Protein AF-A0A355VV16-F1 (afdb_monomer_lite)

Radius of gyration: 36.96 Å; chains: 1; bounding box: 85×63×109 Å

Sequence (419 aa):
MSDSSSQPYSTDYFVKYNPALKEEFGSQTAVLLFDRLEYWFKIKKNEFYKFIEPCDHPLCREGDTWTEELRFSKKVFRTAFDKIGIRYKSKTEFEKESNPFKGKLFAYYQDRQTKKTIFVRNNSLVTLLYARLNSIRAKTTNTIRNTAKSSFKKGSPTVSPLGSPYAGATKDKQINTSFIKKEDCFPKEVGAGQISDQQSKIALEMKAIWEEEIGSRGLVTLTPDFSQRMLRAYEGLFQGSLDRWRAYCLKIASSKFLMGEKAGTNYQLRLPVVLTETFKIQLEEGRYELSTRETSVDRQRKLESERLRLIAVKTERGKERIEDLKREKVDHEKRLIMKRERALSLDEMKTYKQTFEGLMTESDCSKGAWFREKGWDDFSVKLDFQVFLWDKLKATLAMKDLERPDLDERILELERITA

Structure (mmCIF, N/CA/C/O backbone):
data_AF-A0A355VV16-F1
#
_entry.id   AF-A0A355VV16-F1
#
loop_
_atom_site.group_PDB
_atom_site.id
_atom_site.type_symbol
_atom_site.label_atom_id
_atom_site.label_alt_id
_atom_site.label_comp_id
_atom_site.label_asym_id
_atom_site.label_entity_id
_atom_site.label_seq_id
_atom_site.pdbx_PDB_ins_code
_atom_site.Cartn_x
_atom_site.Cartn_y
_atom_site.Cartn_z
_atom_site.occupancy
_atom_site.B_iso_or_equiv
_atom_site.auth_seq_id
_atom_site.auth_comp_id
_atom_site.auth_asym_id
_atom_site.auth_atom_id
_atom_site.pdbx_PDB_model_num
ATOM 1 N N . MET A 1 1 ? 22.209 -6.824 -16.856 1.00 37.75 1 MET A N 1
ATOM 2 C CA . MET A 1 1 ? 21.361 -7.244 -17.987 1.00 37.75 1 MET A CA 1
ATOM 3 C C . MET A 1 1 ? 20.063 -6.514 -17.763 1.00 37.75 1 MET A C 1
ATOM 5 O O . MET A 1 1 ? 19.557 -6.600 -16.653 1.00 37.75 1 MET A O 1
ATOM 9 N N . SER A 1 2 ? 19.796 -5.520 -18.601 1.00 35.62 2 SER A N 1
ATOM 10 C CA . SER A 1 2 ? 18.878 -5.684 -19.734 1.00 35.62 2 SER A CA 1
ATOM 11 C C . SER A 1 2 ? 17.480 -6.045 -19.239 1.00 35.62 2 SER A C 1
ATOM 13 O O . SER A 1 2 ? 17.332 -7.089 -18.623 1.00 35.62 2 SER A O 1
ATOM 15 N N . ASP A 1 3 ? 16.397 -5.347 -19.489 1.00 39.56 3 ASP A N 1
ATOM 16 C CA . ASP A 1 3 ? 16.110 -4.051 -20.061 1.00 39.56 3 ASP A CA 1
ATOM 17 C C . ASP A 1 3 ? 14.567 -3.928 -20.022 1.00 39.56 3 ASP A C 1
ATOM 19 O O . ASP A 1 3 ? 13.918 -4.953 -20.231 1.00 39.56 3 ASP A O 1
ATOM 23 N N . SER A 1 4 ? 13.975 -2.751 -19.789 1.00 33.66 4 SER A N 1
ATOM 24 C CA . SER A 1 4 ? 12.802 -2.278 -20.554 1.00 33.66 4 SER A CA 1
ATOM 25 C C . SER A 1 4 ? 12.326 -0.912 -20.060 1.00 33.66 4 SER A C 1
ATOM 27 O O . SER A 1 4 ? 11.632 -0.794 -19.048 1.00 33.66 4 SER A O 1
ATOM 29 N N . SER A 1 5 ? 12.612 0.125 -20.841 1.00 46.16 5 SER A N 1
ATOM 30 C CA . SER A 1 5 ? 11.800 1.336 -20.883 1.00 46.16 5 SER A CA 1
ATOM 31 C C . SER A 1 5 ? 10.522 1.069 -21.685 1.00 46.16 5 SER A C 1
ATOM 33 O O . SER A 1 5 ? 10.568 1.076 -22.911 1.00 46.16 5 SER A O 1
ATOM 35 N N . SER A 1 6 ? 9.395 0.865 -21.004 1.00 39.34 6 SER A N 1
ATOM 36 C CA . SER A 1 6 ? 8.048 1.199 -21.499 1.00 39.34 6 SER A CA 1
ATOM 37 C C . SER A 1 6 ? 7.008 0.746 -20.477 1.00 39.34 6 SER A C 1
ATOM 39 O O . SER A 1 6 ? 6.538 -0.374 -20.610 1.00 39.34 6 SER A O 1
ATOM 41 N N . GLN A 1 7 ? 6.615 1.562 -19.490 1.00 32.41 7 GLN A N 1
ATOM 42 C CA . GLN A 1 7 ? 5.276 1.425 -18.890 1.00 32.41 7 GLN A CA 1
ATOM 43 C C . GLN A 1 7 ? 4.733 2.787 -18.412 1.00 32.41 7 GLN A C 1
ATOM 45 O O . GLN A 1 7 ? 5.324 3.389 -17.521 1.00 32.41 7 GLN A O 1
ATOM 50 N N . PRO A 1 8 ? 3.595 3.264 -18.953 1.00 34.66 8 PRO A N 1
ATOM 51 C CA . PRO A 1 8 ? 2.876 4.456 -18.486 1.00 34.66 8 PRO A CA 1
ATOM 52 C C . PRO A 1 8 ? 2.068 4.194 -17.197 1.00 34.66 8 PRO A C 1
ATOM 54 O O . PRO A 1 8 ? 1.064 4.852 -16.942 1.00 34.66 8 PRO A O 1
ATOM 57 N N . TYR A 1 9 ? 2.463 3.205 -16.394 1.00 34.12 9 TYR A N 1
ATOM 58 C CA . TYR A 1 9 ? 1.682 2.722 -15.260 1.00 34.12 9 TYR A CA 1
ATOM 59 C C . TYR A 1 9 ? 2.337 3.142 -13.944 1.00 34.12 9 TYR A C 1
ATOM 61 O O . TYR A 1 9 ? 3.527 2.914 -13.730 1.00 34.12 9 TYR A O 1
ATOM 69 N N . SER A 1 10 ? 1.534 3.753 -13.067 1.00 38.25 10 SER A N 1
ATOM 70 C CA . SER A 1 10 ? 1.866 4.015 -11.663 1.00 38.25 10 SER A CA 1
ATOM 71 C C . SER A 1 10 ? 2.537 2.792 -11.021 1.00 38.25 10 SER A C 1
ATOM 73 O O . SER A 1 10 ? 2.143 1.648 -11.274 1.00 38.25 10 SER A O 1
ATOM 75 N N . THR A 1 11 ? 3.523 3.030 -10.150 1.00 47.78 11 THR A N 1
ATOM 76 C CA . THR A 1 11 ? 4.264 2.011 -9.383 1.00 47.78 11 THR A CA 1
ATOM 77 C C . THR A 1 11 ? 3.373 1.042 -8.599 1.00 47.78 11 THR A C 1
ATOM 79 O O . THR A 1 11 ? 3.841 -0.025 -8.204 1.00 47.78 11 THR A O 1
ATOM 82 N N . ASP A 1 12 ? 2.094 1.368 -8.407 1.00 52.41 12 ASP A N 1
ATOM 83 C CA . ASP A 1 12 ? 1.108 0.509 -7.748 1.00 52.41 12 ASP A CA 1
ATOM 84 C C . ASP A 1 12 ? 0.709 -0.743 -8.542 1.00 52.41 12 ASP A C 1
ATOM 86 O O . ASP A 1 12 ? 0.154 -1.667 -7.948 1.00 52.41 12 ASP A O 1
ATOM 90 N N . TYR A 1 13 ? 1.036 -0.835 -9.838 1.00 55.72 13 TYR A N 1
ATOM 91 C CA . TYR A 1 13 ? 0.691 -1.981 -10.699 1.00 55.72 13 TYR A CA 1
ATOM 92 C C . TYR A 1 13 ? 1.894 -2.816 -11.163 1.00 55.72 13 TYR A C 1
ATOM 94 O O . TYR A 1 13 ? 1.731 -3.761 -11.936 1.00 55.72 13 TYR A O 1
ATOM 102 N N . PHE A 1 14 ? 3.107 -2.511 -10.691 1.00 64.62 14 PHE A N 1
ATOM 103 C CA . PHE A 1 14 ? 4.294 -3.269 -11.081 1.00 64.62 14 PHE A CA 1
ATOM 104 C C . PHE A 1 14 ? 4.300 -4.655 -10.422 1.00 64.62 14 PHE A C 1
ATOM 106 O O . PHE A 1 14 ? 4.494 -4.779 -9.212 1.00 64.62 14 PHE A O 1
ATOM 113 N N . VAL A 1 15 ? 4.105 -5.700 -11.229 1.00 65.19 15 VAL A N 1
ATOM 114 C CA . VAL A 1 15 ? 4.194 -7.098 -10.791 1.00 65.19 15 VAL A CA 1
ATOM 115 C C . VAL A 1 15 ? 5.607 -7.614 -11.034 1.00 65.19 15 VAL A C 1
ATOM 117 O O . VAL A 1 15 ? 6.064 -7.712 -12.177 1.00 65.19 15 VAL A O 1
ATOM 120 N N . LYS A 1 16 ? 6.318 -7.976 -9.964 1.00 68.81 16 LYS A N 1
ATOM 121 C CA . LYS A 1 16 ? 7.683 -8.497 -10.061 1.00 68.81 16 LYS A CA 1
ATOM 122 C C . LYS A 1 16 ? 7.639 -9.984 -10.403 1.00 68.81 16 LYS A C 1
ATOM 124 O O . LYS A 1 16 ? 7.724 -10.852 -9.538 1.00 68.81 16 LYS A O 1
ATOM 129 N N . TYR A 1 17 ? 7.546 -10.291 -11.693 1.00 74.00 17 TYR A N 1
ATOM 130 C CA . TYR A 1 17 ? 7.538 -11.677 -12.152 1.00 74.00 17 TYR A CA 1
ATOM 131 C C . TYR A 1 17 ? 8.844 -12.406 -11.784 1.00 74.00 17 TYR A C 1
ATOM 133 O O . TYR A 1 17 ? 9.936 -12.020 -12.205 1.00 74.00 17 TYR A O 1
ATOM 141 N N . ASN A 1 18 ? 8.731 -13.486 -11.005 1.00 75.94 18 ASN A N 1
ATOM 142 C CA . ASN A 1 18 ? 9.843 -14.365 -10.650 1.00 75.94 18 ASN A CA 1
ATOM 143 C C . ASN A 1 18 ? 9.663 -15.735 -11.334 1.00 75.94 18 ASN A C 1
ATOM 145 O O . ASN A 1 18 ? 8.775 -16.490 -10.930 1.00 75.94 18 ASN A O 1
ATOM 149 N N . PRO A 1 19 ? 10.502 -16.096 -12.325 1.00 79.44 19 PRO A N 1
ATOM 150 C CA . PRO A 1 19 ? 10.389 -17.365 -13.046 1.00 79.44 19 PRO A CA 1
ATOM 151 C C . PRO A 1 19 ? 10.431 -18.603 -12.144 1.00 79.44 19 PRO A C 1
ATOM 153 O O . PRO A 1 19 ? 9.723 -19.568 -12.411 1.00 79.44 19 PRO A O 1
ATOM 156 N N . ALA A 1 20 ? 11.179 -18.560 -11.037 1.00 83.19 20 ALA A N 1
ATOM 157 C CA . ALA A 1 20 ? 11.262 -19.684 -10.104 1.00 83.19 20 ALA A CA 1
ATOM 158 C C . ALA A 1 20 ? 9.922 -19.962 -9.395 1.00 83.19 20 ALA A C 1
ATOM 160 O O . ALA A 1 20 ? 9.618 -21.100 -9.053 1.00 83.19 20 ALA A O 1
ATOM 161 N N . LEU A 1 21 ? 9.072 -18.940 -9.229 1.00 86.38 21 LEU A N 1
ATOM 162 C CA . LEU A 1 21 ? 7.715 -19.133 -8.711 1.00 86.38 21 LEU A CA 1
ATOM 163 C C . LEU A 1 21 ? 6.800 -19.815 -9.734 1.00 86.38 21 LEU A C 1
ATOM 165 O O . LEU A 1 21 ? 5.847 -20.484 -9.343 1.00 86.38 21 LEU A O 1
ATOM 169 N N . LYS A 1 22 ? 7.065 -19.669 -11.041 1.00 88.06 22 LYS A N 1
ATOM 170 C CA . LYS A 1 22 ? 6.286 -20.372 -12.071 1.00 88.06 22 LYS A CA 1
ATOM 171 C C . LYS A 1 22 ? 6.539 -21.873 -12.003 1.00 88.06 22 LYS A C 1
ATOM 173 O O . LYS A 1 22 ? 5.589 -22.629 -12.175 1.00 88.06 22 LYS A O 1
ATOM 178 N N . GLU A 1 23 ? 7.775 -22.285 -11.735 1.00 87.06 23 GLU A N 1
ATOM 179 C CA . GLU A 1 23 ? 8.115 -23.693 -11.506 1.00 87.06 23 GLU A CA 1
ATOM 180 C C . GLU A 1 23 ? 7.466 -24.220 -10.220 1.00 87.06 23 GLU A C 1
ATOM 182 O O . GLU A 1 23 ? 6.848 -25.280 -10.250 1.00 87.06 23 GLU A O 1
ATOM 187 N N . GLU A 1 24 ? 7.500 -23.448 -9.128 1.00 87.94 24 GLU A N 1
ATOM 188 C CA . GLU A 1 24 ? 6.881 -23.848 -7.854 1.00 87.94 24 GLU A CA 1
ATOM 189 C C . GLU A 1 24 ? 5.346 -23.970 -7.954 1.00 87.94 24 GLU A C 1
ATOM 191 O O . GLU A 1 24 ? 4.751 -24.914 -7.438 1.00 87.94 24 GLU A O 1
ATOM 196 N N . PHE A 1 25 ? 4.674 -23.016 -8.609 1.00 91.44 25 PHE A N 1
ATOM 197 C CA . PHE A 1 25 ? 3.205 -22.968 -8.656 1.00 91.44 25 PHE A CA 1
ATOM 198 C C . PHE A 1 25 ? 2.603 -23.645 -9.892 1.00 91.44 25 PHE A C 1
ATOM 200 O O . PHE A 1 25 ? 1.390 -23.874 -9.948 1.00 91.44 25 PHE A O 1
ATOM 207 N N . GLY A 1 26 ? 3.421 -23.929 -10.908 1.00 89.31 26 GLY A N 1
ATOM 208 C CA . GLY A 1 26 ? 2.999 -24.505 -12.185 1.00 89.31 26 GLY A CA 1
ATOM 209 C C . GLY A 1 26 ? 2.051 -23.613 -12.998 1.00 89.31 26 GLY A C 1
ATOM 210 O O . GLY A 1 26 ? 1.355 -24.105 -13.882 1.00 89.31 26 GLY A O 1
ATOM 211 N N . SER A 1 27 ? 1.948 -22.316 -12.682 1.00 92.00 27 SER A N 1
ATOM 212 C CA . SER A 1 27 ? 1.025 -21.394 -13.352 1.00 92.00 27 SER A CA 1
ATOM 213 C C . SER A 1 27 ? 1.505 -19.952 -13.278 1.00 92.00 27 SER A C 1
ATOM 215 O O . SER A 1 27 ? 1.710 -19.405 -12.199 1.00 92.00 27 SER A O 1
ATOM 217 N N . GLN A 1 28 ? 1.607 -19.301 -14.437 1.00 90.69 28 GLN A N 1
ATOM 218 C CA . GLN A 1 28 ? 1.945 -17.880 -14.525 1.00 90.69 28 GLN A CA 1
ATOM 219 C C . GLN A 1 28 ? 0.880 -17.001 -13.855 1.00 90.69 28 GLN A C 1
ATOM 221 O O . GLN A 1 28 ? 1.216 -16.061 -13.144 1.00 90.69 28 GLN A O 1
ATOM 226 N N . THR A 1 29 ? -0.399 -17.344 -14.004 1.00 92.56 29 THR A N 1
ATOM 227 C CA . THR A 1 29 ? -1.513 -16.642 -13.354 1.00 92.56 29 THR A CA 1
ATOM 228 C C . THR A 1 29 ? -1.422 -16.723 -11.829 1.00 92.56 29 THR A C 1
ATOM 230 O O . THR A 1 29 ? -1.686 -15.739 -11.143 1.00 92.56 29 THR A O 1
ATOM 233 N N . ALA A 1 30 ? -1.004 -17.875 -11.292 1.00 94.12 30 ALA A N 1
ATOM 234 C CA . ALA A 1 30 ? -0.790 -18.041 -9.856 1.00 94.12 30 ALA A CA 1
ATOM 235 C C . ALA A 1 30 ? 0.387 -17.197 -9.348 1.00 94.12 30 ALA A C 1
ATOM 237 O O . ALA A 1 30 ? 0.296 -16.639 -8.262 1.00 94.12 30 ALA A O 1
ATOM 238 N N . VAL A 1 31 ? 1.452 -17.040 -10.145 1.00 93.31 31 VAL A N 1
ATOM 239 C CA . VAL A 1 31 ? 2.577 -16.143 -9.819 1.00 93.31 31 VAL A CA 1
ATOM 240 C C . VAL A 1 31 ? 2.126 -14.686 -9.753 1.00 93.31 31 VAL A C 1
ATOM 242 O O . VAL A 1 31 ? 2.468 -13.993 -8.800 1.00 93.31 31 VAL A O 1
ATOM 245 N N . LEU A 1 32 ? 1.337 -14.226 -10.730 1.00 92.44 32 LEU A N 1
ATOM 246 C CA . LEU A 1 32 ? 0.810 -12.856 -10.737 1.00 92.44 32 LEU A CA 1
ATOM 247 C C . LEU A 1 32 ? -0.070 -12.594 -9.506 1.00 92.44 32 LEU A C 1
ATOM 249 O O . LEU A 1 32 ? 0.087 -11.579 -8.831 1.00 92.44 32 LEU A O 1
ATOM 253 N N . LEU A 1 33 ? -0.964 -13.534 -9.185 1.00 94.06 33 LEU A N 1
ATOM 254 C CA . LEU A 1 33 ? -1.824 -13.432 -8.008 1.00 94.06 33 LEU A CA 1
ATOM 255 C C . LEU A 1 33 ? -1.021 -13.478 -6.700 1.00 94.06 33 LEU A C 1
ATOM 257 O O . LEU A 1 33 ? -1.306 -12.708 -5.788 1.00 94.06 33 LEU A O 1
ATOM 261 N N . PHE A 1 34 ? -0.015 -14.351 -6.611 1.00 94.25 34 PHE A N 1
ATOM 262 C CA . PHE A 1 34 ? 0.890 -14.433 -5.465 1.00 94.25 34 PHE A CA 1
ATOM 263 C C . PHE A 1 34 ? 1.578 -13.090 -5.200 1.00 94.25 34 PHE A C 1
ATOM 265 O O . PHE A 1 34 ? 1.556 -12.608 -4.071 1.00 94.25 34 PHE A O 1
ATOM 272 N N . ASP A 1 35 ? 2.149 -12.467 -6.233 1.00 91.25 35 ASP A N 1
ATOM 273 C CA . ASP A 1 35 ? 2.879 -11.203 -6.086 1.00 91.25 35 ASP A CA 1
ATOM 274 C C . ASP A 1 35 ? 1.957 -10.073 -5.607 1.00 91.25 35 ASP A C 1
ATOM 276 O O . ASP A 1 35 ? 2.299 -9.321 -4.691 1.00 91.25 35 ASP A O 1
ATOM 280 N N . ARG A 1 36 ? 0.730 -10.008 -6.141 1.00 91.75 36 ARG A N 1
ATOM 281 C CA . ARG A 1 36 ? -0.264 -9.041 -5.660 1.00 91.75 36 ARG A CA 1
ATOM 282 C C . ARG A 1 36 ? -0.739 -9.324 -4.240 1.00 91.75 36 ARG A C 1
ATOM 284 O O . ARG A 1 36 ? -0.916 -8.381 -3.474 1.00 91.75 36 ARG A O 1
ATOM 291 N N . LEU A 1 37 ? -0.922 -10.586 -3.854 1.00 93.31 37 LEU A N 1
ATOM 292 C CA . LEU A 1 37 ? -1.240 -10.934 -2.466 1.00 93.31 37 LEU A CA 1
ATOM 293 C C . LEU A 1 37 ? -0.129 -10.468 -1.518 1.00 93.31 37 LEU A C 1
ATOM 295 O O . LEU A 1 37 ? -0.424 -9.819 -0.518 1.00 93.31 37 LEU A O 1
ATOM 299 N N . GLU A 1 38 ? 1.137 -10.727 -1.847 1.00 91.75 38 GLU A N 1
ATOM 300 C CA . GLU A 1 38 ? 2.284 -10.267 -1.053 1.00 91.75 38 GLU A CA 1
ATOM 301 C C . GLU A 1 38 ? 2.351 -8.736 -0.952 1.00 91.75 38 GLU A C 1
ATOM 303 O O . GLU A 1 38 ? 2.646 -8.214 0.124 1.00 91.75 38 GLU A O 1
ATOM 308 N N . TYR A 1 39 ? 2.033 -8.005 -2.027 1.00 91.12 39 TYR A N 1
ATOM 309 C CA . TYR A 1 39 ? 1.897 -6.543 -1.987 1.00 91.12 39 TYR A CA 1
ATOM 310 C C . TYR A 1 39 ? 0.830 -6.103 -0.975 1.00 91.12 39 TYR A C 1
ATOM 312 O O . TYR A 1 39 ? 1.107 -5.282 -0.098 1.00 91.12 39 TYR A O 1
ATOM 320 N N . TRP A 1 40 ? -0.368 -6.687 -1.036 1.00 91.12 40 TRP A N 1
ATOM 321 C CA . TRP A 1 40 ? -1.452 -6.334 -0.121 1.00 91.12 40 TRP A CA 1
ATOM 322 C C . TRP A 1 40 ? -1.139 -6.709 1.334 1.00 91.12 40 TRP A C 1
ATOM 324 O O . TRP A 1 40 ? -1.375 -5.896 2.229 1.00 91.12 40 TRP A O 1
ATOM 334 N N . PHE A 1 41 ? -0.524 -7.867 1.592 1.00 91.75 41 PHE A N 1
ATOM 335 C CA . PHE A 1 41 ? -0.069 -8.245 2.938 1.00 91.75 41 PHE A CA 1
ATOM 336 C C . PHE A 1 41 ? 1.085 -7.364 3.439 1.00 91.75 41 PHE A C 1
ATOM 338 O O . PHE A 1 41 ? 1.178 -7.072 4.629 1.00 91.75 41 PHE A O 1
ATOM 345 N N . LYS A 1 42 ? 1.940 -6.844 2.555 1.00 88.88 42 LYS A N 1
ATOM 346 C CA . LYS A 1 42 ? 2.960 -5.862 2.947 1.00 88.88 42 LYS A CA 1
ATOM 347 C C . LYS A 1 42 ? 2.334 -4.559 3.460 1.00 88.88 42 LYS A C 1
ATOM 349 O O . LYS A 1 42 ? 2.864 -3.973 4.399 1.00 88.88 42 LYS A O 1
ATOM 354 N N . ILE A 1 43 ? 1.225 -4.118 2.865 1.00 86.94 43 ILE A N 1
ATOM 355 C CA . ILE A 1 43 ? 0.528 -2.880 3.252 1.00 86.94 43 ILE A CA 1
ATOM 356 C C . ILE A 1 43 ? -0.373 -3.101 4.472 1.00 86.94 43 ILE A C 1
ATOM 358 O O . ILE A 1 43 ? -0.409 -2.275 5.380 1.00 86.94 43 ILE A O 1
ATOM 362 N N . LYS A 1 44 ? -1.132 -4.201 4.493 1.00 85.12 44 LYS A N 1
ATOM 363 C CA . LYS A 1 44 ? -2.206 -4.449 5.469 1.00 85.12 44 LYS A CA 1
ATOM 364 C C . LYS A 1 44 ? -1.833 -5.439 6.582 1.00 85.12 44 LYS A C 1
ATOM 366 O O . LYS A 1 44 ? -2.634 -5.645 7.486 1.00 85.12 44 LYS A O 1
ATOM 371 N N . LYS A 1 45 ? -0.605 -5.970 6.582 1.00 82.25 45 LYS A N 1
ATOM 372 C CA . LYS A 1 45 ? -0.054 -6.954 7.539 1.00 82.25 45 LYS A CA 1
ATOM 373 C C . LYS A 1 45 ? -0.569 -8.380 7.300 1.00 82.25 45 LYS A C 1
ATOM 375 O O . LYS A 1 45 ? -0.444 -8.866 6.190 1.00 82.25 45 LYS A O 1
ATOM 380 N N . ASN A 1 46 ? -1.054 -9.099 8.317 1.00 76.62 46 ASN A N 1
ATOM 381 C CA . ASN A 1 46 ? -1.300 -10.553 8.227 1.00 76.62 46 ASN A CA 1
ATOM 382 C C . ASN A 1 46 ? -2.691 -10.940 7.700 1.00 76.62 46 ASN A C 1
ATOM 384 O O . ASN A 1 46 ? -2.895 -12.091 7.311 1.00 76.62 46 ASN A O 1
ATOM 388 N N . GLU A 1 47 ? -3.634 -10.000 7.691 1.00 89.12 47 GLU A N 1
ATOM 389 C CA . GLU A 1 47 ? -5.015 -10.215 7.269 1.00 89.12 47 GLU A CA 1
ATOM 390 C C . GLU A 1 47 ? -5.542 -8.957 6.576 1.00 89.12 47 GLU A C 1
ATOM 392 O O . GLU A 1 47 ? -5.265 -7.839 7.012 1.00 89.12 47 GLU A O 1
ATOM 397 N N . PHE A 1 48 ? -6.307 -9.125 5.498 1.00 93.94 48 PHE A N 1
ATOM 398 C CA . PHE A 1 48 ? -7.045 -8.026 4.878 1.00 93.94 48 PHE A CA 1
ATOM 399 C C . PHE A 1 48 ? -8.292 -8.526 4.154 1.00 93.94 48 PHE A C 1
ATOM 401 O O . PHE A 1 48 ? -8.390 -9.699 3.802 1.00 93.94 48 PHE A O 1
ATOM 408 N N . TYR A 1 49 ? -9.238 -7.625 3.887 1.00 93.75 49 TYR A N 1
ATOM 409 C CA . TYR A 1 49 ? -10.390 -7.932 3.044 1.00 93.75 49 TYR A CA 1
ATOM 410 C C . TYR A 1 49 ? -10.211 -7.365 1.635 1.00 93.75 49 TYR A C 1
ATOM 412 O O . TYR A 1 49 ? -9.654 -6.281 1.465 1.00 93.75 49 TYR A O 1
ATOM 420 N N . LYS A 1 50 ? -10.711 -8.087 0.631 1.00 93.69 50 LYS A N 1
ATOM 421 C CA . LYS A 1 50 ? -10.815 -7.611 -0.755 1.00 93.69 50 LYS A CA 1
ATOM 422 C C . LYS A 1 50 ? -11.871 -8.409 -1.506 1.00 93.69 50 LYS A C 1
ATOM 424 O O . LYS A 1 50 ? -12.013 -9.606 -1.276 1.00 93.69 50 LYS A O 1
ATOM 429 N N . PHE A 1 51 ? -12.621 -7.777 -2.400 1.00 93.56 51 PHE A N 1
ATOM 430 C CA . PHE A 1 51 ? -13.658 -8.472 -3.163 1.00 93.56 51 PHE A CA 1
ATOM 431 C C . PHE A 1 51 ? -13.061 -9.221 -4.355 1.00 93.56 51 PHE A C 1
ATOM 433 O O . PHE A 1 51 ? -12.079 -8.788 -4.956 1.00 93.56 51 PHE A O 1
ATOM 440 N N . ILE A 1 52 ? -13.637 -10.379 -4.685 1.00 92.88 52 ILE A N 1
ATOM 441 C CA . ILE A 1 52 ? -13.187 -11.165 -5.840 1.00 92.88 52 ILE A CA 1
ATOM 442 C C . ILE A 1 52 ? -13.679 -10.519 -7.134 1.00 92.88 52 ILE A C 1
ATOM 444 O O . ILE A 1 52 ? -12.892 -10.385 -8.060 1.00 92.88 52 ILE A O 1
ATOM 448 N N . GLU A 1 53 ? -14.948 -10.117 -7.175 1.00 92.88 53 GLU A N 1
ATOM 449 C CA . GLU A 1 53 ? -15.621 -9.515 -8.328 1.00 92.88 53 GLU A CA 1
ATOM 450 C C . GLU A 1 53 ? -16.478 -8.323 -7.882 1.00 92.88 53 GLU A C 1
ATOM 452 O O . GLU A 1 53 ? -16.819 -8.275 -6.690 1.00 92.88 53 GLU A O 1
ATOM 457 N N . PRO A 1 54 ? -16.824 -7.389 -8.793 1.00 92.19 54 PRO A N 1
ATOM 458 C CA . PRO A 1 54 ? -17.729 -6.285 -8.498 1.00 92.19 54 PRO A CA 1
ATOM 459 C C . PRO A 1 54 ? -19.022 -6.789 -7.864 1.00 92.19 54 PRO A C 1
ATOM 461 O O . PRO A 1 54 ? -19.594 -7.790 -8.300 1.00 92.19 54 PRO A O 1
ATOM 464 N N . CYS A 1 55 ? -19.464 -6.120 -6.805 1.00 86.50 55 CYS A N 1
ATOM 465 C CA . CYS A 1 55 ? -20.659 -6.510 -6.069 1.00 86.50 55 CYS A CA 1
ATOM 466 C C . CYS A 1 55 ? -21.337 -5.298 -5.433 1.00 86.50 55 CYS A C 1
ATOM 468 O O . CYS A 1 55 ? -20.681 -4.295 -5.156 1.00 86.50 55 CYS A O 1
ATOM 470 N N . ASP A 1 56 ? -22.629 -5.432 -5.125 1.00 85.44 56 ASP A N 1
ATOM 471 C CA . ASP A 1 56 ? -23.462 -4.381 -4.521 1.00 85.44 56 ASP A CA 1
ATOM 472 C C . ASP A 1 56 ? -23.193 -4.208 -3.014 1.00 85.44 56 ASP A C 1
ATOM 474 O O . ASP A 1 56 ? -24.100 -4.161 -2.181 1.00 85.44 56 ASP A O 1
ATOM 478 N N . HIS A 1 57 ? -21.921 -4.191 -2.623 1.00 87.50 57 HIS A N 1
ATOM 479 C CA . HIS A 1 57 ? -21.514 -3.968 -1.245 1.00 87.50 57 HIS A CA 1
ATOM 480 C C . HIS A 1 57 ? -21.135 -2.489 -1.048 1.00 87.50 57 HIS A C 1
ATOM 482 O O . HIS A 1 57 ? -20.334 -1.983 -1.829 1.00 87.50 57 HIS A O 1
ATOM 488 N N . PRO A 1 58 ? -21.570 -1.799 0.030 1.00 85.94 58 PRO A N 1
ATOM 489 C CA . PRO A 1 58 ? -21.286 -0.367 0.245 1.00 85.94 58 PRO A CA 1
ATOM 490 C C . PRO A 1 58 ? -19.797 0.025 0.266 1.00 85.94 58 PRO A C 1
ATOM 492 O O . PRO A 1 58 ? -19.439 1.186 0.102 1.00 85.94 58 PRO A O 1
ATOM 495 N N . LEU A 1 59 ? -18.924 -0.952 0.518 1.00 86.00 59 LEU A N 1
ATOM 496 C CA . LEU A 1 59 ? -17.464 -0.793 0.553 1.00 86.00 59 LEU A CA 1
ATOM 497 C C . LEU A 1 59 ? -16.759 -1.269 -0.727 1.00 86.00 59 LEU A C 1
ATOM 499 O O . LEU A 1 59 ? -15.534 -1.262 -0.763 1.00 86.00 59 LEU A O 1
ATOM 503 N N . CYS A 1 60 ? -17.494 -1.749 -1.730 1.00 87.75 60 CYS A N 1
ATOM 504 C CA . CYS A 1 60 ? -16.937 -2.172 -3.010 1.00 87.75 60 CYS A CA 1
ATOM 505 C C . CYS A 1 60 ? -17.019 -0.994 -3.984 1.00 87.75 60 CYS A C 1
ATOM 507 O O . CYS A 1 60 ? -18.114 -0.625 -4.401 1.00 87.75 60 CYS A O 1
ATOM 509 N N . ARG A 1 61 ? -15.878 -0.385 -4.321 1.00 85.94 61 ARG A N 1
ATOM 510 C CA . ARG A 1 61 ? -15.798 0.661 -5.350 1.00 85.94 61 ARG A CA 1
ATOM 511 C C . ARG A 1 61 ? -15.255 0.075 -6.648 1.00 85.94 61 ARG A C 1
ATOM 513 O O . ARG A 1 61 ? -14.670 -1.008 -6.658 1.00 85.94 61 ARG A O 1
ATOM 520 N N . GLU A 1 62 ? -15.457 0.796 -7.740 1.00 82.12 62 GLU A N 1
ATOM 521 C CA . GLU A 1 62 ? -14.909 0.419 -9.040 1.00 82.12 62 GLU A CA 1
ATOM 522 C C . GLU A 1 62 ? -13.374 0.345 -8.970 1.00 82.12 62 GLU A C 1
ATOM 524 O O . GLU A 1 62 ? -12.716 1.260 -8.473 1.00 82.12 62 GLU A O 1
ATOM 529 N N . GLY A 1 63 ? -12.810 -0.775 -9.423 1.00 82.81 63 GLY A N 1
ATOM 530 C CA . GLY A 1 63 ? -11.371 -1.051 -9.366 1.00 82.81 63 GLY A CA 1
ATOM 531 C C . GLY A 1 63 ? -10.874 -1.699 -8.066 1.00 82.81 63 GLY A C 1
ATOM 532 O O . GLY A 1 63 ? -9.724 -2.139 -8.015 1.00 82.81 63 GLY A O 1
ATOM 533 N N . ASP A 1 64 ? -11.713 -1.837 -7.033 1.00 83.38 64 ASP A N 1
ATOM 534 C CA . ASP A 1 64 ? -11.304 -2.430 -5.751 1.00 83.38 64 ASP A CA 1
ATOM 535 C C . ASP A 1 64 ? -11.266 -3.967 -5.776 1.00 83.38 64 ASP A C 1
ATOM 537 O O . ASP A 1 64 ? -10.776 -4.596 -4.827 1.00 83.38 64 ASP A O 1
ATOM 541 N N . THR A 1 65 ? -11.754 -4.609 -6.840 1.00 91.44 65 THR A N 1
ATOM 542 C CA . THR A 1 65 ? -11.893 -6.071 -6.895 1.00 91.44 65 THR A CA 1
ATOM 543 C C . THR A 1 65 ? -10.718 -6.762 -7.583 1.00 91.44 65 THR A C 1
ATOM 545 O O . THR A 1 65 ? -10.013 -6.188 -8.413 1.00 91.44 65 THR A O 1
ATOM 548 N N . TRP A 1 66 ? -10.491 -8.037 -7.257 1.00 93.75 66 TRP A N 1
ATOM 549 C CA . TRP A 1 66 ? -9.432 -8.828 -7.890 1.00 93.75 66 TRP A CA 1
ATOM 550 C C . TRP A 1 66 ? -9.615 -8.971 -9.401 1.00 93.75 66 TRP A C 1
ATOM 552 O O . TRP A 1 66 ? -8.632 -8.937 -10.140 1.00 93.75 66 TRP A O 1
ATOM 562 N N . THR A 1 67 ? -10.851 -9.145 -9.870 1.00 91.56 67 THR A N 1
ATOM 563 C CA . THR A 1 67 ? -11.141 -9.291 -11.302 1.00 91.56 67 THR A CA 1
ATOM 564 C C . THR A 1 67 ? -10.875 -8.009 -12.082 1.00 91.56 67 THR A C 1
ATOM 566 O O . THR A 1 67 ? -10.477 -8.088 -13.239 1.00 91.56 67 THR A O 1
ATOM 569 N N . GLU A 1 68 ? -11.052 -6.837 -11.469 1.00 90.88 68 GLU A N 1
ATOM 570 C CA . GLU A 1 68 ? -10.743 -5.552 -12.105 1.00 90.88 68 GLU A CA 1
ATOM 571 C C . GLU A 1 68 ? -9.240 -5.263 -12.073 1.00 90.88 68 GLU A C 1
ATOM 573 O O . GLU A 1 68 ? -8.659 -4.965 -13.115 1.00 90.88 68 GLU A O 1
ATOM 578 N N . GLU A 1 69 ? -8.601 -5.440 -10.911 1.00 90.38 69 GLU A N 1
ATOM 579 C CA . GLU A 1 69 ? -7.173 -5.165 -10.705 1.00 90.38 69 GLU A CA 1
ATOM 580 C C . GLU A 1 69 ? -6.280 -6.056 -11.577 1.00 90.38 69 GLU A C 1
ATOM 582 O O . GLU A 1 69 ? -5.343 -5.580 -12.214 1.00 90.38 69 GLU A O 1
ATOM 587 N N . LEU A 1 70 ? -6.570 -7.359 -11.622 1.00 89.94 70 LEU A N 1
ATOM 588 C CA . LEU A 1 70 ? -5.770 -8.335 -12.368 1.00 89.94 70 LEU A CA 1
ATOM 589 C C . LEU A 1 70 ? -6.325 -8.634 -13.763 1.00 89.94 70 LEU A C 1
ATOM 591 O O . LEU A 1 70 ? -5.716 -9.409 -14.501 1.00 89.94 70 LEU A O 1
ATOM 595 N N . ARG A 1 71 ? -7.490 -8.074 -14.118 1.00 89.88 71 ARG A N 1
ATOM 596 C CA . ARG A 1 71 ? -8.231 -8.409 -15.350 1.00 89.88 71 ARG A CA 1
ATOM 597 C C . ARG A 1 71 ? -8.468 -9.919 -15.510 1.00 89.88 71 ARG A C 1
ATOM 599 O O . ARG A 1 71 ? -8.508 -10.451 -16.618 1.00 89.88 71 ARG A O 1
ATOM 606 N N . PHE A 1 72 ? -8.626 -10.631 -14.393 1.00 88.56 72 PHE A N 1
ATOM 607 C CA . PHE A 1 72 ? -8.970 -12.053 -14.379 1.00 88.56 72 PHE A CA 1
ATOM 608 C C . PHE A 1 72 ? -10.479 -12.233 -14.342 1.00 88.56 72 PHE A C 1
ATOM 610 O O . PHE A 1 72 ? -11.185 -11.472 -13.694 1.00 88.56 72 PHE A O 1
ATOM 617 N N . SER A 1 73 ? -10.983 -13.309 -14.945 1.00 93.19 73 SER A N 1
ATOM 618 C CA . SER A 1 73 ? -12.326 -13.772 -14.601 1.00 93.19 73 SER A CA 1
ATOM 619 C C . SER A 1 73 ? -12.321 -14.404 -13.206 1.00 93.19 73 SER A C 1
ATOM 621 O O . SER A 1 73 ? -11.312 -14.955 -12.755 1.00 93.19 73 SER A O 1
ATOM 623 N N . LYS A 1 74 ? -13.476 -14.419 -12.533 1.00 93.69 74 LYS A N 1
ATOM 624 C CA . LYS A 1 74 ? -13.658 -15.095 -11.236 1.00 93.69 74 LYS A CA 1
ATOM 625 C C . LYS A 1 74 ? -13.171 -16.548 -11.257 1.00 93.69 74 LYS A C 1
ATOM 627 O O . LYS A 1 74 ? -12.593 -17.037 -10.285 1.00 93.69 74 LYS A O 1
ATOM 632 N N . LYS A 1 75 ? -13.407 -17.255 -12.370 1.00 95.25 75 LYS A N 1
ATOM 633 C CA . LYS A 1 75 ? -12.966 -18.643 -12.567 1.00 95.25 75 LYS A CA 1
ATOM 634 C C . LYS A 1 75 ? -11.441 -18.729 -12.602 1.00 95.25 75 LYS A C 1
ATOM 636 O O . LYS A 1 75 ? -10.872 -19.536 -11.874 1.00 95.25 75 LYS A O 1
ATOM 641 N N . VAL A 1 76 ? -10.796 -17.861 -13.382 1.00 95.75 76 VAL A N 1
ATOM 642 C CA . VAL A 1 76 ? -9.332 -17.787 -13.489 1.00 95.75 76 VAL A CA 1
ATOM 643 C C . VAL A 1 76 ? -8.702 -17.449 -12.137 1.00 95.75 76 VAL A C 1
ATOM 645 O O . VAL A 1 76 ? -7.772 -18.136 -11.722 1.00 95.75 76 VAL A O 1
ATOM 648 N N . PHE A 1 77 ? -9.259 -16.478 -11.404 1.00 96.06 77 PHE A N 1
ATOM 649 C CA . PHE A 1 77 ? -8.821 -16.151 -10.046 1.00 96.06 77 PHE A CA 1
ATOM 650 C C . PHE A 1 77 ? -8.878 -17.371 -9.121 1.00 96.06 77 PHE A C 1
ATOM 652 O O . PHE A 1 77 ? -7.898 -17.688 -8.457 1.00 96.06 77 PHE A O 1
ATOM 659 N N . ARG A 1 78 ? -10.008 -18.090 -9.095 1.00 95.88 78 ARG A N 1
ATOM 660 C CA . ARG A 1 78 ? -10.186 -19.270 -8.234 1.00 95.88 78 ARG A CA 1
ATOM 661 C C . ARG A 1 78 ? -9.179 -20.368 -8.561 1.00 95.88 78 ARG A C 1
ATOM 663 O O . ARG A 1 78 ? -8.520 -20.861 -7.654 1.00 95.88 78 ARG A O 1
ATOM 670 N N . THR A 1 79 ? -9.018 -20.698 -9.841 1.00 96.69 79 THR A N 1
ATOM 671 C CA . THR A 1 79 ? -8.057 -21.716 -10.286 1.00 96.69 79 THR A CA 1
ATOM 672 C C . THR A 1 79 ? -6.615 -21.324 -9.963 1.00 96.69 79 THR A C 1
ATOM 674 O O . THR A 1 79 ? -5.829 -22.179 -9.560 1.00 96.69 79 THR A O 1
ATOM 677 N N . ALA A 1 80 ? -6.259 -20.045 -10.111 1.00 96.12 80 ALA A N 1
ATOM 678 C CA . ALA A 1 80 ? -4.944 -19.539 -9.731 1.00 96.12 80 ALA A CA 1
ATOM 679 C C . ALA A 1 80 ? -4.736 -19.587 -8.209 1.00 96.12 80 ALA A C 1
ATOM 681 O O . ALA A 1 80 ? -3.693 -20.047 -7.750 1.00 96.12 80 ALA A O 1
ATOM 682 N N . PHE A 1 81 ? -5.740 -19.176 -7.429 1.00 97.25 81 PHE A N 1
ATOM 683 C CA . PHE A 1 81 ? -5.676 -19.184 -5.971 1.00 97.25 81 PHE A CA 1
ATOM 684 C C . PHE A 1 81 ? -5.530 -20.605 -5.416 1.00 97.25 81 PHE A C 1
ATOM 686 O O . PHE A 1 81 ? -4.703 -20.816 -4.541 1.00 97.25 81 PHE A O 1
ATOM 693 N N . ASP A 1 82 ? -6.232 -21.598 -5.971 1.00 96.38 82 ASP A N 1
ATOM 694 C CA . ASP A 1 82 ? -6.145 -23.004 -5.533 1.00 96.38 82 ASP A CA 1
ATOM 695 C C . ASP A 1 82 ? -4.725 -23.600 -5.658 1.00 96.38 82 ASP A C 1
ATOM 697 O O . ASP A 1 82 ? -4.378 -24.582 -4.993 1.00 96.38 82 ASP A O 1
ATOM 701 N N . LYS A 1 83 ? -3.857 -23.005 -6.489 1.00 96.00 83 LYS A N 1
ATOM 702 C CA . LYS A 1 83 ? -2.443 -23.401 -6.564 1.00 96.00 83 LYS A CA 1
ATOM 703 C C . LYS A 1 83 ? -1.661 -22.963 -5.326 1.00 96.00 83 LYS A C 1
ATOM 705 O O . LYS A 1 83 ? -0.811 -23.723 -4.862 1.00 96.00 83 LYS A O 1
ATOM 710 N N . ILE A 1 84 ? -1.988 -21.801 -4.764 1.00 96.19 84 ILE A N 1
ATOM 711 C CA . ILE A 1 84 ? -1.206 -21.115 -3.724 1.00 96.19 84 ILE A CA 1
ATOM 712 C C . ILE A 1 84 ? -1.913 -21.021 -2.364 1.00 96.19 84 ILE A C 1
ATOM 714 O O . ILE A 1 84 ? -1.264 -20.696 -1.370 1.00 96.19 84 ILE A O 1
ATOM 718 N N . GLY A 1 85 ? -3.208 -21.329 -2.285 1.00 96.38 85 GLY A N 1
ATOM 719 C CA . GLY A 1 85 ? -4.019 -21.153 -1.084 1.00 96.38 85 GLY A CA 1
ATOM 720 C C . GLY A 1 85 ? -5.246 -22.061 -0.986 1.00 96.38 85 GLY A C 1
ATOM 721 O O . GLY A 1 85 ? -5.561 -22.803 -1.914 1.00 96.38 85 GLY A O 1
ATOM 722 N N . ILE A 1 86 ? -5.932 -21.996 0.162 1.00 96.69 86 ILE A N 1
ATOM 723 C CA . ILE A 1 86 ? -7.169 -22.741 0.468 1.00 96.69 86 ILE A CA 1
ATOM 724 C C . ILE A 1 86 ? -8.363 -21.792 0.613 1.00 96.69 86 ILE A C 1
ATOM 726 O O . ILE A 1 86 ? -8.255 -20.708 1.185 1.00 96.69 86 ILE A O 1
ATOM 730 N N . ARG A 1 87 ? -9.524 -22.204 0.102 1.00 96.19 87 ARG A N 1
ATOM 731 C CA . ARG A 1 87 ? -10.764 -21.422 0.145 1.00 96.19 87 ARG A CA 1
ATOM 732 C C . ARG A 1 87 ? -11.749 -22.039 1.123 1.00 96.19 87 ARG A C 1
ATOM 734 O O . ARG A 1 87 ? -12.054 -23.222 1.005 1.00 96.19 87 ARG A O 1
ATOM 741 N N . TYR A 1 88 ? -12.305 -21.216 1.997 1.00 93.88 88 TYR A N 1
ATOM 742 C CA . TYR A 1 88 ? -13.356 -21.598 2.934 1.00 93.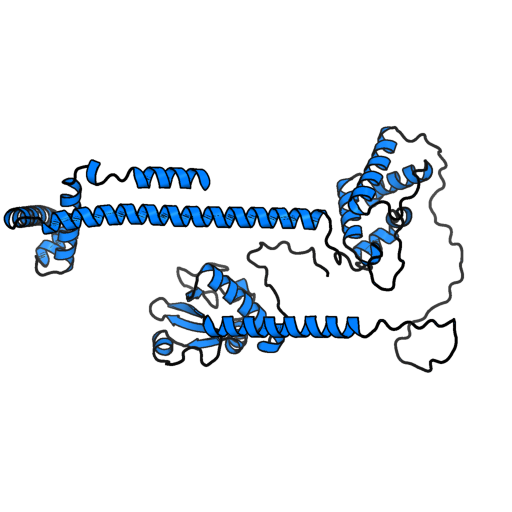88 88 TYR A CA 1
ATOM 743 C C . TYR A 1 88 ? -14.646 -20.846 2.616 1.00 93.88 88 TYR A C 1
ATOM 745 O O . TYR A 1 88 ? -14.627 -19.690 2.183 1.00 93.88 88 TYR A O 1
ATOM 753 N N . LYS A 1 89 ? -15.793 -21.497 2.825 1.00 91.25 89 LYS A N 1
ATOM 754 C CA . LYS A 1 89 ? -17.111 -20.898 2.571 1.00 91.25 89 LYS A CA 1
ATOM 755 C C . LYS A 1 89 ? -17.531 -19.946 3.687 1.00 91.25 89 LYS A C 1
ATOM 757 O O . LYS A 1 89 ? -18.408 -19.114 3.462 1.00 91.25 89 LYS A O 1
ATOM 762 N N . SER A 1 90 ? -16.969 -20.087 4.887 1.00 91.50 90 SER A N 1
ATOM 763 C CA . SER A 1 90 ? -17.258 -19.201 6.014 1.00 91.50 90 SER A CA 1
ATOM 764 C C . SER A 1 90 ? -16.085 -19.050 6.980 1.00 91.50 90 SER A C 1
ATOM 766 O O . SER A 1 90 ? -15.211 -19.913 7.051 1.00 91.50 90 SER A O 1
ATOM 768 N N . LYS A 1 91 ? -16.112 -17.971 7.774 1.00 90.25 91 LYS A N 1
ATOM 769 C CA . LYS A 1 91 ? -15.197 -17.763 8.909 1.00 90.25 91 LYS A CA 1
ATOM 770 C C . LYS A 1 91 ? -15.205 -18.945 9.883 1.00 90.25 91 LYS A C 1
ATOM 772 O O . LYS A 1 91 ? -14.156 -19.450 10.255 1.00 90.25 91 LYS A O 1
ATOM 777 N N . THR A 1 92 ? -16.390 -19.453 10.210 1.00 87.75 92 THR A N 1
ATOM 778 C CA . THR A 1 92 ? -16.555 -20.589 11.126 1.00 87.75 92 THR A CA 1
ATOM 779 C C . THR A 1 92 ? -15.930 -21.878 10.587 1.00 87.75 92 THR A C 1
ATOM 781 O O . THR A 1 92 ? -15.464 -22.701 11.363 1.00 87.75 92 THR A O 1
ATOM 784 N N . GLU A 1 93 ? -15.944 -22.088 9.267 1.00 88.94 93 GLU A N 1
ATOM 785 C CA . GLU A 1 93 ? -15.293 -23.246 8.640 1.00 88.94 93 GLU A CA 1
ATOM 786 C C . GLU A 1 93 ? -13.766 -23.123 8.706 1.00 88.94 93 GLU A C 1
ATOM 788 O O . GLU A 1 93 ? -13.088 -24.104 8.990 1.00 88.94 93 GLU A O 1
ATOM 793 N N . PHE A 1 94 ? -13.241 -21.910 8.508 1.00 90.62 94 PHE A N 1
ATOM 794 C CA . PHE A 1 94 ? -11.816 -21.612 8.644 1.00 90.62 94 PHE A CA 1
ATOM 795 C C . PHE A 1 94 ? -11.315 -21.806 10.086 1.00 90.62 94 PHE A C 1
ATOM 797 O O . PHE A 1 94 ? -10.290 -22.446 10.289 1.00 90.62 94 PHE A O 1
ATOM 804 N N . GLU A 1 95 ? -12.047 -21.305 11.086 1.00 85.12 95 GLU A N 1
ATOM 805 C CA . GLU A 1 95 ? -11.657 -21.383 12.506 1.00 85.12 95 GLU A CA 1
ATOM 806 C C . GLU A 1 95 ? -11.746 -22.798 13.094 1.00 85.12 95 GLU A C 1
ATOM 808 O O . GLU A 1 95 ? -11.031 -23.119 14.040 1.00 85.12 95 GLU A O 1
ATOM 813 N N . LYS A 1 96 ? -12.612 -23.659 12.543 1.00 88.94 96 LYS A N 1
ATOM 814 C CA . LYS A 1 96 ? -12.735 -25.063 12.970 1.00 88.94 96 LYS A CA 1
ATOM 815 C C . LYS A 1 96 ? -11.571 -25.939 12.512 1.00 88.94 96 LYS A C 1
ATOM 817 O O . LYS A 1 96 ? -11.372 -27.016 13.067 1.00 88.94 96 LYS A O 1
ATOM 822 N N . GLU A 1 97 ? -10.840 -25.522 11.485 1.00 86.88 97 GLU A N 1
ATOM 823 C CA . GLU A 1 97 ? -9.762 -26.314 10.908 1.00 86.88 97 GLU A CA 1
ATOM 824 C C . GLU A 1 97 ? -8.479 -26.163 11.737 1.00 86.88 97 GLU A C 1
ATOM 826 O O . GLU A 1 97 ? -7.950 -25.064 11.890 1.00 86.88 97 GLU A O 1
ATOM 831 N N . SER A 1 98 ? -7.925 -27.274 12.233 1.00 78.50 98 SER A N 1
ATOM 832 C CA . SER A 1 98 ? -6.694 -27.240 13.041 1.00 78.50 98 SER A CA 1
ATOM 833 C C . SER A 1 98 ? -5.465 -26.814 12.230 1.00 78.50 98 SER A C 1
ATOM 835 O O . SER A 1 98 ? -4.535 -26.218 12.768 1.00 78.50 98 SER A O 1
ATOM 837 N N . ASN A 1 99 ? -5.455 -27.102 10.924 1.00 87.12 99 ASN A N 1
ATOM 838 C CA . ASN A 1 99 ? -4.439 -26.629 9.986 1.00 87.12 99 ASN A CA 1
ATOM 839 C C . ASN A 1 99 ? -5.101 -25.877 8.816 1.00 87.12 99 ASN A C 1
ATOM 841 O O . ASN A 1 99 ? -5.294 -26.455 7.739 1.00 87.12 99 ASN A O 1
ATOM 845 N N . PRO A 1 100 ? -5.418 -24.582 8.988 1.00 84.00 100 PRO A N 1
ATOM 846 C CA . PRO A 1 100 ? -6.233 -23.830 8.034 1.00 84.00 100 PRO A CA 1
ATOM 847 C C . PRO A 1 100 ? -5.562 -23.647 6.667 1.00 84.00 100 PRO A C 1
ATOM 849 O O . PRO A 1 100 ? -6.229 -23.389 5.666 1.00 84.00 100 PRO A O 1
ATOM 852 N N . PHE A 1 101 ? -4.244 -23.813 6.588 1.00 89.88 101 PHE A N 1
ATOM 853 C CA . PHE A 1 101 ? -3.500 -23.625 5.349 1.00 89.88 101 PHE A CA 1
ATOM 854 C C . PHE A 1 101 ? -3.270 -24.921 4.574 1.00 89.88 101 PHE A C 1
ATOM 856 O O . PHE A 1 101 ? -2.974 -24.851 3.388 1.00 89.88 101 PHE A O 1
ATOM 863 N N . LYS A 1 102 ? -3.394 -26.101 5.201 1.00 90.69 102 LYS A N 1
ATOM 864 C CA . LYS A 1 102 ? -3.210 -27.421 4.553 1.00 90.69 102 LYS A CA 1
ATOM 865 C C . LYS A 1 102 ? -1.947 -27.497 3.671 1.00 90.69 102 LYS A C 1
ATOM 867 O O . LYS A 1 102 ? -1.970 -28.033 2.566 1.00 90.69 102 LYS A O 1
ATOM 872 N N . GLY A 1 103 ? -0.849 -26.896 4.142 1.00 85.81 103 GLY A N 1
ATOM 873 C CA . GLY A 1 103 ? 0.434 -26.827 3.423 1.00 85.81 103 GLY A CA 1
ATOM 874 C C . GLY A 1 103 ? 0.523 -25.771 2.310 1.00 85.81 103 GLY A C 1
ATOM 875 O O . GLY A 1 103 ? 1.540 -25.694 1.626 1.00 85.81 103 GLY A O 1
ATOM 876 N N . LYS A 1 104 ? -0.512 -24.949 2.117 1.00 93.44 104 LYS A N 1
ATOM 877 C CA . LYS A 1 104 ? -0.531 -23.808 1.193 1.00 93.44 104 LYS A CA 1
ATOM 878 C C . LYS A 1 104 ? -0.101 -22.508 1.875 1.00 93.44 104 LYS A C 1
ATOM 880 O O . LYS A 1 104 ? -0.003 -22.422 3.091 1.00 93.44 104 LYS A O 1
ATOM 885 N N . LEU A 1 105 ? 0.166 -21.480 1.077 1.00 93.69 105 LEU A N 1
ATOM 886 C CA . LEU A 1 105 ? 0.739 -20.216 1.550 1.00 93.69 105 LEU A CA 1
ATOM 887 C C . LEU A 1 105 ? -0.326 -19.257 2.090 1.00 93.69 105 LEU A C 1
ATOM 889 O O . LEU A 1 105 ? -0.065 -18.497 3.022 1.00 93.69 105 LEU A O 1
ATOM 893 N N . PHE A 1 106 ? -1.525 -19.308 1.514 1.00 96.44 106 PHE A N 1
ATOM 894 C CA . PHE A 1 106 ? -2.620 -18.399 1.836 1.00 96.44 106 PHE A CA 1
ATOM 895 C C . PHE A 1 106 ? -3.919 -19.145 2.116 1.00 96.44 106 PHE A C 1
ATOM 897 O O . PHE A 1 106 ? -4.099 -20.302 1.735 1.00 96.44 106 PHE A O 1
ATOM 904 N N . ALA A 1 107 ? -4.859 -18.453 2.739 1.00 95.50 107 ALA A N 1
ATOM 905 C CA . ALA A 1 107 ? -6.241 -18.886 2.813 1.00 95.50 107 ALA A CA 1
ATOM 906 C C . ALA A 1 107 ? -7.167 -17.681 2.659 1.00 95.50 107 ALA A C 1
ATOM 908 O O . ALA A 1 107 ? -6.769 -16.554 2.952 1.00 95.50 107 ALA A O 1
ATOM 909 N N . TYR A 1 108 ? -8.396 -17.906 2.204 1.00 96.75 108 TYR A N 1
ATOM 910 C CA . TYR A 1 108 ? -9.447 -16.907 2.366 1.00 96.75 108 TYR A CA 1
ATOM 911 C C . TYR A 1 108 ? -10.764 -17.539 2.784 1.00 96.75 108 TYR A C 1
ATOM 913 O O . TYR A 1 108 ? -11.048 -18.693 2.455 1.00 96.75 108 TYR A O 1
ATOM 921 N N . TYR A 1 109 ? -11.589 -16.749 3.459 1.00 93.88 109 TYR A N 1
ATOM 922 C CA . TYR A 1 109 ? -12.954 -17.106 3.814 1.00 93.88 109 TYR A CA 1
ATOM 923 C C . TYR A 1 109 ? -13.908 -15.941 3.558 1.00 93.88 109 TYR A C 1
ATOM 925 O O . TYR A 1 109 ? -13.499 -14.782 3.483 1.00 93.88 109 TYR A O 1
ATOM 933 N N . GLN A 1 110 ? -15.195 -16.246 3.410 1.00 92.56 110 GLN A N 1
ATOM 934 C CA . GLN A 1 110 ? -16.237 -15.223 3.383 1.00 92.56 110 GLN A CA 1
ATOM 935 C C . GLN A 1 110 ? -16.817 -15.035 4.780 1.00 92.56 110 GLN A C 1
ATOM 937 O O . GLN A 1 110 ? -17.331 -15.971 5.393 1.00 92.56 110 GLN A O 1
ATOM 942 N N . ASP A 1 111 ? -16.743 -13.817 5.295 1.00 89.69 111 ASP A N 1
ATOM 943 C CA . ASP A 1 111 ? -17.478 -13.451 6.491 1.00 89.69 111 ASP A CA 1
ATOM 944 C C . ASP A 1 111 ? -18.934 -13.180 6.104 1.00 89.69 111 ASP A C 1
ATOM 946 O O . ASP A 1 111 ? -19.238 -12.243 5.368 1.00 89.69 111 ASP A O 1
ATOM 950 N N . ARG A 1 112 ? -19.845 -14.034 6.578 1.00 86.12 112 ARG A N 1
ATOM 951 C CA . ARG A 1 112 ? -21.270 -13.951 6.238 1.00 86.12 112 ARG A CA 1
ATOM 952 C C . ARG A 1 112 ? -21.959 -12.751 6.878 1.00 86.12 112 ARG A C 1
ATOM 954 O O . ARG A 1 112 ? -22.931 -12.270 6.306 1.00 86.12 112 ARG A O 1
ATOM 961 N N . GLN A 1 113 ? -21.472 -12.277 8.027 1.00 84.06 113 GLN A N 1
ATOM 962 C CA . GLN A 1 113 ? -22.064 -11.125 8.710 1.00 84.06 113 GLN A CA 1
ATOM 963 C C . GLN A 1 113 ? -21.722 -9.838 7.966 1.00 84.06 113 GLN A C 1
ATOM 965 O O . GLN A 1 113 ? -22.602 -9.043 7.652 1.00 84.06 113 GLN A O 1
ATOM 970 N N . THR A 1 114 ? -20.444 -9.666 7.627 1.00 86.06 114 THR A N 1
ATOM 971 C CA . THR A 1 114 ? -19.967 -8.456 6.949 1.00 86.06 114 THR A CA 1
ATOM 972 C C . THR A 1 114 ? -20.001 -8.550 5.424 1.00 86.06 114 THR A C 1
ATOM 974 O O . THR A 1 114 ? -19.706 -7.564 4.762 1.00 86.06 114 THR A O 1
ATOM 977 N N . LYS A 1 115 ? -20.327 -9.720 4.855 1.00 87.44 115 LYS A N 1
ATOM 978 C CA . LYS A 1 115 ? -20.261 -10.040 3.414 1.00 87.44 115 LYS A CA 1
ATOM 979 C C . LYS A 1 115 ? -18.896 -9.736 2.770 1.00 87.44 115 LYS A C 1
ATOM 981 O O . LYS A 1 115 ? -18.800 -9.549 1.558 1.00 87.44 115 LYS A O 1
ATOM 986 N N . LYS A 1 116 ? -17.820 -9.724 3.563 1.00 91.25 116 LYS A N 1
ATOM 987 C CA . LYS A 1 116 ? -16.444 -9.477 3.104 1.00 91.25 116 LYS A CA 1
ATOM 988 C C . LYS A 1 116 ? -15.722 -10.785 2.811 1.00 91.25 116 LYS A C 1
ATOM 990 O O . LYS A 1 116 ? -15.933 -11.789 3.484 1.00 91.25 116 LYS A O 1
ATOM 995 N N . THR A 1 117 ? -14.823 -10.765 1.829 1.00 94.25 117 THR A N 1
ATOM 996 C CA . THR A 1 117 ? -13.871 -11.866 1.616 1.00 94.25 117 THR A CA 1
ATOM 997 C C . THR A 1 117 ? -12.550 -11.499 2.279 1.00 94.25 117 THR A C 1
ATOM 999 O O . THR A 1 117 ? -11.928 -10.511 1.892 1.00 94.25 117 THR A O 1
ATOM 1002 N N . ILE A 1 118 ? -12.158 -12.269 3.291 1.00 93.56 118 ILE A N 1
ATOM 1003 C CA . ILE A 1 118 ? -10.977 -12.026 4.122 1.00 93.56 118 ILE A CA 1
ATOM 1004 C C . ILE A 1 118 ? -9.866 -12.989 3.720 1.00 93.56 118 ILE A C 1
ATOM 1006 O O . ILE A 1 118 ? -10.088 -14.196 3.665 1.00 93.56 118 ILE A O 1
ATOM 1010 N N . PHE A 1 119 ? -8.681 -12.447 3.457 1.00 96.56 119 PHE A N 1
ATOM 1011 C CA . PHE A 1 119 ? -7.463 -13.154 3.084 1.00 96.56 119 PHE A CA 1
ATOM 1012 C C . PHE A 1 119 ? -6.494 -13.191 4.262 1.00 96.56 119 PHE A C 1
ATOM 1014 O O . PHE A 1 119 ? -6.252 -12.171 4.903 1.00 96.56 119 PHE A O 1
ATOM 1021 N N . VAL A 1 120 ? -5.895 -14.357 4.495 1.00 93.06 120 VAL A N 1
ATOM 1022 C CA . VAL A 1 120 ? -4.951 -14.623 5.586 1.00 93.06 120 VAL A CA 1
ATOM 1023 C C . VAL A 1 120 ? -3.680 -15.262 5.023 1.00 93.06 120 VAL A C 1
ATOM 1025 O O . VAL A 1 120 ? -3.734 -16.064 4.083 1.00 93.06 120 VAL A O 1
ATOM 1028 N N . ARG A 1 121 ? -2.526 -14.915 5.602 1.00 93.88 121 ARG A N 1
ATOM 1029 C CA . ARG A 1 121 ? -1.197 -15.374 5.168 1.00 93.88 121 ARG A CA 1
ATOM 1030 C C . ARG A 1 121 ? -0.527 -16.298 6.178 1.00 93.88 121 ARG A C 1
ATOM 1032 O O . ARG A 1 121 ? -0.466 -15.992 7.366 1.00 93.88 121 ARG A O 1
ATOM 1039 N N . ASN A 1 122 ? 0.084 -17.376 5.688 1.00 91.62 122 ASN A N 1
ATOM 1040 C CA . ASN A 1 122 ? 0.994 -18.201 6.476 1.00 91.62 122 ASN A CA 1
ATOM 1041 C C . ASN A 1 122 ? 2.437 -17.685 6.352 1.00 91.62 122 ASN A C 1
ATOM 1043 O O . ASN A 1 122 ? 3.190 -18.082 5.460 1.00 91.62 122 ASN A O 1
ATOM 1047 N N . ASN A 1 123 ? 2.834 -16.803 7.270 1.00 88.94 123 ASN A N 1
ATOM 1048 C CA . ASN A 1 123 ? 4.157 -16.171 7.253 1.00 88.94 123 ASN A CA 1
ATOM 1049 C C . ASN A 1 123 ? 5.312 -17.181 7.312 1.00 88.94 123 ASN A C 1
ATOM 1051 O O . ASN A 1 123 ? 6.336 -16.977 6.656 1.00 88.94 123 ASN A O 1
ATOM 1055 N N . SER A 1 124 ? 5.150 -18.272 8.062 1.00 88.00 124 SER A N 1
ATOM 1056 C CA . SER A 1 124 ? 6.181 -19.300 8.216 1.00 88.00 124 SER A CA 1
ATOM 1057 C C . SER A 1 124 ? 6.440 -20.024 6.896 1.00 88.00 124 SER A C 1
ATOM 1059 O O . SER A 1 124 ? 7.585 -20.103 6.452 1.00 88.00 124 SER A O 1
ATOM 1061 N N . LEU A 1 125 ? 5.383 -20.483 6.214 1.00 89.62 125 LEU A N 1
ATOM 1062 C CA . LEU A 1 125 ? 5.519 -21.169 4.924 1.00 89.62 125 LEU A CA 1
ATOM 1063 C C . LEU A 1 125 ? 6.034 -20.240 3.821 1.00 89.62 125 LEU A C 1
ATOM 1065 O O . LEU A 1 125 ? 6.866 -20.655 3.016 1.00 89.62 125 LEU A O 1
ATOM 1069 N N . VAL A 1 126 ? 5.607 -18.975 3.808 1.00 90.75 126 VAL A N 1
ATOM 1070 C CA . VAL A 1 126 ? 6.119 -17.999 2.836 1.00 90.75 126 VAL A CA 1
ATOM 1071 C C . VAL A 1 126 ? 7.603 -17.691 3.080 1.00 90.75 126 VAL A C 1
ATOM 1073 O O . VAL A 1 126 ? 8.385 -17.618 2.133 1.00 90.75 126 VAL A O 1
ATOM 1076 N N . THR A 1 127 ? 8.032 -17.582 4.340 1.00 89.19 127 THR A N 1
ATOM 1077 C CA . THR A 1 127 ? 9.455 -17.390 4.680 1.00 89.19 127 THR A CA 1
ATOM 1078 C C . THR A 1 127 ? 10.297 -18.585 4.232 1.00 89.19 127 THR A C 1
ATOM 1080 O O . THR A 1 127 ? 11.354 -18.405 3.623 1.00 89.19 127 THR A O 1
ATOM 1083 N N . LEU A 1 128 ? 9.806 -19.808 4.461 1.00 89.81 128 LEU A N 1
ATOM 1084 C CA . LEU A 1 128 ? 10.451 -21.037 3.994 1.00 89.81 128 LEU A CA 1
ATOM 1085 C C . LEU A 1 128 ? 10.544 -21.098 2.464 1.00 89.81 128 LEU A C 1
ATOM 1087 O O . LEU A 1 128 ? 11.586 -21.491 1.935 1.00 89.81 128 LEU A O 1
ATOM 1091 N N . LEU A 1 129 ? 9.499 -20.667 1.751 1.00 90.56 129 LEU A N 1
ATOM 1092 C CA . LEU A 1 129 ? 9.514 -20.560 0.294 1.00 90.56 129 LEU A CA 1
ATOM 1093 C C . LEU A 1 129 ? 10.627 -19.612 -0.174 1.00 90.56 129 LEU A C 1
ATOM 1095 O O . LEU A 1 129 ? 11.456 -20.001 -0.995 1.00 90.56 129 LEU A O 1
ATOM 1099 N N . TYR A 1 130 ? 10.708 -18.396 0.372 1.00 89.44 130 TYR A N 1
ATOM 1100 C CA . TYR A 1 130 ? 11.759 -17.451 -0.021 1.00 89.44 130 TYR A CA 1
ATOM 1101 C C . TYR A 1 130 ? 13.165 -17.950 0.320 1.00 89.44 130 TYR A C 1
ATOM 1103 O O . TYR A 1 130 ? 14.080 -17.783 -0.488 1.00 89.44 130 TYR A O 1
ATOM 1111 N N . ALA A 1 131 ? 13.350 -18.600 1.470 1.00 86.88 131 ALA A N 1
ATOM 1112 C CA . ALA A 1 131 ? 14.625 -19.219 1.827 1.00 86.88 131 ALA A CA 1
ATOM 1113 C C . ALA A 1 131 ? 15.031 -20.296 0.805 1.00 86.88 131 ALA A C 1
ATOM 1115 O O . ALA A 1 131 ? 16.167 -20.297 0.321 1.00 86.88 131 ALA A O 1
ATOM 1116 N N . ARG A 1 132 ? 14.087 -21.159 0.403 1.00 86.62 132 ARG A N 1
ATOM 1117 C CA . ARG A 1 132 ? 14.301 -22.172 -0.639 1.00 86.62 132 ARG A CA 1
ATOM 1118 C C . ARG A 1 132 ? 14.682 -21.527 -1.970 1.00 86.62 132 ARG A C 1
ATOM 1120 O O . ARG A 1 132 ? 15.705 -21.899 -2.543 1.00 86.62 132 ARG A O 1
ATOM 1127 N N . LEU A 1 133 ? 13.934 -20.524 -2.426 1.00 86.25 133 LEU A N 1
ATOM 1128 C CA . LEU A 1 133 ? 14.205 -19.816 -3.683 1.00 86.25 133 LEU A CA 1
ATOM 1129 C C . LEU A 1 133 ? 15.580 -19.132 -3.678 1.00 86.25 133 LEU A C 1
ATOM 1131 O O . LEU A 1 133 ? 16.321 -19.211 -4.660 1.00 86.25 133 LEU A O 1
ATOM 1135 N N . ASN A 1 134 ? 15.967 -18.518 -2.557 1.00 84.38 134 ASN A N 1
ATOM 1136 C CA . ASN A 1 134 ? 17.289 -17.914 -2.396 1.00 84.38 134 ASN A CA 1
ATOM 1137 C C . ASN A 1 134 ? 18.407 -18.964 -2.427 1.00 84.38 134 ASN A C 1
ATOM 1139 O O . ASN A 1 134 ? 19.453 -18.722 -3.030 1.00 84.38 134 ASN A O 1
ATOM 1143 N N . SER A 1 135 ? 18.182 -20.144 -1.840 1.00 82.31 135 SER A N 1
ATOM 1144 C CA . SER A 1 135 ? 19.145 -21.249 -1.884 1.00 82.31 135 SER A CA 1
ATOM 1145 C C . SER A 1 135 ? 19.354 -21.786 -3.304 1.00 82.31 135 SER A C 1
ATOM 1147 O O . SER A 1 135 ? 20.491 -22.048 -3.697 1.00 82.31 135 SER A O 1
ATOM 1149 N N . ILE A 1 136 ? 18.284 -21.882 -4.103 1.00 80.50 136 ILE A N 1
ATOM 1150 C CA . ILE A 1 136 ? 18.354 -22.286 -5.514 1.00 80.50 136 ILE A CA 1
ATOM 1151 C C . ILE A 1 136 ? 19.180 -21.258 -6.283 1.00 80.50 136 ILE A C 1
ATOM 1153 O O . ILE A 1 136 ? 20.155 -21.614 -6.943 1.00 80.50 136 ILE A O 1
ATOM 1157 N N . ARG A 1 137 ? 18.872 -19.968 -6.101 1.00 77.94 137 ARG A N 1
ATOM 1158 C CA . ARG A 1 137 ? 19.608 -18.872 -6.738 1.00 77.94 137 ARG A CA 1
ATOM 1159 C C . ARG A 1 137 ? 21.100 -18.889 -6.387 1.00 77.94 137 ARG A C 1
ATOM 1161 O O . ARG A 1 137 ? 21.927 -18.718 -7.279 1.00 77.94 137 ARG A O 1
ATOM 1168 N N . ALA A 1 138 ? 21.438 -19.133 -5.118 1.00 75.75 138 ALA A N 1
ATOM 1169 C CA . ALA A 1 138 ? 22.819 -19.211 -4.641 1.00 75.75 138 ALA A CA 1
ATOM 1170 C C . ALA A 1 138 ? 23.587 -20.404 -5.243 1.00 75.75 138 ALA A C 1
ATOM 1172 O O . ALA A 1 138 ? 24.741 -20.254 -5.658 1.00 75.75 138 ALA A O 1
ATOM 1173 N N . LYS A 1 139 ? 22.942 -21.576 -5.352 1.00 74.12 139 LYS A N 1
ATOM 1174 C CA . LYS A 1 139 ? 23.517 -22.765 -6.001 1.00 74.12 139 LYS A CA 1
ATOM 1175 C C . LYS A 1 139 ? 23.798 -22.507 -7.481 1.00 74.12 139 LYS A C 1
ATOM 1177 O O . LYS A 1 139 ? 24.915 -22.754 -7.926 1.00 74.12 139 LYS A O 1
ATOM 1182 N N . THR A 1 140 ? 22.853 -21.914 -8.212 1.00 66.69 140 THR A N 1
ATOM 1183 C CA . THR A 1 140 ? 23.044 -21.548 -9.624 1.00 66.69 140 THR A CA 1
ATOM 1184 C C . THR A 1 140 ? 24.226 -20.590 -9.808 1.00 66.69 140 THR A C 1
ATOM 1186 O O . THR A 1 140 ? 25.049 -20.794 -10.698 1.00 66.69 140 THR A O 1
ATOM 1189 N N . THR A 1 141 ? 24.392 -19.589 -8.934 1.00 62.38 141 THR A N 1
ATOM 1190 C CA . THR A 1 141 ? 25.534 -18.656 -9.010 1.00 62.38 141 THR A CA 1
ATOM 1191 C C . THR A 1 141 ? 26.888 -19.288 -8.674 1.00 62.38 141 THR A C 1
ATOM 1193 O O . THR A 1 141 ? 27.901 -18.891 -9.253 1.00 62.38 141 THR A O 1
ATOM 1196 N N . ASN A 1 142 ? 26.930 -20.276 -7.775 1.00 59.50 142 ASN A N 1
ATOM 1197 C CA . ASN A 1 142 ? 28.171 -20.965 -7.404 1.00 59.50 142 ASN A CA 1
ATOM 1198 C C . ASN A 1 142 ? 28.615 -21.974 -8.470 1.00 59.50 142 ASN A C 1
ATOM 1200 O O . ASN A 1 142 ? 29.808 -22.056 -8.762 1.00 59.50 142 ASN A O 1
ATOM 1204 N N . THR A 1 143 ? 27.678 -22.669 -9.120 1.00 56.91 143 THR A N 1
ATOM 1205 C CA . THR A 1 143 ? 27.988 -23.554 -10.253 1.00 56.91 143 THR A CA 1
ATOM 1206 C C . THR A 1 143 ? 28.604 -22.771 -11.415 1.00 56.91 143 THR A C 1
ATOM 1208 O O . THR A 1 143 ? 29.642 -23.175 -11.928 1.00 56.91 143 THR A O 1
ATOM 1211 N N . ILE A 1 144 ? 28.056 -21.593 -11.748 1.00 57.03 144 ILE A N 1
ATOM 1212 C CA . ILE A 1 144 ? 28.587 -20.716 -12.811 1.00 57.03 144 ILE A CA 1
ATOM 1213 C C . ILE A 1 144 ? 29.996 -20.185 -12.471 1.00 57.03 144 ILE A C 1
ATOM 1215 O O . ILE A 1 144 ? 30.854 -20.070 -13.348 1.00 57.03 144 ILE A O 1
ATOM 1219 N N . ARG A 1 145 ? 30.278 -19.885 -11.192 1.00 49.62 145 ARG A N 1
ATOM 1220 C CA . ARG A 1 145 ? 31.620 -19.462 -10.742 1.00 49.62 145 ARG A CA 1
ATOM 1221 C C . ARG A 1 145 ? 32.649 -20.595 -10.766 1.00 49.62 145 ARG A C 1
ATOM 1223 O O . ARG A 1 145 ? 33.814 -20.334 -11.061 1.00 49.62 145 ARG A O 1
ATOM 1230 N N . ASN A 1 146 ? 32.239 -21.830 -10.485 1.00 52.44 146 ASN A N 1
ATOM 1231 C CA . ASN A 1 146 ? 33.136 -22.986 -10.488 1.00 52.44 146 ASN A CA 1
ATOM 1232 C C . ASN A 1 146 ? 33.455 -23.470 -11.912 1.00 52.44 146 ASN A C 1
ATOM 1234 O O . ASN A 1 146 ? 34.595 -23.847 -12.176 1.00 52.44 146 ASN A O 1
ATOM 1238 N N . THR A 1 147 ? 32.519 -23.356 -12.860 1.00 49.09 147 THR A N 1
ATOM 1239 C CA . THR A 1 147 ? 32.790 -23.634 -14.283 1.00 49.09 147 THR A CA 1
ATOM 1240 C C . THR A 1 147 ? 33.705 -22.583 -14.919 1.00 49.09 147 THR A C 1
ATOM 1242 O O . THR A 1 147 ? 34.559 -22.932 -15.727 1.00 49.09 147 THR A O 1
ATOM 1245 N N . ALA A 1 148 ? 33.611 -21.312 -14.506 1.00 46.38 148 ALA A N 1
ATOM 1246 C CA . ALA A 1 148 ? 34.478 -20.238 -15.007 1.00 46.38 148 ALA A CA 1
ATOM 1247 C C . ALA A 1 148 ? 35.938 -20.325 -14.507 1.00 46.38 148 ALA A C 1
ATOM 1249 O O . ALA A 1 148 ? 36.847 -19.833 -15.172 1.00 46.38 148 ALA A O 1
ATOM 1250 N N . LYS A 1 149 ? 36.191 -20.967 -13.356 1.00 45.38 149 LYS A N 1
ATOM 1251 C CA . LYS A 1 149 ? 37.556 -21.197 -12.838 1.00 45.38 149 LYS A CA 1
ATOM 1252 C C . LYS A 1 149 ? 38.266 -22.398 -13.478 1.00 45.38 149 LYS A C 1
ATOM 1254 O O . LYS A 1 149 ? 39.481 -22.505 -13.351 1.00 45.38 149 LYS A O 1
ATOM 1259 N N . SER A 1 150 ? 37.544 -23.276 -14.177 1.00 41.84 150 SER A N 1
ATOM 1260 C CA . SER A 1 150 ? 38.102 -24.497 -14.778 1.00 41.84 150 SER A CA 1
ATOM 1261 C C . SER A 1 150 ? 38.649 -24.312 -16.204 1.00 41.84 150 SER A C 1
ATOM 1263 O O . SER A 1 150 ? 39.296 -25.226 -16.711 1.00 41.84 150 SER A O 1
ATOM 1265 N N . SER A 1 151 ? 38.414 -23.175 -16.871 1.00 41.53 151 SER A N 1
ATOM 1266 C CA . SER A 1 151 ? 38.715 -23.006 -18.306 1.00 41.53 151 SER A CA 1
ATOM 1267 C C . SER A 1 151 ? 39.916 -22.106 -18.638 1.00 41.53 151 SER A C 1
ATOM 1269 O O . SER A 1 151 ? 40.127 -21.795 -19.805 1.00 41.53 151 SER A O 1
ATOM 1271 N N . PHE A 1 152 ? 40.749 -21.719 -17.666 1.00 36.78 152 PHE A N 1
ATOM 1272 C CA . PHE A 1 152 ? 42.041 -21.069 -17.941 1.00 36.78 152 PHE A CA 1
ATOM 1273 C C . PHE A 1 152 ? 43.193 -22.082 -17.860 1.00 36.78 152 PHE A C 1
ATOM 1275 O O . PHE A 1 152 ? 43.950 -22.122 -16.892 1.00 36.78 152 PHE A O 1
ATOM 1282 N N . LYS A 1 153 ? 43.354 -22.898 -18.907 1.00 37.94 153 LYS A N 1
ATOM 1283 C CA . LYS A 1 153 ? 44.645 -23.517 -19.242 1.00 37.94 153 LYS A CA 1
ATOM 1284 C C . LYS A 1 153 ? 45.079 -23.031 -20.624 1.00 37.94 153 LYS A C 1
ATOM 1286 O O . LYS A 1 153 ? 44.319 -23.096 -21.582 1.00 37.94 153 LYS A O 1
ATOM 1291 N N . LYS A 1 154 ? 46.302 -22.490 -20.665 1.00 41.38 154 LYS A N 1
ATOM 1292 C CA . LYS A 1 154 ? 47.008 -21.967 -21.841 1.00 41.38 154 LYS A CA 1
ATOM 1293 C C . LYS A 1 154 ? 47.050 -23.004 -22.967 1.00 41.38 154 LYS A C 1
ATOM 1295 O O . LYS A 1 154 ? 47.501 -24.122 -22.743 1.00 41.38 154 LYS A O 1
ATOM 1300 N N . GLY A 1 155 ? 46.688 -22.581 -24.171 1.00 30.11 155 GLY A N 1
ATOM 1301 C CA . GLY A 1 155 ? 46.932 -23.311 -25.410 1.00 30.11 155 GLY A CA 1
ATOM 1302 C C . GLY A 1 155 ? 46.585 -22.433 -26.607 1.00 30.11 155 GLY A C 1
ATOM 1303 O O . GLY A 1 155 ? 45.415 -22.168 -26.852 1.00 30.11 155 GLY A O 1
ATOM 1304 N N . SER A 1 156 ? 47.610 -21.949 -27.310 1.00 41.16 156 SER A N 1
ATOM 1305 C CA . SER A 1 156 ? 47.489 -21.428 -28.679 1.00 41.16 156 SER A CA 1
ATOM 1306 C C . SER A 1 156 ? 47.053 -22.572 -29.604 1.00 41.16 156 SER A C 1
ATOM 1308 O O . SER A 1 156 ? 47.494 -23.702 -29.371 1.00 41.16 156 SER A O 1
ATOM 1310 N N . PRO A 1 157 ? 46.219 -22.327 -30.631 1.00 41.22 157 PRO A N 1
ATOM 1311 C CA . PRO A 1 157 ? 46.738 -22.636 -31.962 1.00 41.22 157 PRO A CA 1
ATOM 1312 C C . PRO A 1 157 ? 46.239 -21.751 -33.117 1.00 41.22 157 PRO A C 1
ATOM 1314 O O . PRO A 1 157 ? 45.194 -21.104 -33.101 1.00 41.22 157 PRO A O 1
ATOM 1317 N N . THR A 1 158 ? 47.082 -21.822 -34.136 1.00 32.28 158 THR A N 1
ATOM 1318 C CA . THR A 1 158 ? 47.080 -21.318 -35.502 1.00 32.28 158 THR A CA 1
ATOM 1319 C C . THR A 1 158 ? 45.858 -21.726 -36.348 1.00 32.28 158 THR A C 1
ATOM 1321 O O . THR A 1 158 ? 45.129 -22.668 -36.058 1.00 32.28 158 THR A O 1
ATOM 1324 N N . VAL A 1 159 ? 45.689 -20.969 -37.427 1.00 30.94 159 VAL A N 1
ATOM 1325 C CA . VAL A 1 159 ? 44.633 -20.915 -38.449 1.00 30.94 159 VAL A CA 1
ATOM 1326 C C . VAL A 1 159 ? 44.465 -22.204 -39.299 1.00 30.94 159 VAL A C 1
ATOM 1328 O O . VAL A 1 159 ? 45.415 -22.597 -39.962 1.00 30.94 159 VAL A O 1
ATOM 1331 N N . SER A 1 160 ? 43.213 -22.713 -39.349 1.00 28.53 160 SER A N 1
ATOM 1332 C CA . SER A 1 160 ? 42.410 -23.323 -40.465 1.00 28.53 160 SER A CA 1
ATOM 1333 C C . SER A 1 160 ? 42.901 -24.571 -41.250 1.00 28.53 160 SER A C 1
ATOM 1335 O O . SER A 1 160 ? 44.086 -24.872 -41.192 1.00 28.53 160 SER A O 1
ATOM 1337 N N . PRO A 1 161 ? 42.074 -25.242 -42.113 1.00 46.22 161 PRO A N 1
ATOM 1338 C CA . PRO A 1 161 ? 40.604 -25.230 -42.343 1.00 46.22 161 PRO A CA 1
ATOM 1339 C C . PRO A 1 161 ? 39.947 -26.651 -42.462 1.00 46.22 161 PRO A C 1
ATOM 1341 O O . PRO A 1 161 ? 40.618 -27.672 -42.386 1.00 46.22 161 PRO A O 1
ATOM 1344 N N . LEU A 1 162 ? 38.641 -26.663 -42.797 1.00 27.25 162 LEU A N 1
ATOM 1345 C CA . LEU A 1 162 ? 37.817 -27.715 -43.443 1.00 27.25 162 LEU A CA 1
ATOM 1346 C C . LEU A 1 162 ? 36.980 -28.680 -42.576 1.00 27.25 162 LEU A C 1
ATOM 1348 O O . LEU A 1 162 ? 37.490 -29.429 -41.753 1.00 27.25 162 LEU A O 1
ATOM 1352 N N . GLY A 1 163 ? 35.685 -28.747 -42.925 1.00 25.17 163 GLY A N 1
ATOM 1353 C CA . GLY A 1 163 ? 34.866 -29.955 -42.788 1.00 25.17 163 GLY A CA 1
ATOM 1354 C C . GLY A 1 163 ? 33.575 -29.813 -41.980 1.00 25.17 163 GLY A C 1
ATOM 1355 O O . GLY A 1 163 ? 33.479 -30.364 -40.892 1.00 25.17 163 GLY A O 1
ATOM 1356 N N . SER A 1 164 ? 32.553 -29.145 -42.522 1.00 33.44 164 SER A N 1
ATOM 1357 C CA . SER A 1 164 ? 31.168 -29.289 -42.041 1.00 33.44 164 SER A CA 1
ATOM 1358 C C . SER A 1 164 ? 30.302 -29.896 -43.149 1.00 33.44 164 SER A C 1
ATOM 1360 O O . SER A 1 164 ? 30.254 -29.318 -44.238 1.00 33.44 164 SER A O 1
ATOM 1362 N N . PRO A 1 165 ? 29.605 -31.022 -42.897 1.00 35.09 165 PRO A N 1
ATOM 1363 C CA . PRO A 1 165 ? 28.507 -31.467 -43.740 1.00 35.09 165 PRO A CA 1
ATOM 1364 C C . PRO A 1 165 ? 27.141 -31.328 -43.036 1.00 35.09 165 PRO A C 1
ATOM 1366 O O . PRO A 1 165 ? 26.912 -31.962 -42.014 1.00 35.09 165 PRO A O 1
ATOM 1369 N N . TYR A 1 166 ? 26.267 -30.536 -43.682 1.00 28.86 166 TYR A N 1
ATOM 1370 C CA . TYR A 1 166 ? 24.792 -30.618 -43.810 1.00 28.86 166 TYR A CA 1
ATOM 1371 C C . TYR A 1 166 ? 23.892 -30.689 -42.548 1.00 28.86 166 TYR A C 1
ATOM 1373 O O . TYR A 1 166 ? 24.199 -31.368 -41.585 1.00 28.86 166 TYR A O 1
ATOM 1381 N N . ALA A 1 167 ? 22.660 -30.163 -42.498 1.00 29.83 167 ALA A N 1
ATOM 1382 C CA . ALA A 1 167 ? 21.869 -29.190 -43.265 1.00 29.83 167 ALA A CA 1
ATOM 1383 C C . ALA A 1 167 ? 20.432 -29.174 -42.691 1.00 29.83 167 ALA A C 1
ATOM 1385 O O . ALA A 1 167 ? 19.957 -30.189 -42.189 1.00 29.83 167 ALA A O 1
ATOM 1386 N N . GLY A 1 168 ? 19.721 -28.060 -42.913 1.00 26.39 168 GLY A N 1
ATOM 1387 C CA . GLY A 1 168 ? 18.253 -27.936 -42.865 1.00 26.39 168 GLY A CA 1
ATOM 1388 C C . GLY A 1 168 ? 17.787 -27.015 -41.735 1.00 26.39 168 GLY A C 1
ATOM 1389 O O . GLY A 1 168 ? 18.142 -27.235 -40.590 1.00 26.39 168 GLY A O 1
ATOM 1390 N N . ALA A 1 169 ? 17.013 -25.949 -41.920 1.00 27.97 169 ALA A N 1
ATOM 1391 C CA . ALA A 1 169 ? 16.355 -25.284 -43.044 1.00 27.97 169 ALA A CA 1
ATOM 1392 C C . ALA A 1 169 ? 16.185 -23.816 -42.572 1.00 27.97 169 ALA A C 1
ATOM 1394 O O . ALA A 1 169 ? 15.990 -23.590 -41.385 1.00 27.97 169 ALA A O 1
ATOM 1395 N N . THR A 1 170 ? 16.391 -22.780 -43.378 1.00 31.30 170 THR A N 1
ATOM 1396 C CA . THR A 1 170 ? 15.381 -22.230 -44.291 1.00 31.30 170 THR A CA 1
ATOM 1397 C C . THR A 1 170 ? 16.065 -21.537 -45.466 1.00 31.30 170 THR A C 1
ATOM 1399 O O . THR A 1 170 ? 16.910 -20.661 -45.289 1.00 31.30 170 THR A O 1
ATOM 1402 N N . LYS A 1 171 ? 15.682 -21.943 -46.678 1.00 31.52 171 LYS A N 1
ATOM 1403 C CA . LYS A 1 171 ? 15.995 -21.246 -47.922 1.00 31.52 171 LYS A CA 1
ATOM 1404 C C . LYS A 1 171 ? 15.040 -20.065 -48.045 1.00 31.52 171 LYS A C 1
ATOM 1406 O O . LYS A 1 171 ? 13.843 -20.299 -48.103 1.00 31.52 171 LYS A O 1
ATOM 1411 N N . ASP A 1 172 ? 15.581 -18.863 -48.179 1.00 30.81 172 ASP A N 1
ATOM 1412 C CA . ASP A 1 172 ? 15.054 -17.905 -49.143 1.00 30.81 172 ASP A CA 1
ATOM 1413 C C . ASP A 1 172 ? 16.206 -17.121 -49.775 1.00 30.81 172 ASP A C 1
ATOM 1415 O O . ASP A 1 172 ? 17.235 -16.848 -49.158 1.00 30.81 172 ASP A O 1
ATOM 1419 N N . LYS A 1 173 ? 16.062 -16.921 -51.083 1.00 32.22 173 LYS A N 1
ATOM 1420 C CA . LYS A 1 173 ? 17.104 -16.624 -52.069 1.00 32.22 173 LYS A CA 1
ATOM 1421 C C . LYS A 1 173 ? 17.984 -15.424 -51.697 1.00 32.22 173 LYS A C 1
ATOM 1423 O O . LYS A 1 173 ? 17.551 -14.279 -51.772 1.00 32.22 173 LYS A O 1
ATOM 1428 N N . GLN A 1 174 ? 19.273 -15.688 -51.483 1.00 29.27 174 GLN A N 1
ATOM 1429 C CA . GLN A 1 174 ? 20.327 -14.739 -51.836 1.00 29.27 174 GLN A CA 1
ATOM 1430 C C . GLN A 1 174 ? 20.378 -14.627 -53.363 1.00 29.27 174 GLN A C 1
ATOM 1432 O O . GLN A 1 174 ? 20.816 -15.546 -54.054 1.00 29.27 174 GLN A O 1
ATOM 1437 N N . ILE A 1 175 ? 19.919 -13.496 -53.889 1.00 27.56 175 ILE A N 1
ATOM 1438 C CA . ILE A 1 175 ? 20.357 -13.023 -55.197 1.00 27.56 175 ILE A CA 1
ATOM 1439 C C . ILE A 1 175 ? 21.674 -12.285 -54.958 1.00 27.56 175 ILE A C 1
ATOM 1441 O O . ILE A 1 175 ? 21.724 -11.308 -54.214 1.00 27.56 175 ILE A O 1
ATOM 1445 N N . ASN A 1 176 ? 22.739 -12.770 -55.595 1.00 28.55 176 ASN A N 1
ATOM 1446 C CA . ASN A 1 176 ? 23.937 -11.985 -55.854 1.00 28.55 176 ASN A CA 1
ATOM 1447 C C . ASN A 1 176 ? 23.530 -10.731 -56.634 1.00 28.55 176 ASN A C 1
ATOM 1449 O O . ASN A 1 176 ? 23.238 -10.814 -57.824 1.00 28.55 176 ASN A O 1
ATOM 1453 N N . THR A 1 177 ? 23.548 -9.569 -55.993 1.00 27.11 177 THR A N 1
ATOM 1454 C CA . THR A 1 177 ? 23.705 -8.300 -56.703 1.00 27.11 177 THR A CA 1
ATOM 1455 C C . THR A 1 177 ? 25.087 -7.766 -56.387 1.00 27.11 177 THR A C 1
ATOM 1457 O O . THR A 1 177 ? 25.327 -7.139 -55.357 1.00 27.11 177 THR A O 1
ATOM 1460 N N . SER A 1 178 ? 25.998 -8.067 -57.307 1.00 27.20 178 SER A N 1
ATOM 1461 C CA . SER A 1 178 ? 27.151 -7.242 -57.636 1.00 27.20 178 SER A CA 1
ATOM 1462 C C . SER A 1 178 ? 26.826 -5.758 -57.485 1.00 27.20 178 SER A C 1
ATOM 1464 O O . SER A 1 178 ? 25.764 -5.309 -57.919 1.00 27.20 178 SER A O 1
ATOM 1466 N N . PHE A 1 179 ? 27.770 -5.015 -56.911 1.00 34.34 179 PHE A N 1
ATOM 1467 C CA . PHE A 1 179 ? 27.831 -3.559 -56.929 1.00 34.34 179 PHE A CA 1
ATOM 1468 C C . PHE A 1 179 ? 27.425 -3.005 -58.302 1.00 34.34 179 PHE A C 1
ATOM 1470 O O . PHE A 1 179 ? 28.221 -2.965 -59.236 1.00 34.34 179 PHE A O 1
ATOM 1477 N N . ILE A 1 180 ? 26.182 -2.546 -58.402 1.00 26.89 180 ILE A N 1
ATOM 1478 C CA . ILE A 1 180 ? 25.769 -1.560 -59.387 1.00 26.89 180 ILE A CA 1
ATOM 1479 C C . ILE A 1 180 ? 25.653 -0.270 -58.593 1.00 26.89 180 ILE A C 1
ATOM 1481 O O . ILE A 1 180 ? 24.810 -0.154 -57.704 1.00 26.89 180 ILE A O 1
ATOM 1485 N N . LYS A 1 181 ? 26.540 0.682 -58.900 1.00 35.19 181 LYS A N 1
ATOM 1486 C CA . LYS A 1 181 ? 26.350 2.092 -58.565 1.00 35.19 181 LYS A CA 1
ATOM 1487 C C . LYS A 1 18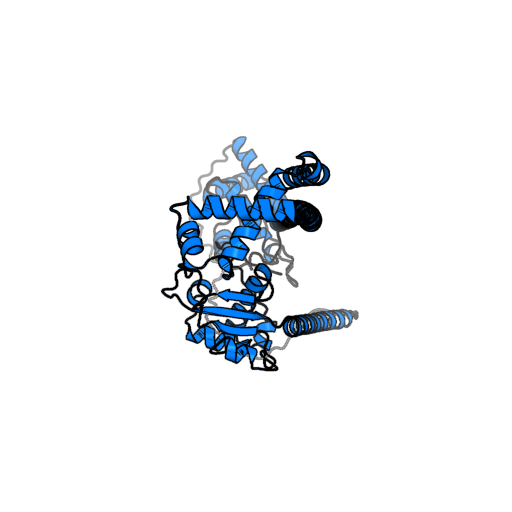1 ? 24.965 2.488 -59.076 1.00 35.19 181 LYS A C 1
ATOM 1489 O O . LYS A 1 181 ? 24.792 2.674 -60.276 1.00 35.19 181 LYS A O 1
ATOM 1494 N N . LYS A 1 182 ? 23.979 2.579 -58.189 1.00 26.02 182 LYS A N 1
ATOM 1495 C CA . LYS A 1 182 ? 22.835 3.449 -58.428 1.00 26.02 182 LYS A CA 1
ATOM 1496 C C . LYS A 1 182 ? 23.193 4.771 -57.789 1.00 26.02 182 LYS A C 1
ATOM 1498 O O . LYS A 1 182 ? 23.482 4.831 -56.599 1.00 26.02 182 LYS A O 1
ATOM 1503 N N . GLU A 1 183 ? 23.296 5.772 -58.646 1.00 29.16 183 GLU A N 1
ATOM 1504 C CA . GLU A 1 183 ? 23.425 7.164 -58.270 1.00 29.16 183 GLU A CA 1
ATOM 1505 C C . GLU A 1 183 ? 22.314 7.493 -57.276 1.00 29.16 183 GLU A C 1
ATOM 1507 O O . GLU A 1 183 ? 21.128 7.337 -57.574 1.00 29.16 183 GLU A O 1
ATOM 1512 N N . ASP A 1 184 ? 22.715 7.904 -56.078 1.00 30.53 184 ASP A N 1
ATOM 1513 C CA . ASP A 1 184 ? 21.826 8.593 -55.165 1.00 30.53 184 ASP A CA 1
ATOM 1514 C C . ASP A 1 184 ? 21.337 9.858 -55.882 1.00 30.53 184 ASP A C 1
ATOM 1516 O O . ASP A 1 184 ? 22.102 10.796 -56.126 1.00 30.53 184 ASP A O 1
ATOM 1520 N N . CYS A 1 185 ? 20.056 9.875 -56.249 1.00 32.06 185 CYS A N 1
ATOM 1521 C CA . CYS A 1 185 ? 19.361 11.087 -56.651 1.00 32.06 185 CYS A CA 1
ATOM 1522 C C . CYS A 1 185 ? 19.239 12.014 -55.435 1.00 32.06 185 CYS A C 1
ATOM 1524 O O . CYS A 1 185 ? 18.230 12.009 -54.739 1.00 32.06 185 CYS A O 1
ATOM 1526 N N . PHE A 1 186 ? 20.256 12.841 -55.208 1.00 34.28 186 PHE A N 1
ATOM 1527 C CA . PHE A 1 186 ? 20.120 14.095 -54.474 1.00 34.28 186 PHE A CA 1
ATOM 1528 C C . PHE A 1 186 ? 20.759 15.206 -55.310 1.00 34.28 186 PHE A C 1
ATOM 1530 O O . PHE A 1 186 ? 21.893 15.038 -55.770 1.00 34.28 186 PHE A O 1
ATOM 1537 N N . PRO A 1 187 ? 20.055 16.325 -55.558 1.00 34.31 187 PRO A N 1
ATOM 1538 C CA . PRO A 1 187 ? 20.591 17.398 -56.378 1.00 34.31 187 PRO A CA 1
ATOM 1539 C C . PRO A 1 187 ? 21.876 17.944 -55.749 1.00 34.31 187 PRO A C 1
ATOM 1541 O O . PRO A 1 187 ? 21.912 18.349 -54.585 1.00 34.31 187 PRO A O 1
ATOM 1544 N N . LYS A 1 188 ? 22.949 17.934 -56.547 1.00 37.31 188 LYS A N 1
ATOM 1545 C CA . LYS A 1 188 ? 24.153 18.723 -56.298 1.00 37.31 188 LYS A CA 1
ATOM 1546 C C . LYS A 1 188 ? 23.769 20.194 -56.404 1.00 37.31 188 LYS A C 1
ATOM 1548 O O . LYS A 1 188 ? 23.741 20.733 -57.504 1.00 37.31 188 LYS A O 1
ATOM 1553 N N . GLU A 1 189 ? 23.572 20.845 -55.269 1.00 32.53 189 GLU A N 1
ATOM 1554 C CA . GLU A 1 189 ? 23.906 22.260 -55.168 1.00 32.53 189 GLU A CA 1
ATOM 1555 C C . GLU A 1 189 ? 25.166 22.413 -54.324 1.00 32.53 189 GLU A C 1
ATOM 1557 O O . GLU A 1 189 ? 25.232 22.088 -53.136 1.00 32.53 189 GLU A O 1
ATOM 1562 N N . VAL A 1 190 ? 26.211 22.839 -55.026 1.00 37.59 190 VAL A N 1
ATOM 1563 C CA . VAL A 1 190 ? 27.486 23.270 -54.481 1.00 37.59 190 VAL A CA 1
ATOM 1564 C C . VAL A 1 190 ? 27.282 24.694 -53.983 1.00 37.59 190 VAL A C 1
ATOM 1566 O O . VAL A 1 190 ? 27.086 25.611 -54.772 1.00 37.59 190 VAL A O 1
ATOM 1569 N N . GLY A 1 191 ? 27.371 24.869 -52.672 1.00 34.22 191 GLY A N 1
ATOM 1570 C CA . GLY A 1 191 ? 27.569 26.161 -52.041 1.00 34.22 191 GLY A CA 1
ATOM 1571 C C . GLY A 1 191 ? 28.463 25.953 -50.833 1.00 34.22 191 GLY A C 1
ATOM 1572 O O . GLY A 1 191 ? 27.996 25.499 -49.791 1.00 34.22 191 GLY A O 1
ATOM 1573 N N . ALA A 1 192 ? 29.755 26.254 -50.971 1.00 40.47 192 ALA A N 1
ATOM 1574 C CA . ALA A 1 192 ? 30.666 26.409 -49.842 1.00 40.47 192 ALA A CA 1
ATOM 1575 C C . ALA A 1 192 ? 30.267 27.683 -49.073 1.00 40.47 192 ALA A C 1
ATOM 1577 O O . ALA A 1 192 ? 30.905 28.724 -49.179 1.00 40.47 192 ALA A O 1
ATOM 1578 N N . GLY A 1 193 ? 29.133 27.622 -48.375 1.00 42.06 193 GLY A N 1
ATOM 1579 C CA . GLY A 1 193 ? 28.644 28.688 -47.514 1.00 42.06 193 GLY A CA 1
ATOM 1580 C C . GLY A 1 193 ? 29.379 28.647 -46.182 1.00 42.06 193 GLY A C 1
ATOM 1581 O O . GLY A 1 193 ? 29.458 27.591 -45.548 1.00 42.06 193 GLY A O 1
ATOM 1582 N N . GLN A 1 194 ? 29.922 29.792 -45.770 1.00 50.84 194 GLN A N 1
ATOM 1583 C CA . GLN A 1 194 ? 30.445 29.999 -44.423 1.00 50.84 194 GLN A CA 1
ATOM 1584 C C . GLN A 1 194 ? 29.387 29.561 -43.400 1.00 50.84 194 GLN A C 1
ATOM 1586 O O . GLN A 1 194 ? 28.253 30.034 -43.425 1.00 50.84 194 GLN A O 1
ATOM 1591 N N . ILE A 1 195 ? 29.757 28.622 -42.529 1.00 55.59 195 ILE A N 1
ATOM 1592 C CA . ILE A 1 195 ? 28.910 28.181 -41.420 1.00 55.59 195 ILE A CA 1
ATOM 1593 C C . ILE A 1 195 ? 28.775 29.376 -40.472 1.00 55.59 195 ILE A C 1
ATOM 1595 O O . ILE A 1 195 ? 29.784 29.888 -39.992 1.00 55.59 195 ILE A O 1
ATOM 1599 N N . SER A 1 196 ? 27.546 29.826 -40.216 1.00 67.94 196 SER A N 1
ATOM 1600 C CA . SER A 1 196 ? 27.280 30.892 -39.242 1.00 67.94 196 SER A CA 1
ATOM 1601 C C . SER A 1 196 ? 27.820 30.502 -37.856 1.00 67.94 196 SER A C 1
ATOM 1603 O O . SER A 1 196 ? 27.797 29.325 -37.486 1.00 67.94 196 SER A O 1
ATOM 1605 N N . ASP A 1 197 ? 28.261 31.467 -37.044 1.00 71.12 197 ASP A N 1
ATOM 1606 C CA . ASP A 1 197 ? 28.756 31.223 -35.676 1.00 71.12 197 ASP A CA 1
ATOM 1607 C C . ASP A 1 197 ? 27.769 30.400 -34.830 1.00 71.12 197 ASP A C 1
ATOM 1609 O O . ASP A 1 197 ? 28.153 29.535 -34.038 1.00 71.12 197 ASP A O 1
ATOM 1613 N N . GLN A 1 198 ? 26.472 30.606 -35.057 1.00 72.12 198 GLN A N 1
ATOM 1614 C CA . GLN A 1 198 ? 25.397 29.905 -34.361 1.00 72.12 198 GLN A CA 1
ATOM 1615 C C . GLN A 1 198 ? 25.287 28.431 -34.787 1.00 72.12 198 GLN A C 1
ATOM 1617 O O . GLN A 1 198 ? 25.060 27.551 -33.959 1.00 72.12 198 GLN A O 1
ATOM 1622 N N . GLN A 1 199 ? 25.526 28.141 -36.065 1.00 76.44 199 GLN A N 1
ATOM 1623 C CA . GLN A 1 199 ? 25.562 26.786 -36.614 1.00 76.44 199 GLN A CA 1
ATOM 1624 C C . GLN A 1 199 ? 26.810 26.017 -36.143 1.00 76.44 199 GLN A C 1
ATOM 1626 O O . GLN A 1 199 ? 26.733 24.842 -35.781 1.00 76.44 199 GLN A O 1
ATOM 1631 N N . SER A 1 200 ? 27.956 26.694 -36.047 1.00 78.19 200 SER A N 1
ATOM 1632 C CA . SER A 1 200 ? 29.173 26.112 -35.467 1.00 78.19 200 SER A CA 1
ATOM 1633 C C . SER A 1 200 ? 28.981 25.751 -33.989 1.00 78.19 200 SER A C 1
ATOM 1635 O O . SER A 1 200 ? 29.419 24.687 -33.545 1.00 78.19 200 SER A O 1
ATOM 1637 N N . LYS A 1 201 ? 28.256 26.589 -33.235 1.00 85.19 201 LYS A N 1
ATOM 1638 C CA . LYS A 1 201 ? 27.913 26.331 -31.831 1.00 85.19 201 LYS A CA 1
ATOM 1639 C C . LYS A 1 201 ? 27.024 25.092 -31.657 1.00 85.19 201 LYS A C 1
ATOM 1641 O O . LYS A 1 201 ? 27.319 24.260 -30.805 1.00 85.19 201 LYS A O 1
ATOM 1646 N N . ILE A 1 202 ? 26.009 24.908 -32.504 1.00 86.75 202 ILE A N 1
ATOM 1647 C CA . ILE A 1 202 ? 25.124 23.727 -32.457 1.00 86.75 202 ILE A CA 1
ATOM 1648 C C . ILE A 1 202 ? 25.907 22.433 -32.720 1.00 86.75 202 ILE A C 1
ATOM 1650 O O . ILE A 1 202 ? 25.732 21.447 -32.004 1.00 86.75 202 ILE A O 1
ATOM 1654 N N . ALA A 1 203 ? 26.812 22.422 -33.705 1.00 85.75 203 ALA A N 1
ATOM 1655 C CA . ALA A 1 203 ? 27.641 21.246 -33.987 1.00 85.75 203 ALA A CA 1
ATOM 1656 C C . ALA A 1 203 ? 28.565 20.886 -32.804 1.00 85.75 203 ALA A C 1
ATOM 1658 O O . ALA A 1 203 ? 28.752 19.704 -32.496 1.00 85.75 203 ALA A O 1
ATOM 1659 N N . LEU A 1 204 ? 29.101 21.894 -32.106 1.00 86.44 204 LEU A N 1
ATOM 1660 C CA . LEU A 1 204 ? 29.883 21.704 -30.881 1.00 86.44 204 LEU A CA 1
ATOM 1661 C C . LEU A 1 204 ? 29.033 21.149 -29.733 1.00 86.44 204 LE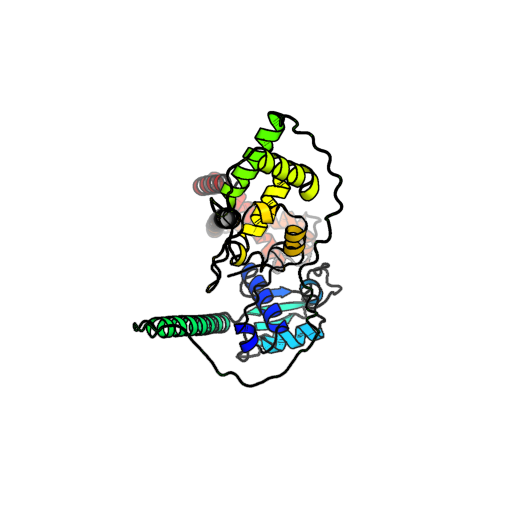U A C 1
ATOM 1663 O O . LEU A 1 204 ? 29.467 20.214 -29.064 1.00 86.44 204 LEU A O 1
ATOM 1667 N N . GLU A 1 205 ? 27.822 21.665 -29.531 1.00 86.62 205 GLU A N 1
ATOM 1668 C CA . GLU A 1 205 ? 26.896 21.177 -28.500 1.00 86.62 205 GLU A CA 1
ATOM 1669 C C . GLU A 1 205 ? 26.451 19.734 -28.773 1.00 86.62 205 GLU A C 1
ATOM 1671 O O . GLU A 1 205 ? 26.464 18.894 -27.873 1.00 86.62 205 GLU A O 1
ATOM 1676 N N . MET A 1 206 ? 26.155 19.387 -30.029 1.00 88.62 206 MET A N 1
ATOM 1677 C CA . MET A 1 206 ? 25.852 18.006 -30.409 1.00 88.62 206 MET A CA 1
ATOM 1678 C C . MET A 1 206 ? 27.032 17.060 -30.161 1.00 88.62 206 MET A C 1
ATOM 1680 O O . MET A 1 206 ? 26.825 15.929 -29.711 1.00 88.62 206 MET A O 1
ATOM 1684 N N . LYS A 1 207 ? 28.265 17.510 -30.433 1.00 87.50 207 LYS A N 1
ATOM 1685 C CA . LYS A 1 207 ? 29.480 16.747 -30.123 1.00 87.50 207 LYS A CA 1
ATOM 1686 C C . LYS A 1 207 ? 29.663 16.582 -28.614 1.00 87.50 207 LYS A C 1
ATOM 1688 O O . LYS A 1 207 ? 29.979 15.481 -28.176 1.00 87.50 207 LYS A O 1
ATOM 1693 N N . ALA A 1 208 ? 29.441 17.636 -27.833 1.00 86.62 208 ALA A N 1
ATOM 1694 C CA . ALA A 1 208 ? 29.533 17.581 -26.378 1.00 86.62 208 ALA A CA 1
ATOM 1695 C C . ALA A 1 208 ? 28.529 16.574 -25.792 1.00 86.62 208 ALA A C 1
ATOM 1697 O O . ALA A 1 208 ? 28.915 15.738 -24.983 1.00 86.62 208 ALA A O 1
ATOM 1698 N N . ILE A 1 209 ? 27.280 16.569 -26.275 1.00 87.19 209 ILE A N 1
ATOM 1699 C CA . ILE A 1 209 ? 26.253 15.587 -25.879 1.00 87.19 209 ILE A CA 1
ATOM 1700 C C . ILE A 1 209 ? 26.678 14.155 -26.237 1.00 87.19 209 ILE A C 1
ATOM 1702 O O . ILE A 1 209 ? 26.460 13.224 -25.465 1.00 87.19 209 ILE A O 1
ATOM 1706 N N . TRP A 1 210 ? 27.291 13.951 -27.407 1.00 87.06 210 TRP A N 1
ATOM 1707 C CA . TRP A 1 210 ? 27.822 12.637 -27.776 1.00 87.06 210 TRP A CA 1
ATOM 1708 C C . TRP A 1 210 ? 28.920 12.181 -26.812 1.00 87.06 210 TRP A C 1
ATOM 1710 O O . TRP A 1 210 ? 28.918 11.040 -26.356 1.00 87.06 210 TRP A O 1
ATOM 1720 N N . GLU A 1 211 ? 29.861 13.067 -26.499 1.00 86.25 211 GLU A N 1
ATOM 1721 C CA . GLU A 1 211 ? 30.966 12.769 -25.593 1.00 86.25 211 GLU A CA 1
ATOM 1722 C C . GLU A 1 211 ? 30.482 12.509 -24.158 1.00 86.25 211 GLU A C 1
ATOM 1724 O O . GLU A 1 211 ? 30.981 11.591 -23.511 1.00 86.25 211 GLU A O 1
ATOM 1729 N N . GLU A 1 212 ? 29.463 13.235 -23.698 1.00 85.12 212 GLU A N 1
ATOM 1730 C CA . GLU A 1 212 ? 28.806 13.037 -22.401 1.00 85.12 212 GLU A CA 1
ATOM 1731 C C . GLU A 1 212 ? 28.149 11.647 -22.288 1.00 85.12 212 GLU A C 1
ATOM 1733 O O . GLU A 1 212 ? 28.366 10.931 -21.308 1.00 85.12 212 GLU A O 1
ATOM 1738 N N . GLU A 1 213 ? 27.378 11.232 -23.299 1.00 83.88 213 GLU A N 1
ATOM 1739 C CA . GLU A 1 213 ? 26.538 10.026 -23.212 1.00 83.88 213 GLU A CA 1
ATOM 1740 C C . GLU A 1 213 ? 27.229 8.742 -23.709 1.00 83.88 213 GLU A C 1
ATOM 1742 O O . GLU A 1 213 ? 26.999 7.641 -23.189 1.00 83.88 213 GLU A O 1
ATOM 1747 N N . ILE A 1 214 ? 28.080 8.857 -24.732 1.00 82.06 214 ILE A N 1
ATOM 1748 C CA . ILE A 1 214 ? 28.713 7.729 -25.441 1.00 82.06 214 ILE A CA 1
ATOM 1749 C C . ILE A 1 214 ? 30.237 7.704 -25.217 1.00 82.06 214 ILE A C 1
ATOM 1751 O O . ILE A 1 214 ? 30.860 6.636 -25.293 1.00 82.06 214 ILE A O 1
ATOM 1755 N N . GLY A 1 215 ? 30.845 8.842 -24.870 1.00 80.31 215 GLY A N 1
ATOM 1756 C CA . GLY A 1 215 ? 32.290 8.999 -24.691 1.00 80.31 215 GLY A CA 1
ATOM 1757 C C . GLY A 1 215 ? 33.031 9.314 -25.994 1.00 80.31 215 GLY A C 1
ATOM 1758 O O . GLY A 1 215 ? 32.442 9.506 -27.056 1.00 80.31 215 GLY A O 1
ATOM 1759 N N . SER A 1 216 ? 34.364 9.285 -25.951 1.00 77.31 216 SER A N 1
ATOM 1760 C CA . SER A 1 216 ? 35.242 9.545 -27.108 1.00 77.31 216 SER A CA 1
ATOM 1761 C C . SER A 1 216 ? 35.194 8.468 -28.210 1.00 77.31 216 SER A C 1
ATOM 1763 O O . SER A 1 216 ? 35.944 8.514 -29.189 1.00 77.31 216 SER A O 1
ATOM 1765 N N . ARG A 1 217 ? 34.309 7.472 -28.083 1.00 68.56 217 ARG A N 1
ATOM 1766 C CA . ARG A 1 217 ? 34.189 6.350 -29.018 1.00 68.56 217 ARG A CA 1
ATOM 1767 C C . ARG A 1 217 ? 33.588 6.815 -30.339 1.00 68.56 217 ARG A C 1
ATOM 1769 O O . ARG A 1 217 ? 32.527 7.430 -30.367 1.00 68.56 217 ARG A O 1
ATOM 1776 N N . GLY A 1 218 ? 34.265 6.489 -31.442 1.00 66.69 218 GLY A N 1
ATOM 1777 C CA . GLY A 1 218 ? 33.756 6.766 -32.787 1.00 66.69 218 GLY A CA 1
ATOM 1778 C C . GLY A 1 218 ? 33.652 8.251 -33.131 1.00 66.69 218 GLY A C 1
ATOM 1779 O O . GLY A 1 218 ? 33.010 8.585 -34.132 1.00 66.69 218 GLY A O 1
ATOM 1780 N N . LEU A 1 219 ? 34.261 9.111 -32.306 1.00 73.19 219 LEU A N 1
ATOM 1781 C CA . LEU A 1 219 ? 34.365 10.540 -32.537 1.00 73.19 219 LEU A CA 1
ATOM 1782 C C . LEU A 1 219 ? 35.261 10.770 -33.755 1.00 73.19 219 LEU A C 1
ATOM 1784 O O . LEU A 1 219 ? 36.338 10.187 -33.872 1.00 73.19 219 LEU A O 1
ATOM 1788 N N . VAL A 1 220 ? 34.799 11.619 -34.662 1.00 71.12 220 VAL A N 1
ATOM 1789 C CA . VAL A 1 220 ? 35.574 12.073 -35.816 1.00 71.12 220 VAL A CA 1
ATOM 1790 C C . VAL A 1 220 ? 35.934 13.534 -35.574 1.00 71.12 220 VAL A C 1
ATOM 1792 O O . VAL A 1 220 ? 35.168 14.267 -34.944 1.00 71.12 220 VAL A O 1
ATOM 1795 N N . THR A 1 221 ? 37.108 13.958 -36.037 1.00 74.56 221 THR A N 1
ATOM 1796 C CA . THR A 1 221 ? 37.508 15.367 -36.003 1.00 74.56 221 THR A CA 1
ATOM 1797 C C . THR A 1 221 ? 36.439 16.217 -36.691 1.00 74.56 221 THR A C 1
ATOM 1799 O O . THR A 1 221 ? 35.994 15.877 -37.787 1.00 74.56 221 THR A O 1
ATOM 1802 N N . LEU A 1 222 ? 36.016 17.309 -36.047 1.00 75.31 222 LEU A N 1
ATOM 1803 C CA . LEU A 1 222 ? 35.063 18.262 -36.620 1.00 75.31 222 LEU A CA 1
ATOM 1804 C C . LEU A 1 222 ? 35.727 18.987 -37.794 1.00 75.31 222 LEU A C 1
ATOM 1806 O O . LEU A 1 222 ? 36.414 19.988 -37.608 1.00 75.31 222 LEU A O 1
ATOM 1810 N N . THR A 1 223 ? 35.553 18.456 -38.999 1.00 80.81 223 THR A N 1
ATOM 1811 C CA . THR A 1 223 ? 35.841 19.176 -40.240 1.00 80.81 223 THR A CA 1
ATOM 1812 C C . THR A 1 223 ? 34.623 20.024 -40.630 1.00 80.81 223 THR A C 1
ATOM 1814 O O . THR A 1 223 ? 33.503 19.667 -40.254 1.00 80.81 223 THR A O 1
ATOM 1817 N N . PRO A 1 224 ? 34.789 21.120 -41.394 1.00 76.62 224 PRO A N 1
ATOM 1818 C CA . PRO A 1 224 ? 33.665 21.954 -41.839 1.00 76.62 224 PRO A CA 1
ATOM 1819 C C . PRO A 1 224 ? 32.550 21.150 -42.528 1.00 76.62 224 PRO A C 1
ATOM 1821 O O . PRO A 1 224 ? 31.375 21.309 -42.199 1.00 76.62 224 PRO A O 1
ATOM 1824 N N . ASP A 1 225 ? 32.921 20.199 -43.387 1.00 78.56 225 ASP A N 1
ATOM 1825 C CA . ASP A 1 225 ? 31.981 19.297 -44.065 1.00 78.56 225 ASP A CA 1
ATOM 1826 C C . ASP A 1 225 ? 31.210 18.405 -43.083 1.00 78.56 225 ASP A C 1
ATOM 1828 O O . ASP A 1 225 ? 30.016 18.138 -43.250 1.00 78.56 225 ASP A O 1
ATOM 1832 N N . PHE A 1 226 ? 31.879 17.938 -42.025 1.00 81.12 226 PHE A N 1
ATOM 1833 C CA . PHE A 1 226 ? 31.241 17.115 -41.007 1.00 81.12 226 PHE A CA 1
ATOM 1834 C C . PHE A 1 226 ? 30.297 17.934 -40.122 1.00 81.12 226 PHE A C 1
ATOM 1836 O O . PHE A 1 226 ? 29.198 17.471 -39.822 1.00 81.12 226 PHE A O 1
ATOM 1843 N N . SER A 1 227 ? 30.668 19.170 -39.782 1.00 84.06 227 SER A N 1
ATOM 1844 C CA . SER A 1 227 ? 29.791 20.116 -39.084 1.00 84.06 227 SER A CA 1
ATOM 1845 C C . SER A 1 227 ? 28.524 20.405 -39.891 1.00 84.06 227 SER A C 1
ATOM 1847 O O . SER A 1 227 ? 27.424 20.330 -39.346 1.00 84.06 227 SER A O 1
ATOM 1849 N N . GLN A 1 228 ? 28.638 20.631 -41.206 1.00 84.88 228 GLN A N 1
ATOM 1850 C CA . GLN A 1 228 ? 27.469 20.782 -42.081 1.00 84.88 228 GLN A CA 1
ATOM 1851 C C . GLN A 1 228 ? 26.593 19.523 -42.105 1.00 84.88 228 GLN A C 1
ATOM 1853 O O . GLN A 1 228 ? 25.366 19.618 -42.075 1.00 84.88 228 GLN A O 1
ATOM 1858 N N . ARG A 1 229 ? 27.196 18.328 -42.107 1.00 84.31 229 ARG A N 1
ATOM 1859 C CA . ARG A 1 229 ? 26.447 17.066 -42.026 1.00 84.31 229 ARG A CA 1
ATOM 1860 C C . ARG A 1 229 ? 25.711 16.907 -40.693 1.00 84.31 229 ARG A C 1
ATOM 1862 O O . ARG A 1 229 ? 24.574 16.438 -40.692 1.00 84.31 229 ARG A O 1
ATOM 1869 N N . MET A 1 230 ? 26.325 17.304 -39.578 1.00 85.00 230 MET A N 1
ATOM 1870 C CA . MET A 1 230 ? 25.675 17.319 -38.263 1.00 85.00 230 MET A CA 1
ATOM 1871 C C . MET A 1 230 ? 24.489 18.282 -38.233 1.00 85.00 230 MET A C 1
ATOM 1873 O O . MET A 1 230 ? 23.434 17.913 -37.731 1.00 85.00 230 MET A O 1
ATOM 1877 N N . LEU A 1 231 ? 24.630 19.465 -38.832 1.00 87.06 231 LEU A N 1
ATOM 1878 C CA . LEU A 1 231 ? 23.561 20.463 -38.918 1.00 87.06 231 LEU A CA 1
ATOM 1879 C C . LEU A 1 231 ? 22.384 19.996 -39.776 1.00 87.06 231 LEU A C 1
ATOM 1881 O O . LEU A 1 231 ? 21.239 20.088 -39.348 1.00 87.06 231 LEU A O 1
ATOM 1885 N N . ARG A 1 232 ? 22.649 19.387 -40.937 1.00 88.00 232 ARG A N 1
ATOM 1886 C CA . ARG A 1 232 ? 21.585 18.789 -41.761 1.00 88.00 232 ARG A CA 1
ATOM 1887 C C . ARG A 1 232 ? 20.844 17.676 -41.017 1.00 88.00 232 ARG A C 1
ATOM 1889 O O . ARG A 1 232 ? 19.626 17.573 -41.116 1.00 88.00 232 ARG A O 1
ATOM 1896 N N . ALA A 1 233 ? 21.560 16.854 -40.246 1.00 86.81 233 ALA A N 1
ATOM 1897 C CA . ALA A 1 233 ? 20.941 15.831 -39.404 1.00 86.81 233 ALA A CA 1
ATOM 1898 C C . ALA A 1 233 ? 20.155 16.444 -38.230 1.00 86.81 233 ALA A C 1
ATOM 1900 O O . ALA A 1 233 ? 19.073 15.963 -37.906 1.00 86.81 233 ALA A O 1
ATOM 1901 N N . TYR A 1 234 ? 20.665 17.512 -37.614 1.00 89.88 234 TYR A N 1
ATOM 1902 C CA . TYR A 1 234 ? 19.984 18.271 -36.565 1.00 89.88 234 TYR A CA 1
ATOM 1903 C C . TYR A 1 234 ? 18.633 18.804 -37.039 1.00 89.88 234 TYR A C 1
ATOM 1905 O O . TYR A 1 234 ? 17.610 18.531 -36.413 1.00 89.88 234 TYR A O 1
ATOM 1913 N N . GLU A 1 235 ? 18.620 19.499 -38.174 1.00 89.00 235 GLU A N 1
ATOM 1914 C CA . GLU A 1 235 ? 17.416 20.090 -38.758 1.00 89.00 235 GLU A CA 1
ATOM 1915 C C . GLU A 1 235 ? 16.466 19.017 -39.307 1.00 89.00 235 GLU A C 1
ATOM 1917 O O . GLU A 1 235 ? 15.277 19.041 -39.001 1.00 89.00 235 GLU A O 1
ATOM 1922 N N . GLY A 1 236 ? 16.977 18.031 -40.049 1.00 88.31 236 GLY A N 1
ATOM 1923 C CA . GLY A 1 236 ? 16.153 16.997 -40.679 1.00 88.31 236 GLY A CA 1
ATOM 1924 C C . GLY A 1 236 ? 15.698 15.890 -39.722 1.00 88.31 236 GLY A C 1
ATOM 1925 O O . GLY A 1 236 ? 14.505 15.669 -39.523 1.00 88.31 236 GLY A O 1
ATOM 1926 N N . LEU A 1 237 ? 16.642 15.172 -39.104 1.00 86.94 237 LEU A N 1
ATOM 1927 C CA . LEU A 1 237 ? 16.345 13.970 -38.310 1.00 86.94 237 LEU A CA 1
ATOM 1928 C C . LEU A 1 237 ? 15.848 14.287 -36.899 1.00 86.94 237 LEU A C 1
ATOM 1930 O O . LEU A 1 237 ? 15.064 13.505 -36.344 1.00 86.94 237 LEU A O 1
ATOM 1934 N N . PHE A 1 238 ? 16.303 15.403 -36.324 1.00 89.31 238 PHE A N 1
ATOM 1935 C CA . PHE A 1 238 ? 15.993 15.813 -34.951 1.00 89.31 238 PHE A CA 1
ATOM 1936 C C . PHE A 1 238 ? 15.110 17.065 -34.876 1.00 89.31 238 PHE A C 1
ATOM 1938 O O . PHE A 1 238 ? 14.761 17.481 -33.771 1.00 89.31 238 PHE A O 1
ATOM 1945 N N . GLN A 1 239 ? 14.675 17.604 -36.024 1.00 88.75 239 GLN A N 1
ATOM 1946 C CA . GLN A 1 239 ? 13.769 18.758 -36.138 1.00 88.75 239 GLN A CA 1
ATOM 1947 C C . GLN A 1 239 ? 14.261 19.981 -35.353 1.00 88.75 239 GLN A C 1
ATOM 1949 O O . GLN A 1 239 ? 13.480 20.678 -34.712 1.00 88.75 239 GLN A O 1
ATOM 1954 N N . GLY A 1 240 ? 15.576 20.193 -35.338 1.00 87.38 240 GLY A N 1
ATOM 1955 C CA . GLY A 1 240 ? 16.195 21.319 -34.654 1.00 87.38 240 GLY A CA 1
ATOM 1956 C C . GLY A 1 240 ? 16.132 21.249 -33.125 1.00 87.38 240 GLY A C 1
ATOM 1957 O O . GLY A 1 240 ? 16.071 22.293 -32.484 1.00 87.38 240 GLY A O 1
ATOM 1958 N N . SER A 1 241 ? 16.115 20.050 -32.526 1.00 90.19 241 SER A N 1
ATOM 1959 C CA . SER A 1 241 ? 16.061 19.870 -31.067 1.00 90.19 241 SER A CA 1
ATOM 1960 C C . SER A 1 241 ? 17.257 19.085 -30.524 1.00 90.19 241 SER A C 1
ATOM 1962 O O . SER A 1 241 ? 17.451 17.905 -30.836 1.00 90.19 241 SER A O 1
ATOM 1964 N N . LEU A 1 242 ? 18.022 19.725 -29.633 1.00 88.94 242 LEU A N 1
ATOM 1965 C CA . LEU A 1 242 ? 19.121 19.084 -28.902 1.00 88.94 242 LEU A CA 1
ATOM 1966 C C . LEU A 1 242 ? 18.622 18.022 -27.919 1.00 88.94 242 LEU A C 1
ATOM 1968 O O . LEU A 1 242 ? 19.302 17.020 -27.717 1.00 88.94 242 LEU A O 1
ATOM 1972 N N . ASP A 1 243 ? 17.415 18.177 -27.374 1.00 87.62 243 ASP A N 1
ATOM 1973 C CA . ASP A 1 243 ? 16.812 17.171 -26.493 1.00 87.62 243 ASP A CA 1
ATOM 1974 C C . ASP A 1 243 ? 16.514 15.873 -27.240 1.00 87.62 243 ASP A C 1
ATOM 1976 O O . ASP A 1 243 ? 16.729 14.780 -26.716 1.00 87.62 243 ASP A O 1
ATOM 1980 N N . ARG A 1 244 ? 16.071 15.970 -28.499 1.00 88.56 244 ARG A N 1
ATOM 1981 C CA . ARG A 1 244 ? 15.848 14.794 -29.351 1.00 88.56 244 ARG A CA 1
ATOM 1982 C C . ARG A 1 244 ? 17.153 14.127 -29.750 1.00 88.56 244 ARG A C 1
ATOM 1984 O O . ARG A 1 244 ? 17.214 12.898 -29.763 1.00 88.56 244 ARG A O 1
ATOM 1991 N N . TRP A 1 245 ? 18.194 14.915 -30.015 1.00 92.25 245 TRP A N 1
ATOM 1992 C CA . TRP A 1 245 ? 19.545 14.393 -30.210 1.00 92.25 245 TRP A CA 1
ATOM 1993 C C . TRP A 1 245 ? 20.056 13.672 -28.955 1.00 92.25 245 TRP A C 1
ATOM 1995 O O . TRP A 1 245 ? 20.489 12.525 -29.039 1.00 92.25 245 TRP A O 1
ATOM 2005 N N . ARG A 1 246 ? 19.919 14.278 -27.772 1.00 89.19 246 ARG A N 1
ATOM 2006 C CA . ARG A 1 246 ? 20.311 13.668 -26.494 1.00 89.19 246 ARG A CA 1
ATOM 2007 C C . ARG A 1 246 ? 19.525 12.389 -26.204 1.00 89.19 246 ARG A C 1
ATOM 2009 O O . ARG A 1 246 ? 20.125 11.373 -25.867 1.00 89.19 246 ARG A O 1
ATOM 2016 N N . ALA A 1 247 ? 18.207 12.388 -26.401 1.00 85.56 247 ALA A N 1
ATOM 2017 C CA . ALA A 1 247 ? 17.375 11.193 -26.245 1.00 85.56 247 ALA A CA 1
ATOM 2018 C C . ALA A 1 247 ? 17.799 10.064 -27.199 1.00 85.56 247 ALA A C 1
ATOM 2020 O O . ALA A 1 247 ? 17.776 8.887 -26.837 1.00 85.56 247 ALA A O 1
ATOM 2021 N N . TYR A 1 248 ? 18.214 10.417 -28.412 1.00 89.50 248 TYR A N 1
ATOM 2022 C CA . TYR A 1 248 ? 18.726 9.472 -29.392 1.00 89.50 248 TYR A CA 1
ATOM 2023 C C . TYR A 1 248 ? 20.103 8.908 -29.000 1.00 89.50 248 TYR A C 1
ATOM 2025 O O . TYR A 1 248 ? 20.291 7.691 -29.034 1.00 89.50 248 TYR A O 1
ATOM 2033 N N . CYS A 1 249 ? 21.025 9.747 -28.518 1.00 88.50 249 CYS A N 1
ATOM 2034 C CA . CYS A 1 249 ? 22.295 9.305 -27.934 1.00 88.50 249 CYS A CA 1
ATOM 2035 C C . CYS A 1 249 ? 22.086 8.379 -26.728 1.00 88.50 249 CYS A C 1
ATOM 2037 O O . CYS A 1 249 ? 22.740 7.343 -26.637 1.00 88.50 249 CYS A O 1
ATOM 2039 N N . LEU A 1 250 ? 21.124 8.686 -25.853 1.00 85.38 250 LEU A N 1
ATOM 2040 C CA . LEU A 1 250 ? 20.752 7.831 -24.722 1.00 85.38 250 LEU A CA 1
ATOM 2041 C C . LEU A 1 250 ? 20.234 6.463 -25.182 1.00 85.38 250 LEU A C 1
ATOM 2043 O O . LEU A 1 250 ? 20.654 5.439 -24.644 1.00 85.38 250 LEU A O 1
ATOM 2047 N N . LYS A 1 251 ? 19.383 6.415 -26.218 1.00 85.94 251 LYS A N 1
ATOM 2048 C CA . LYS A 1 251 ? 18.938 5.143 -26.819 1.00 85.94 251 LYS A CA 1
ATOM 2049 C C . LYS A 1 251 ? 20.118 4.325 -27.336 1.00 85.94 251 LYS A C 1
ATOM 2051 O O . LYS A 1 251 ? 20.163 3.121 -27.115 1.00 85.94 251 LYS A O 1
ATOM 2056 N N . ILE A 1 252 ? 21.105 4.950 -27.964 1.00 88.06 252 ILE A N 1
ATOM 2057 C CA . ILE A 1 252 ? 22.318 4.255 -28.415 1.00 88.06 252 ILE A CA 1
ATOM 2058 C C . ILE A 1 252 ? 23.131 3.741 -27.220 1.00 88.06 252 ILE A C 1
ATOM 2060 O O . ILE A 1 252 ? 23.489 2.561 -27.175 1.00 88.06 252 ILE A O 1
ATOM 2064 N N . ALA A 1 253 ? 23.364 4.604 -26.228 1.00 85.81 253 ALA A N 1
ATOM 2065 C CA . ALA A 1 253 ? 24.112 4.297 -25.012 1.00 85.81 253 ALA A CA 1
ATOM 2066 C C . ALA A 1 253 ? 23.461 3.188 -24.173 1.00 85.81 253 ALA A C 1
ATOM 2068 O O . ALA A 1 253 ? 24.137 2.531 -23.378 1.00 85.81 253 ALA A O 1
ATOM 2069 N N . SER A 1 254 ? 22.165 2.958 -24.362 1.00 85.25 254 SER A N 1
ATOM 2070 C CA . SER A 1 254 ? 21.404 1.900 -23.710 1.00 85.25 254 SER A CA 1
ATOM 2071 C C . SER A 1 254 ? 21.704 0.495 -24.274 1.00 85.25 254 SER A C 1
ATOM 2073 O O . SER A 1 254 ? 21.415 -0.497 -23.615 1.00 85.25 254 SER A O 1
ATOM 2075 N N . SER A 1 255 ? 22.337 0.352 -25.447 1.00 86.62 255 SER A N 1
ATOM 2076 C CA . SER A 1 255 ? 22.621 -0.964 -26.045 1.00 86.62 255 SER A CA 1
ATOM 2077 C C . SER A 1 255 ? 24.071 -1.422 -25.813 1.00 86.62 255 SER A C 1
ATOM 2079 O O . SER A 1 255 ? 25.025 -0.776 -26.249 1.00 86.62 255 SER A O 1
ATOM 2081 N N . LYS A 1 256 ? 24.262 -2.619 -25.249 1.00 83.50 256 LYS A N 1
ATOM 2082 C CA . LYS A 1 256 ? 25.585 -3.251 -25.094 1.00 83.50 256 LYS A CA 1
ATOM 2083 C C . LYS A 1 256 ? 26.280 -3.550 -26.418 1.00 83.50 256 LYS A C 1
ATOM 2085 O O . LYS A 1 256 ? 27.505 -3.502 -26.472 1.00 83.50 256 LYS A O 1
ATOM 2090 N N . PHE A 1 257 ? 25.529 -3.883 -27.467 1.00 84.50 257 PHE A N 1
ATOM 2091 C CA . PHE A 1 257 ? 26.098 -4.182 -28.782 1.00 84.50 257 PHE A CA 1
ATOM 2092 C C . PHE A 1 257 ? 26.686 -2.923 -29.426 1.00 84.50 257 PHE A C 1
ATOM 2094 O O . PHE A 1 257 ? 27.869 -2.896 -29.752 1.00 84.50 257 PHE A O 1
ATOM 2101 N N . LEU A 1 258 ? 25.888 -1.854 -29.518 1.00 84.94 258 LEU A N 1
ATOM 2102 C CA . LEU A 1 258 ? 26.323 -0.553 -30.043 1.00 84.94 258 LEU A CA 1
ATOM 2103 C C . LEU A 1 258 ? 27.482 0.055 -29.244 1.00 84.94 258 LEU A C 1
ATOM 2105 O O . LEU A 1 258 ? 28.356 0.692 -29.829 1.00 84.94 258 LEU A O 1
ATOM 2109 N N . MET A 1 259 ? 27.528 -0.200 -27.934 1.00 85.75 259 MET A N 1
ATOM 2110 C CA . MET A 1 259 ? 28.629 0.230 -27.069 1.00 85.75 259 MET A CA 1
ATOM 2111 C C . MET A 1 259 ? 29.869 -0.682 -27.132 1.00 85.75 259 MET A C 1
ATOM 2113 O O . MET A 1 259 ? 30.892 -0.358 -26.523 1.00 85.75 259 MET A O 1
ATOM 2117 N N . GLY A 1 260 ? 29.824 -1.790 -27.884 1.00 79.06 260 GLY A N 1
ATOM 2118 C CA . GLY A 1 260 ? 30.944 -2.727 -28.039 1.00 79.06 260 GLY A CA 1
ATOM 2119 C C . GLY A 1 260 ? 31.237 -3.556 -26.782 1.00 79.06 260 GLY A C 1
ATOM 2120 O O . GLY A 1 260 ? 32.351 -4.030 -26.594 1.00 79.06 260 GLY A O 1
ATOM 2121 N N . GLU A 1 261 ? 30.254 -3.703 -25.893 1.00 80.94 261 GLU A N 1
ATOM 2122 C CA . GLU A 1 261 ? 30.350 -4.443 -24.627 1.00 80.94 261 GLU A CA 1
ATOM 2123 C C . GLU A 1 261 ? 29.801 -5.883 -24.745 1.00 80.94 261 GLU A C 1
ATOM 2125 O O . GLU A 1 261 ? 29.813 -6.646 -23.774 1.00 80.94 261 GLU A O 1
ATOM 2130 N N . LYS A 1 262 ? 29.287 -6.274 -25.921 1.00 80.88 262 LYS A N 1
ATOM 2131 C CA . LYS A 1 262 ? 28.801 -7.637 -26.185 1.00 80.88 262 LYS A CA 1
ATOM 2132 C C . LYS A 1 262 ? 29.986 -8.584 -26.405 1.00 80.88 262 LYS A C 1
ATOM 2134 O O . LYS A 1 262 ? 30.881 -8.322 -27.208 1.00 80.88 262 LYS A O 1
ATOM 2139 N N . ALA A 1 263 ? 29.992 -9.696 -25.670 1.00 72.94 263 ALA A N 1
ATOM 2140 C CA . ALA A 1 263 ? 31.063 -10.684 -25.738 1.00 72.94 263 ALA A CA 1
ATOM 2141 C C . ALA A 1 263 ? 31.196 -11.252 -27.162 1.00 72.94 263 ALA A C 1
ATOM 2143 O O . ALA A 1 263 ? 30.201 -11.636 -27.773 1.00 72.94 263 ALA A O 1
ATOM 2144 N N . GLY A 1 264 ? 32.428 -11.300 -27.675 1.00 74.69 264 GLY A N 1
ATOM 2145 C CA . GLY A 1 264 ? 32.730 -11.821 -29.012 1.00 74.69 264 GLY A CA 1
ATOM 2146 C C . GLY A 1 264 ? 32.571 -10.818 -30.160 1.00 74.69 264 GLY A C 1
ATOM 2147 O O . GLY A 1 264 ? 32.763 -11.205 -31.308 1.00 74.69 264 GLY A O 1
ATOM 2148 N N . THR A 1 265 ? 32.260 -9.543 -29.886 1.00 72.38 265 THR A N 1
ATOM 2149 C CA . THR A 1 265 ? 32.164 -8.500 -30.923 1.00 72.38 265 THR A CA 1
ATOM 2150 C C . THR A 1 265 ? 33.120 -7.340 -30.650 1.00 72.38 265 THR A C 1
ATOM 2152 O O . THR A 1 265 ? 33.050 -6.732 -29.589 1.00 72.38 265 THR A O 1
ATOM 2155 N N . ASN A 1 266 ? 33.949 -6.973 -31.634 1.00 72.31 266 ASN A N 1
ATOM 2156 C CA . ASN A 1 266 ? 34.775 -5.753 -31.616 1.00 72.31 266 ASN A CA 1
ATOM 2157 C C . ASN A 1 266 ? 34.057 -4.588 -32.320 1.00 72.31 266 ASN A C 1
ATOM 2159 O O . ASN A 1 266 ? 34.648 -3.866 -33.122 1.00 72.31 266 ASN A O 1
ATOM 2163 N N . TYR A 1 267 ? 32.748 -4.456 -32.099 1.00 80.25 267 TYR A N 1
ATOM 2164 C CA . TYR A 1 267 ? 31.951 -3.445 -32.785 1.00 80.25 267 TYR A CA 1
ATOM 2165 C C . TYR A 1 267 ? 32.263 -2.047 -32.239 1.00 80.25 267 TYR A C 1
ATOM 2167 O O . TYR A 1 267 ? 32.216 -1.820 -31.031 1.00 80.25 267 TYR A O 1
ATOM 2175 N N . GLN A 1 268 ? 32.560 -1.105 -33.137 1.00 78.62 268 GLN A N 1
ATOM 2176 C CA . GLN A 1 268 ? 32.804 0.294 -32.800 1.00 78.62 268 GLN A CA 1
ATOM 2177 C C . GLN A 1 268 ? 31.858 1.180 -33.606 1.00 78.62 268 GLN A C 1
ATOM 2179 O O . GLN A 1 268 ? 32.044 1.384 -34.808 1.00 78.62 268 GLN A O 1
ATOM 2184 N N . LEU A 1 269 ? 30.841 1.715 -32.933 1.00 84.19 269 LEU A N 1
ATOM 2185 C CA . LEU A 1 269 ? 29.915 2.657 -33.542 1.00 84.19 269 LEU A CA 1
ATOM 2186 C C . LEU A 1 269 ? 30.639 3.964 -33.877 1.00 84.19 269 LEU A C 1
ATOM 2188 O O . LEU A 1 269 ? 31.370 4.497 -33.045 1.00 84.19 269 LEU A O 1
ATOM 2192 N N . ARG A 1 270 ? 30.434 4.480 -35.092 1.00 84.38 270 ARG A N 1
ATOM 2193 C CA . ARG A 1 270 ? 31.012 5.749 -35.554 1.00 84.38 270 ARG A CA 1
ATOM 2194 C C . ARG A 1 270 ? 29.918 6.799 -35.704 1.00 84.38 270 ARG A C 1
ATOM 2196 O O . ARG A 1 270 ? 28.887 6.518 -36.314 1.00 84.38 270 ARG A O 1
ATOM 2203 N N . LEU A 1 271 ? 30.177 8.019 -35.235 1.00 84.38 271 LEU A N 1
ATOM 2204 C CA . LEU A 1 271 ? 29.216 9.126 -35.286 1.00 84.38 271 LEU A CA 1
ATOM 2205 C C . LEU A 1 271 ? 28.646 9.399 -36.702 1.00 84.38 271 LEU A C 1
ATOM 2207 O O . LEU A 1 271 ? 27.435 9.573 -36.814 1.00 84.38 271 LEU A O 1
ATOM 2211 N N . PRO A 1 272 ? 29.420 9.341 -37.810 1.00 84.62 272 PRO A N 1
ATOM 2212 C CA . PRO A 1 272 ? 28.863 9.538 -39.153 1.00 84.62 272 PRO A CA 1
ATOM 2213 C C . PRO A 1 272 ? 27.776 8.532 -39.558 1.00 84.62 272 PRO A C 1
ATOM 2215 O O . PRO A 1 272 ? 26.908 8.876 -40.356 1.00 84.62 272 PRO A O 1
ATOM 2218 N N . VAL A 1 273 ? 27.825 7.301 -39.032 1.00 84.56 273 VAL A N 1
ATOM 2219 C CA . VAL A 1 273 ? 26.816 6.258 -39.298 1.00 84.56 273 VAL A CA 1
ATOM 2220 C C . VAL A 1 273 ? 25.520 6.588 -38.565 1.00 84.56 273 VAL A C 1
ATOM 2222 O O . VAL A 1 273 ? 24.435 6.463 -39.127 1.00 84.56 273 VAL A O 1
ATOM 2225 N N . VAL A 1 274 ? 25.640 7.088 -37.336 1.00 85.88 274 VAL A N 1
ATOM 2226 C CA . VAL A 1 274 ? 24.510 7.431 -36.467 1.00 85.88 274 VAL A CA 1
ATOM 2227 C C . VAL A 1 274 ? 23.656 8.575 -37.013 1.00 85.88 274 VAL A C 1
ATOM 2229 O O . VAL A 1 274 ? 22.449 8.614 -36.776 1.00 85.88 274 VAL A O 1
ATOM 2232 N N . LEU A 1 275 ? 24.277 9.477 -37.772 1.00 88.31 275 LEU A N 1
ATOM 2233 C CA . LEU A 1 275 ? 23.628 10.623 -38.413 1.00 88.31 275 LEU A CA 1
ATOM 2234 C C . LEU A 1 275 ? 22.904 10.262 -39.722 1.00 88.31 275 LEU A C 1
ATOM 2236 O O . LEU A 1 275 ? 22.483 11.157 -40.448 1.00 88.31 275 LEU A O 1
ATOM 2240 N N . THR A 1 276 ? 22.798 8.977 -40.070 1.00 87.56 276 THR A N 1
ATOM 2241 C CA . THR A 1 276 ? 22.057 8.536 -41.259 1.00 87.56 276 THR A CA 1
ATOM 2242 C C . THR A 1 276 ? 20.621 8.164 -40.911 1.00 87.56 276 THR A C 1
ATOM 2244 O O . THR A 1 276 ? 20.346 7.588 -39.858 1.00 87.56 276 THR A O 1
ATOM 2247 N N . GLU A 1 277 ? 19.702 8.445 -41.833 1.00 84.69 277 GLU A N 1
ATOM 2248 C CA . GLU A 1 277 ? 18.290 8.083 -41.686 1.00 84.69 277 GLU A CA 1
ATOM 2249 C C . GLU A 1 277 ? 18.098 6.565 -41.596 1.00 84.69 277 GLU A C 1
ATOM 2251 O O . GLU A 1 277 ? 17.356 6.076 -40.749 1.00 84.69 277 GLU A O 1
ATOM 2256 N N . THR A 1 278 ? 18.859 5.808 -42.393 1.00 86.75 278 THR A N 1
ATOM 2257 C CA . THR A 1 278 ? 18.845 4.338 -42.359 1.00 86.75 278 THR A CA 1
ATOM 2258 C C . THR A 1 278 ? 19.165 3.781 -40.973 1.00 86.75 278 THR A C 1
ATOM 2260 O O . THR A 1 278 ? 18.472 2.883 -40.499 1.00 86.75 278 THR A O 1
ATOM 2263 N N . PHE A 1 279 ? 20.169 4.334 -40.287 1.00 87.88 279 PHE A N 1
ATOM 2264 C CA . PHE A 1 279 ? 20.520 3.895 -38.942 1.00 87.88 279 PHE A CA 1
ATOM 2265 C C . PHE A 1 279 ? 19.442 4.278 -37.923 1.00 87.88 279 PHE A C 1
ATOM 2267 O O . PHE A 1 279 ? 19.104 3.461 -37.070 1.00 87.88 279 PHE A O 1
ATOM 2274 N N . LYS A 1 280 ? 18.853 5.477 -38.038 1.00 84.69 280 LYS A N 1
ATOM 2275 C CA . LYS A 1 280 ? 17.733 5.895 -37.181 1.00 84.69 280 LYS A CA 1
ATOM 2276 C C . LYS A 1 280 ? 16.545 4.934 -37.308 1.00 84.69 280 LYS A C 1
ATOM 2278 O O . LYS A 1 280 ? 16.036 4.482 -36.286 1.00 84.69 280 LYS A O 1
ATOM 2283 N N . ILE A 1 281 ? 16.174 4.560 -38.535 1.00 84.31 281 ILE A N 1
ATOM 2284 C CA . ILE A 1 281 ? 15.113 3.577 -38.804 1.00 84.31 281 ILE A CA 1
ATOM 2285 C C . ILE A 1 281 ? 15.462 2.226 -38.170 1.00 84.31 281 ILE A C 1
ATOM 2287 O O . ILE A 1 281 ? 14.663 1.668 -37.429 1.00 84.31 281 ILE A O 1
ATOM 2291 N N . GLN A 1 282 ? 16.681 1.719 -38.373 1.00 84.06 282 GLN A N 1
ATOM 2292 C CA . GLN A 1 282 ? 17.110 0.439 -37.790 1.00 84.06 282 GLN A CA 1
ATOM 2293 C C . GLN A 1 282 ? 17.129 0.455 -36.252 1.00 84.06 282 GLN A C 1
ATOM 2295 O O . GLN A 1 282 ? 16.861 -0.569 -35.615 1.00 84.06 282 GLN A O 1
ATOM 2300 N N . LEU A 1 283 ? 17.438 1.608 -35.649 1.00 85.44 283 LEU A N 1
ATOM 2301 C CA . LEU A 1 283 ? 17.374 1.816 -34.205 1.00 85.44 283 LEU A CA 1
ATOM 2302 C C . LEU A 1 283 ? 15.926 1.771 -33.701 1.00 85.44 283 LEU A C 1
ATOM 2304 O O . LEU A 1 283 ? 15.658 1.124 -32.691 1.00 85.44 283 LEU A O 1
ATOM 2308 N N . GLU A 1 284 ? 14.998 2.416 -34.407 1.00 82.75 284 GLU A N 1
ATOM 2309 C CA . GLU A 1 284 ? 13.565 2.425 -34.082 1.00 82.75 284 GLU A CA 1
ATOM 2310 C C . GLU A 1 284 ? 12.897 1.060 -34.315 1.00 82.75 284 GLU A C 1
ATOM 2312 O O . GLU A 1 284 ? 12.062 0.646 -33.515 1.00 82.75 284 GLU A O 1
ATOM 2317 N N . GLU A 1 285 ? 13.339 0.309 -35.326 1.00 84.12 285 GLU A N 1
ATOM 2318 C CA . GLU A 1 285 ? 12.938 -1.080 -35.594 1.00 84.12 285 GLU A CA 1
ATOM 2319 C C . GLU A 1 285 ? 13.461 -2.084 -34.545 1.00 84.12 285 GLU A C 1
ATOM 2321 O O . GLU A 1 285 ? 13.138 -3.270 -34.600 1.00 84.12 285 GLU A O 1
ATOM 2326 N N . GLY A 1 286 ? 14.288 -1.644 -33.589 1.00 79.69 286 GLY A N 1
ATOM 2327 C CA . GLY A 1 286 ? 14.769 -2.481 -32.489 1.00 79.69 286 GLY A CA 1
ATOM 2328 C C . GLY A 1 286 ? 15.869 -3.477 -32.874 1.00 79.69 286 GLY A C 1
ATOM 2329 O O . GLY A 1 286 ? 16.144 -4.406 -32.114 1.00 79.69 286 GLY A O 1
ATOM 2330 N N . ARG A 1 287 ? 16.553 -3.286 -34.012 1.00 79.31 287 ARG A N 1
ATOM 2331 C CA . ARG A 1 287 ? 17.573 -4.227 -34.527 1.00 79.31 287 ARG A CA 1
ATOM 2332 C C . ARG A 1 287 ? 18.836 -4.357 -33.667 1.00 79.31 287 ARG A C 1
ATOM 2334 O O . ARG A 1 287 ? 19.668 -5.219 -33.939 1.00 79.31 287 ARG A O 1
ATOM 2341 N N . TYR A 1 288 ? 19.001 -3.509 -32.652 1.00 78.69 288 TYR A N 1
ATOM 2342 C CA . TYR A 1 288 ? 20.255 -3.349 -31.910 1.00 78.69 288 TYR A CA 1
ATOM 2343 C C . TYR A 1 288 ? 20.195 -3.720 -30.422 1.00 78.69 288 TYR A C 1
ATOM 2345 O O . TYR A 1 288 ? 21.100 -3.343 -29.685 1.00 78.69 288 TYR A O 1
ATOM 2353 N N . GLU A 1 289 ? 19.182 -4.470 -29.971 1.00 74.25 289 GLU A N 1
ATOM 2354 C CA . GLU A 1 289 ? 19.063 -4.902 -28.563 1.00 74.25 289 GLU A CA 1
ATOM 2355 C C . GLU A 1 289 ? 19.186 -3.708 -27.587 1.00 74.25 289 GLU A C 1
ATOM 2357 O O . GLU A 1 289 ? 20.093 -3.644 -26.742 1.00 74.25 289 GLU A O 1
ATOM 2362 N N . LEU A 1 290 ? 18.287 -2.730 -27.758 1.00 77.69 290 LEU A N 1
ATOM 2363 C CA . LEU A 1 290 ? 18.210 -1.527 -26.925 1.00 77.69 290 LEU A CA 1
ATOM 2364 C C . LEU A 1 290 ? 18.065 -1.875 -25.440 1.00 77.69 290 LEU A C 1
ATOM 2366 O O . LEU A 1 290 ? 17.762 -3.012 -25.088 1.00 77.69 290 LEU A O 1
ATOM 2370 N N . SER A 1 291 ? 18.450 -0.898 -24.621 1.00 75.12 291 SER A N 1
ATOM 2371 C CA . SER A 1 291 ? 18.402 -0.810 -23.164 1.00 75.12 291 SER A CA 1
ATOM 2372 C C . SER A 1 291 ? 18.971 -2.027 -22.365 1.00 75.12 291 SER A C 1
ATOM 2374 O O . SER A 1 291 ? 18.856 -2.198 -21.147 1.00 75.12 291 SER A O 1
ATOM 2376 N N . THR A 1 292 ? 19.798 -2.836 -23.035 1.00 76.12 292 THR A N 1
ATOM 2377 C CA . THR A 1 292 ? 20.652 -3.885 -22.452 1.00 76.12 292 THR A CA 1
ATOM 2378 C C . THR A 1 292 ? 21.739 -3.382 -21.474 1.00 76.12 292 THR A C 1
ATOM 2380 O O . THR A 1 292 ? 22.374 -4.197 -20.784 1.00 76.12 292 THR A O 1
ATOM 2383 N N . ARG A 1 293 ? 21.951 -2.062 -21.378 1.00 76.56 293 ARG A N 1
ATOM 2384 C CA . ARG A 1 293 ? 22.939 -1.342 -20.552 1.00 76.56 293 ARG A CA 1
ATOM 2385 C C . ARG A 1 293 ? 22.256 -0.258 -19.709 1.00 76.56 293 ARG A C 1
ATOM 2387 O O . ARG A 1 293 ? 21.424 0.486 -20.206 1.00 76.56 293 ARG A O 1
ATOM 2394 N N . GLU A 1 294 ? 22.654 -0.155 -18.441 1.00 74.00 294 GLU A N 1
ATOM 2395 C CA . GLU A 1 294 ? 22.213 0.910 -17.526 1.00 74.00 294 GLU A CA 1
ATOM 2396 C C . GLU A 1 294 ? 22.996 2.197 -17.842 1.00 74.00 294 GLU A C 1
ATOM 2398 O O . GLU A 1 294 ? 24.234 2.200 -17.799 1.00 74.00 294 GLU A O 1
ATOM 2403 N N . THR A 1 295 ? 22.297 3.277 -18.196 1.00 76.88 295 THR A N 1
ATOM 2404 C CA . THR A 1 295 ? 22.930 4.561 -18.548 1.00 76.88 295 THR A CA 1
ATOM 2405 C C . THR A 1 295 ? 23.408 5.329 -17.302 1.00 76.88 295 THR A C 1
ATOM 2407 O O . THR A 1 295 ? 23.155 4.939 -16.157 1.00 76.88 295 THR A O 1
ATOM 2410 N N . SER A 1 296 ? 24.168 6.412 -17.490 1.00 73.50 296 SER A N 1
ATOM 2411 C CA . SER A 1 296 ? 24.516 7.363 -16.415 1.00 73.50 296 SER A CA 1
ATOM 2412 C C . SER A 1 296 ? 23.253 7.961 -15.785 1.00 73.50 296 SER A C 1
ATOM 2414 O O . SER A 1 296 ? 23.111 7.972 -14.562 1.00 73.50 296 SER A O 1
ATOM 2416 N N . VAL A 1 297 ? 22.299 8.359 -16.628 1.00 73.94 297 VAL A N 1
ATOM 2417 C CA . VAL A 1 297 ? 21.006 8.920 -16.229 1.00 73.94 297 VAL A CA 1
ATOM 2418 C C . VAL A 1 297 ? 20.176 7.909 -15.434 1.00 73.94 297 VAL A C 1
ATOM 2420 O O . VAL A 1 297 ? 19.595 8.269 -14.410 1.00 73.94 297 VAL A O 1
ATOM 2423 N N . ASP A 1 298 ? 20.158 6.633 -15.831 1.00 70.75 298 ASP A N 1
ATOM 2424 C CA . ASP A 1 298 ? 19.442 5.591 -15.080 1.00 70.75 298 ASP A CA 1
ATOM 2425 C C . ASP A 1 298 ? 20.024 5.396 -13.675 1.00 70.75 298 ASP A C 1
ATOM 2427 O O . ASP A 1 298 ? 19.276 5.262 -12.703 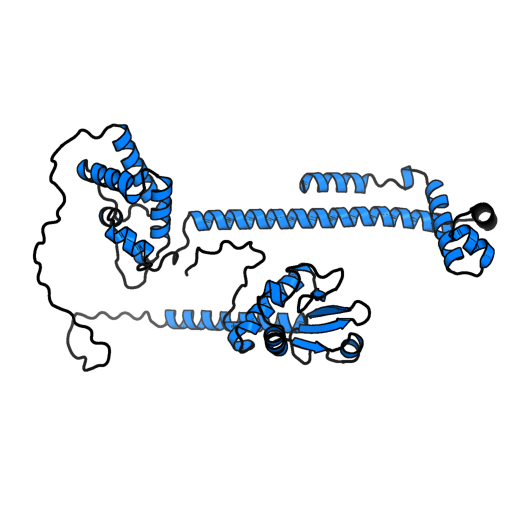1.00 70.75 298 ASP A O 1
ATOM 2431 N N . ARG A 1 299 ? 21.357 5.447 -13.543 1.00 75.88 299 ARG A N 1
ATOM 2432 C CA . ARG A 1 299 ? 22.034 5.384 -12.238 1.00 75.88 299 ARG A CA 1
ATOM 2433 C C . ARG A 1 299 ? 21.672 6.573 -11.351 1.00 75.88 299 ARG A C 1
ATOM 2435 O O . ARG A 1 299 ? 21.375 6.369 -10.174 1.00 75.88 299 ARG A O 1
ATOM 2442 N N . GLN A 1 300 ? 21.647 7.783 -11.912 1.00 74.44 300 GLN A N 1
ATOM 2443 C CA . GLN A 1 300 ? 21.251 9.000 -11.198 1.00 74.44 300 GLN A CA 1
ATOM 2444 C C . GLN A 1 300 ? 19.804 8.893 -10.688 1.00 74.44 300 GLN A C 1
ATOM 2446 O O . GLN A 1 300 ? 19.560 9.026 -9.488 1.00 74.44 300 GLN A O 1
ATOM 2451 N N . ARG A 1 301 ? 18.858 8.535 -11.570 1.00 73.94 301 ARG A N 1
ATOM 2452 C CA . ARG A 1 301 ? 17.438 8.355 -11.215 1.00 73.94 301 ARG A CA 1
ATOM 2453 C C . ARG A 1 301 ? 17.240 7.304 -10.134 1.00 73.94 301 ARG A C 1
ATOM 2455 O O . ARG A 1 301 ? 16.403 7.471 -9.250 1.00 73.94 301 ARG A O 1
ATOM 2462 N N . LYS A 1 302 ? 17.993 6.205 -10.191 1.00 72.81 302 LYS A N 1
ATOM 2463 C CA . LYS A 1 302 ? 17.925 5.138 -9.189 1.00 72.81 302 LYS A CA 1
ATOM 2464 C C . LYS A 1 302 ? 18.393 5.622 -7.819 1.00 72.81 302 LYS A C 1
ATOM 2466 O O . LYS A 1 302 ? 17.733 5.336 -6.824 1.00 72.81 302 LYS A O 1
ATOM 2471 N N . LEU A 1 303 ? 19.483 6.386 -7.770 1.00 74.19 303 LEU A N 1
ATOM 2472 C CA . LEU A 1 303 ? 20.016 6.953 -6.531 1.00 74.19 303 LEU A CA 1
ATOM 2473 C C . LEU A 1 303 ? 19.063 7.996 -5.927 1.00 74.19 303 LEU A C 1
ATOM 2475 O O . LEU A 1 303 ? 18.826 7.994 -4.720 1.00 74.19 303 LEU A O 1
ATOM 2479 N N . GLU A 1 304 ? 18.457 8.841 -6.761 1.00 72.44 304 GLU A N 1
ATOM 2480 C CA . GLU A 1 304 ? 17.400 9.771 -6.345 1.00 72.44 304 GLU A CA 1
ATOM 2481 C C . GLU A 1 304 ? 16.156 9.034 -5.834 1.00 72.44 304 GLU A C 1
ATOM 2483 O O . GLU A 1 304 ? 15.637 9.361 -4.767 1.00 72.44 304 GLU A O 1
ATOM 2488 N N . SER A 1 305 ? 15.730 7.975 -6.524 1.00 70.19 305 SER A N 1
ATOM 2489 C CA . SER A 1 305 ? 14.603 7.134 -6.101 1.00 70.19 305 SER A CA 1
ATOM 2490 C C . SER A 1 305 ? 14.864 6.458 -4.750 1.00 70.19 305 SER A C 1
ATOM 2492 O O . SER A 1 305 ? 13.974 6.385 -3.902 1.00 70.19 305 SER A O 1
ATOM 2494 N N . GLU A 1 306 ? 16.088 5.981 -4.506 1.00 67.94 306 GLU A N 1
ATOM 2495 C CA . GLU A 1 306 ? 16.483 5.424 -3.208 1.00 67.94 306 GLU A CA 1
ATOM 2496 C C . GLU A 1 306 ? 16.501 6.488 -2.104 1.00 67.94 306 GLU A C 1
ATOM 2498 O O . GLU A 1 306 ? 16.007 6.225 -1.003 1.00 67.94 306 GLU A O 1
ATOM 2503 N N . ARG A 1 307 ? 16.993 7.701 -2.391 1.00 73.69 307 ARG A N 1
ATOM 2504 C CA . ARG A 1 307 ? 16.943 8.833 -1.451 1.00 73.69 307 ARG A CA 1
ATOM 2505 C C . ARG A 1 307 ? 15.506 9.186 -1.072 1.00 73.69 307 ARG A C 1
ATOM 2507 O O . ARG A 1 307 ? 15.206 9.272 0.117 1.00 73.69 307 ARG A O 1
ATOM 2514 N N . LEU A 1 308 ? 14.611 9.312 -2.053 1.00 69.25 308 LEU A N 1
ATOM 2515 C CA . LEU A 1 308 ? 13.189 9.585 -1.815 1.00 69.25 308 LEU A CA 1
ATOM 2516 C C . LEU A 1 308 ? 12.532 8.482 -0.983 1.00 69.25 308 LEU A C 1
ATOM 2518 O O . LEU A 1 308 ? 11.792 8.765 -0.043 1.00 69.25 308 LEU A O 1
ATOM 2522 N N . ARG A 1 309 ? 12.860 7.215 -1.260 1.00 70.00 309 ARG A N 1
ATOM 2523 C CA . ARG A 1 309 ? 12.365 6.082 -0.471 1.00 70.00 309 ARG A CA 1
ATOM 2524 C C . ARG A 1 309 ? 12.823 6.146 0.987 1.00 70.00 309 ARG A C 1
ATOM 2526 O O . ARG A 1 309 ? 12.039 5.836 1.880 1.00 70.00 309 ARG A O 1
ATOM 2533 N N . LEU A 1 310 ? 14.077 6.519 1.241 1.00 67.00 310 LEU A N 1
ATOM 2534 C CA . LEU A 1 310 ? 14.599 6.665 2.602 1.00 67.00 310 LEU A CA 1
ATOM 2535 C C . LEU A 1 310 ? 13.917 7.810 3.355 1.00 67.00 310 LEU A C 1
ATOM 2537 O O . LEU A 1 310 ? 13.598 7.642 4.531 1.00 67.00 310 LEU A O 1
ATOM 2541 N N . ILE A 1 311 ? 13.670 8.939 2.685 1.00 73.50 311 ILE A N 1
ATOM 2542 C CA . ILE A 1 311 ? 12.929 10.071 3.255 1.00 73.50 311 ILE A CA 1
ATOM 2543 C C . ILE A 1 311 ? 11.508 9.629 3.617 1.00 73.50 311 ILE A C 1
ATOM 2545 O O . ILE A 1 311 ? 11.124 9.753 4.774 1.00 73.50 311 ILE A O 1
ATOM 2549 N N . ALA A 1 312 ? 10.785 8.991 2.691 1.00 70.50 312 ALA A N 1
ATOM 2550 C CA . ALA A 1 312 ? 9.427 8.506 2.938 1.00 70.50 312 ALA A CA 1
ATOM 2551 C C . ALA A 1 312 ? 9.346 7.560 4.151 1.00 70.50 312 ALA A C 1
ATOM 2553 O O . ALA A 1 312 ? 8.467 7.702 4.997 1.00 70.50 312 ALA A O 1
ATOM 2554 N N . VAL A 1 313 ? 10.298 6.629 4.292 1.00 71.88 313 VAL A N 1
ATOM 2555 C CA . VAL A 1 313 ? 10.356 5.726 5.457 1.00 71.88 313 VAL A CA 1
ATOM 2556 C C . VAL A 1 313 ? 10.590 6.492 6.764 1.00 71.88 313 VAL A C 1
ATOM 2558 O O . VAL A 1 313 ? 10.011 6.131 7.788 1.00 71.88 313 VAL A O 1
ATOM 2561 N N . LYS A 1 314 ? 11.438 7.528 6.759 1.00 74.69 314 LYS A N 1
ATOM 2562 C CA . LYS A 1 314 ? 11.672 8.363 7.947 1.00 74.69 314 LYS A CA 1
ATOM 2563 C C . LYS A 1 314 ? 10.430 9.171 8.318 1.00 74.69 314 LYS A C 1
ATOM 2565 O O . LYS A 1 314 ? 10.082 9.201 9.494 1.00 74.69 314 LYS A O 1
ATOM 2570 N N . THR A 1 315 ? 9.747 9.750 7.334 1.00 76.06 315 THR A N 1
ATOM 2571 C CA . THR A 1 315 ? 8.505 10.502 7.539 1.00 76.06 315 THR A CA 1
ATOM 2572 C C . THR A 1 315 ? 7.415 9.623 8.150 1.00 76.06 315 THR A C 1
ATOM 2574 O O . THR A 1 315 ? 6.810 10.011 9.145 1.00 76.06 315 THR A O 1
ATOM 2577 N N . GLU A 1 316 ? 7.206 8.409 7.630 1.00 74.75 316 GLU A N 1
ATOM 2578 C CA . GLU A 1 316 ? 6.205 7.486 8.184 1.00 74.75 316 GLU A CA 1
ATOM 2579 C C . GLU A 1 316 ? 6.541 7.051 9.617 1.00 74.75 316 GLU A C 1
ATOM 2581 O O . GLU A 1 316 ? 5.666 7.059 10.479 1.00 74.75 316 GLU A O 1
ATOM 2586 N N . ARG A 1 317 ? 7.818 6.777 9.923 1.00 73.38 317 ARG A N 1
ATOM 2587 C CA . ARG A 1 317 ? 8.244 6.508 11.310 1.00 73.38 317 ARG A CA 1
ATOM 2588 C C . ARG A 1 317 ? 7.999 7.696 12.242 1.00 73.38 317 ARG A C 1
ATOM 2590 O O . ARG A 1 317 ? 7.630 7.493 13.395 1.00 73.38 317 ARG A O 1
ATOM 2597 N N . GLY A 1 318 ? 8.217 8.920 11.762 1.00 78.50 318 GLY A N 1
ATOM 2598 C CA . GLY A 1 318 ? 7.926 10.138 12.519 1.00 78.50 318 GLY A CA 1
ATOM 2599 C C . GLY A 1 318 ? 6.435 10.264 12.839 1.00 78.50 318 GLY A C 1
ATOM 2600 O O . GLY A 1 318 ? 6.078 10.480 13.994 1.00 78.50 318 GLY A O 1
ATOM 2601 N N . LYS A 1 319 ? 5.563 10.018 11.853 1.00 84.69 319 LYS A N 1
ATOM 2602 C CA . LYS A 1 319 ? 4.102 10.004 12.043 1.00 84.69 319 LYS A CA 1
ATOM 2603 C C . LYS A 1 319 ? 3.647 8.932 13.032 1.00 84.69 319 LYS A C 1
ATOM 2605 O O . LYS A 1 319 ? 2.866 9.233 13.929 1.00 84.69 319 LYS A O 1
ATOM 2610 N N . GLU A 1 320 ? 4.152 7.703 12.908 1.00 85.25 320 GLU A N 1
ATOM 2611 C CA . GLU A 1 320 ? 3.856 6.628 13.868 1.00 85.25 320 GLU A CA 1
ATOM 2612 C C . GLU A 1 320 ? 4.246 7.040 15.292 1.00 85.25 320 GLU A C 1
ATOM 2614 O O . GLU A 1 320 ? 3.472 6.848 16.232 1.00 85.25 320 GLU A O 1
ATOM 2619 N N . ARG A 1 321 ? 5.412 7.683 15.444 1.00 88.81 321 ARG A N 1
ATOM 2620 C CA . ARG A 1 321 ? 5.885 8.159 16.743 1.00 88.81 321 ARG A CA 1
ATOM 2621 C C . ARG A 1 321 ? 5.018 9.280 17.316 1.00 88.81 321 ARG A C 1
ATOM 2623 O O . ARG A 1 321 ? 4.768 9.276 18.518 1.00 88.81 321 ARG A O 1
ATOM 2630 N N . ILE A 1 322 ? 4.548 10.210 16.486 1.00 89.31 322 ILE A N 1
ATOM 2631 C CA . ILE A 1 322 ? 3.604 11.259 16.901 1.00 89.31 322 ILE A CA 1
ATOM 2632 C C . ILE A 1 322 ? 2.312 10.628 17.436 1.00 89.31 322 ILE A C 1
ATOM 2634 O O . ILE A 1 322 ? 1.832 11.008 18.503 1.00 89.31 322 ILE A O 1
ATOM 2638 N N . GLU A 1 323 ? 1.774 9.625 16.742 1.00 91.81 323 GLU A N 1
ATOM 2639 C CA . GLU A 1 323 ? 0.563 8.923 17.178 1.00 91.81 323 GLU A CA 1
ATOM 2640 C C . GLU A 1 323 ? 0.760 8.148 18.490 1.00 91.81 323 GLU A C 1
ATOM 2642 O O . GLU A 1 323 ? -0.141 8.117 19.330 1.00 91.81 323 GLU A O 1
ATOM 2647 N N . ASP A 1 324 ? 1.940 7.562 18.715 1.00 90.50 324 ASP A N 1
ATOM 2648 C CA . ASP A 1 324 ? 2.286 6.951 20.005 1.00 90.50 324 ASP A CA 1
ATOM 2649 C C . ASP A 1 324 ? 2.310 7.979 21.144 1.00 90.50 324 ASP A C 1
ATOM 2651 O O . ASP A 1 324 ? 1.755 7.721 22.211 1.00 90.50 324 ASP A O 1
ATOM 2655 N N . LEU A 1 325 ? 2.911 9.152 20.921 1.00 90.88 325 LEU A N 1
ATOM 2656 C CA . LEU A 1 325 ? 2.986 10.213 21.932 1.00 90.88 325 LEU A CA 1
ATOM 2657 C C . LEU A 1 325 ? 1.595 10.775 22.265 1.00 90.88 325 LEU A C 1
ATOM 2659 O O . LEU A 1 325 ? 1.284 11.007 23.434 1.00 90.88 325 LEU A O 1
ATOM 2663 N N . LYS A 1 326 ? 0.717 10.926 21.264 1.00 91.19 326 LYS A N 1
ATOM 2664 C CA . LYS A 1 326 ? -0.688 11.314 21.482 1.00 91.19 326 LYS A CA 1
ATOM 2665 C C . LYS A 1 326 ? -1.439 10.278 22.317 1.00 91.19 326 LYS A C 1
ATOM 2667 O O . LYS A 1 326 ? -2.163 10.651 23.240 1.00 91.19 326 LYS A O 1
ATOM 2672 N N . ARG A 1 327 ? -1.246 8.982 22.038 1.00 91.94 327 ARG A N 1
ATOM 2673 C CA . ARG A 1 327 ? -1.807 7.898 22.864 1.00 91.94 327 ARG A CA 1
ATOM 2674 C C . ARG A 1 327 ? -1.294 7.959 24.299 1.00 91.94 327 ARG A C 1
ATOM 2676 O O . ARG A 1 327 ? -2.095 7.870 25.223 1.00 91.94 327 ARG A O 1
ATOM 2683 N N . GLU A 1 328 ? 0.005 8.184 24.490 1.00 92.62 328 GLU A N 1
ATOM 2684 C CA . GLU A 1 328 ? 0.608 8.304 25.822 1.00 92.62 328 GLU A CA 1
ATOM 2685 C C . GLU A 1 328 ? -0.012 9.454 26.634 1.00 92.62 328 GLU A C 1
ATOM 2687 O O . GLU A 1 328 ? -0.285 9.285 27.826 1.00 92.62 328 GLU A O 1
ATOM 2692 N N . LYS A 1 329 ? -0.303 10.592 25.989 1.00 91.12 329 LYS A N 1
ATOM 2693 C CA . LYS A 1 329 ? -0.996 11.730 26.613 1.00 91.12 329 LYS A CA 1
ATOM 2694 C C . LYS A 1 329 ? -2.411 11.357 27.067 1.00 91.12 329 LYS A C 1
ATOM 2696 O O . LYS A 1 329 ? -2.776 11.612 28.214 1.00 91.12 329 LYS A O 1
ATOM 2701 N N . VAL A 1 330 ? -3.180 10.685 26.209 1.00 90.31 330 VAL A N 1
ATOM 2702 C CA . VAL A 1 330 ? -4.532 10.201 26.546 1.00 90.31 330 VAL A CA 1
ATOM 2703 C C . VAL A 1 330 ? -4.494 9.173 27.684 1.00 90.31 330 VAL A C 1
ATOM 2705 O O . VAL A 1 330 ? -5.333 9.202 28.583 1.00 90.31 330 VAL A O 1
ATOM 2708 N N . ASP A 1 331 ? -3.516 8.270 27.688 1.00 91.25 331 ASP A N 1
ATOM 2709 C CA . ASP A 1 331 ? -3.381 7.254 28.734 1.00 91.25 331 ASP A CA 1
ATOM 2710 C C . ASP A 1 331 ? -2.897 7.842 30.068 1.00 91.25 331 ASP A C 1
ATOM 2712 O O . ASP A 1 331 ? -3.258 7.351 31.140 1.00 91.25 331 ASP A O 1
ATOM 2716 N N . HIS A 1 332 ? -2.086 8.903 30.039 1.00 90.50 332 HIS A N 1
ATOM 2717 C CA . HIS A 1 332 ? -1.750 9.694 31.227 1.00 90.50 332 HIS A CA 1
ATOM 2718 C C . HIS A 1 332 ? -3.000 10.329 31.842 1.00 90.50 332 HIS A C 1
ATOM 2720 O O . HIS A 1 332 ? -3.261 10.124 33.027 1.00 90.50 332 HIS A O 1
ATOM 2726 N N . GLU A 1 333 ? -3.816 10.996 31.027 1.00 90.44 333 GLU A N 1
ATOM 2727 C CA . GLU A 1 333 ? -5.087 11.580 31.463 1.00 90.44 333 GLU A CA 1
ATOM 2728 C C . GLU A 1 333 ? -6.006 10.526 32.103 1.00 90.44 333 GLU A C 1
ATOM 2730 O O . GLU A 1 333 ? -6.458 10.693 33.239 1.00 90.44 333 GLU A O 1
ATOM 2735 N N . LYS A 1 334 ? -6.217 9.388 31.428 1.00 90.56 334 LYS A N 1
ATOM 2736 C CA . LYS A 1 334 ? -7.030 8.284 31.963 1.00 90.56 334 LYS A CA 1
ATOM 2737 C C . LYS A 1 334 ? -6.516 7.782 33.309 1.00 90.56 334 LYS A C 1
ATOM 2739 O O . LYS A 1 334 ? -7.310 7.519 34.208 1.00 90.56 334 LYS A O 1
ATOM 2744 N N . ARG A 1 335 ? -5.194 7.653 33.474 1.00 91.81 335 ARG A N 1
ATOM 2745 C CA . ARG A 1 335 ? -4.589 7.214 34.743 1.00 91.81 335 ARG A CA 1
ATOM 2746 C C . ARG A 1 335 ? -4.869 8.193 35.880 1.00 91.81 335 ARG A C 1
ATOM 2748 O O . ARG A 1 335 ? -5.130 7.743 36.995 1.00 91.81 335 ARG A O 1
ATOM 2755 N N . LEU A 1 336 ? -4.845 9.498 35.615 1.00 91.94 336 LEU A N 1
ATOM 2756 C CA . LEU A 1 336 ? -5.181 10.515 36.614 1.00 91.94 336 LEU A CA 1
ATOM 2757 C C . LEU A 1 336 ? -6.657 10.455 37.012 1.00 91.94 336 LEU A C 1
ATOM 2759 O O . LEU A 1 336 ? -6.958 10.437 38.206 1.00 91.94 336 LEU A O 1
ATOM 2763 N N . ILE A 1 337 ? -7.559 10.339 36.034 1.00 91.25 337 ILE A N 1
ATOM 2764 C CA . ILE A 1 337 ? -9.001 10.203 36.284 1.00 91.25 337 ILE A CA 1
ATOM 2765 C C . ILE A 1 337 ? -9.277 8.951 37.122 1.00 91.25 337 ILE A C 1
ATOM 2767 O O . ILE A 1 337 ? -9.902 9.052 38.174 1.00 91.25 337 ILE A O 1
ATOM 2771 N N . MET A 1 338 ? -8.725 7.793 36.739 1.00 91.12 338 MET A N 1
ATOM 2772 C CA . MET A 1 338 ? -8.871 6.549 37.507 1.00 91.12 338 MET A CA 1
ATOM 2773 C C . MET A 1 338 ? -8.317 6.669 38.931 1.00 91.12 338 MET A C 1
ATOM 2775 O O . MET A 1 338 ? -8.878 6.102 39.869 1.00 91.12 338 MET A O 1
ATOM 2779 N N . LYS A 1 339 ? -7.203 7.388 39.122 1.00 92.44 339 LYS A N 1
ATOM 2780 C CA . LYS A 1 339 ? -6.640 7.632 40.455 1.00 92.44 339 LYS A CA 1
ATOM 2781 C C . LYS A 1 339 ? -7.589 8.477 41.306 1.00 92.44 339 LYS A C 1
ATOM 2783 O O . LYS A 1 339 ? -7.768 8.161 42.480 1.00 92.44 339 LYS A O 1
ATOM 2788 N N . ARG A 1 340 ? -8.205 9.516 40.730 1.00 91.94 340 ARG A N 1
ATOM 2789 C CA . ARG A 1 340 ? -9.182 10.354 41.439 1.00 91.94 340 ARG A CA 1
ATOM 2790 C C . ARG A 1 340 ? -10.470 9.595 41.734 1.00 91.94 340 ARG A C 1
ATOM 2792 O O . ARG A 1 340 ? -10.960 9.699 42.851 1.00 91.94 340 ARG A O 1
ATOM 2799 N N . GLU A 1 341 ? -10.961 8.802 40.785 1.00 91.19 341 GLU A N 1
ATOM 2800 C CA . GLU A 1 341 ? -12.147 7.956 40.949 1.00 91.19 341 GLU A CA 1
ATOM 2801 C C . GLU A 1 341 ? -11.989 7.003 42.139 1.00 91.19 341 GLU A C 1
ATOM 2803 O O . GLU A 1 341 ? -12.858 6.937 43.003 1.00 91.19 341 GLU A O 1
ATOM 2808 N N . ARG A 1 342 ? -10.835 6.330 42.251 1.00 91.69 342 ARG A N 1
ATOM 2809 C CA . ARG A 1 342 ? -10.525 5.446 43.390 1.00 91.69 342 ARG A CA 1
ATOM 2810 C C . ARG A 1 342 ? -10.407 6.176 44.728 1.00 91.69 342 ARG A C 1
ATOM 2812 O O . ARG A 1 342 ? -10.503 5.532 45.766 1.00 91.69 342 ARG A O 1
ATOM 2819 N N . ALA A 1 343 ? -10.151 7.481 44.705 1.00 92.75 343 ALA A N 1
ATOM 2820 C CA . ALA A 1 343 ? -10.023 8.318 45.893 1.00 92.75 343 ALA A CA 1
ATOM 2821 C C . ALA A 1 343 ? -11.331 9.040 46.265 1.00 92.75 343 ALA A C 1
ATOM 2823 O O . ALA A 1 343 ? -11.316 9.861 47.179 1.00 92.75 343 ALA A O 1
ATOM 2824 N N . LEU A 1 344 ? -12.436 8.790 45.551 1.00 93.31 344 LEU A N 1
ATOM 2825 C CA . LEU A 1 344 ? -13.736 9.373 45.878 1.00 93.31 344 LEU A CA 1
ATOM 2826 C C . LEU A 1 344 ? -14.278 8.807 47.189 1.00 93.31 344 LEU A C 1
ATOM 2828 O O . LEU A 1 344 ? -14.273 7.594 47.408 1.00 93.31 344 LEU A O 1
ATOM 2832 N N . SER A 1 345 ? -14.809 9.688 48.032 1.00 94.19 345 SER A N 1
ATOM 2833 C CA . SER A 1 345 ? -15.587 9.267 49.194 1.00 94.19 345 SER A CA 1
ATOM 2834 C C . SER A 1 345 ? -16.969 8.744 48.778 1.00 94.19 345 SER A C 1
ATOM 2836 O O . SER A 1 345 ? -17.475 9.026 47.686 1.00 94.19 345 SER A O 1
ATOM 2838 N N . LEU A 1 346 ? -17.615 7.989 49.672 1.00 93.44 346 LEU A N 1
ATOM 2839 C CA . LEU A 1 346 ? -18.989 7.519 49.459 1.00 93.44 346 LEU A CA 1
ATOM 2840 C C . LEU A 1 346 ? -19.980 8.684 49.292 1.00 93.44 346 LEU A C 1
ATOM 2842 O O . LEU A 1 346 ? -20.889 8.593 48.466 1.00 93.44 346 LEU A O 1
ATOM 2846 N N . ASP A 1 347 ? -19.775 9.787 50.016 1.00 94.38 347 ASP A N 1
ATOM 2847 C CA . ASP A 1 347 ? -20.634 10.974 49.948 1.00 94.38 347 ASP A CA 1
ATOM 2848 C C . ASP A 1 347 ? -20.448 11.746 48.636 1.00 94.38 347 ASP A C 1
ATOM 2850 O O . ASP A 1 347 ? -21.429 12.156 48.006 1.00 94.38 347 ASP A O 1
ATOM 2854 N N . GLU A 1 348 ? -19.204 11.884 48.162 1.00 93.06 348 GLU A N 1
ATOM 2855 C CA . GLU A 1 348 ? -18.917 12.473 46.848 1.00 93.06 348 GLU A CA 1
ATOM 2856 C C . GLU A 1 348 ? -19.572 11.640 45.737 1.00 93.06 348 GLU A C 1
ATOM 2858 O O . GLU A 1 348 ? -20.269 12.175 44.874 1.00 93.06 348 GLU A O 1
ATOM 2863 N N . MET A 1 349 ? -19.419 10.312 45.788 1.00 93.88 349 MET A N 1
ATOM 2864 C CA . MET A 1 349 ? -20.028 9.397 44.819 1.00 93.88 349 MET A CA 1
ATOM 2865 C C . MET A 1 349 ? -21.559 9.504 44.806 1.00 93.88 349 MET A C 1
ATOM 2867 O O . MET A 1 349 ? -22.177 9.527 43.739 1.00 93.88 349 MET A O 1
ATOM 2871 N N . LYS A 1 350 ? -22.186 9.600 45.984 1.00 94.75 350 LYS A N 1
ATOM 2872 C CA . LYS A 1 350 ? -23.636 9.791 46.108 1.00 94.75 350 LYS A CA 1
ATOM 2873 C C . LYS A 1 350 ? -24.082 11.118 45.492 1.00 94.75 350 LYS A C 1
ATOM 2875 O O . LYS A 1 350 ? -25.073 11.142 44.766 1.00 94.75 350 LYS A O 1
ATOM 2880 N N . THR A 1 351 ? -23.321 12.186 45.715 1.00 96.19 351 THR A N 1
ATOM 2881 C CA . THR A 1 351 ? -23.590 13.513 45.142 1.00 96.19 351 THR A CA 1
ATOM 2882 C C . THR A 1 351 ? -23.540 13.484 43.611 1.00 96.19 351 THR A C 1
ATOM 2884 O O . THR A 1 351 ? -24.434 14.013 42.946 1.00 96.19 351 THR A O 1
ATOM 2887 N N . TYR A 1 352 ? -22.547 12.805 43.024 1.00 95.62 352 TYR A N 1
ATOM 2888 C CA . TYR A 1 352 ? -22.472 12.638 41.569 1.00 95.62 352 TYR A CA 1
ATOM 2889 C C . TYR A 1 352 ? -23.646 11.837 41.006 1.00 95.62 352 TYR A C 1
ATOM 2891 O O . TYR A 1 352 ? -24.185 12.215 39.966 1.00 95.62 352 TYR A O 1
ATOM 2899 N N . LYS A 1 353 ? -24.075 10.767 41.689 1.00 95.38 353 LYS A N 1
ATOM 2900 C CA . LYS A 1 353 ? -25.258 9.994 41.282 1.00 95.38 353 LYS A CA 1
ATOM 2901 C C . LYS A 1 353 ? -26.527 10.838 41.293 1.00 95.38 353 LYS A C 1
ATOM 2903 O O . LYS A 1 353 ? -27.232 10.848 40.295 1.00 95.38 353 LYS A O 1
ATOM 2908 N N . GLN A 1 354 ? -26.766 11.598 42.359 1.00 96.25 354 GLN A N 1
ATOM 2909 C CA . GLN A 1 354 ? -27.928 12.491 42.455 1.00 96.25 354 GLN A CA 1
ATOM 2910 C C . GLN A 1 354 ? -27.913 13.570 41.368 1.00 96.25 354 GLN A C 1
ATOM 2912 O O . GLN A 1 354 ? -28.938 13.869 40.763 1.00 96.25 354 GLN A O 1
ATOM 2917 N N . THR A 1 355 ? -26.735 14.125 41.074 1.00 96.38 355 THR A N 1
ATOM 2918 C CA . THR A 1 355 ? -26.580 15.110 39.995 1.00 96.38 355 THR A CA 1
ATOM 2919 C C . THR A 1 355 ? -26.908 14.493 38.632 1.00 96.38 355 THR A C 1
ATOM 2921 O O . THR A 1 355 ? -27.611 15.099 37.829 1.00 96.38 355 THR A O 1
ATOM 2924 N N . PHE A 1 356 ? -26.417 13.280 38.367 1.00 96.25 356 PHE A N 1
ATOM 2925 C CA . PHE A 1 356 ? -26.715 12.547 37.137 1.00 96.25 356 PHE A CA 1
ATOM 2926 C C . PHE A 1 356 ? -28.203 12.192 37.021 1.00 96.25 356 PHE A C 1
ATOM 2928 O O . PHE A 1 356 ? -28.791 12.381 35.961 1.00 96.25 356 PHE A O 1
ATOM 2935 N N . GLU A 1 357 ? -28.821 11.731 38.110 1.00 95.62 357 GLU A N 1
ATOM 2936 C CA . GLU A 1 357 ? -30.257 11.442 38.190 1.00 95.62 357 GLU A CA 1
ATOM 2937 C C . GLU A 1 357 ? -31.102 12.674 37.871 1.00 95.62 357 GLU A C 1
ATOM 2939 O O . GLU A 1 357 ? -32.024 12.577 37.062 1.00 95.62 357 GLU A O 1
ATOM 2944 N N . GLY A 1 358 ? -30.769 13.829 38.455 1.00 95.38 358 GLY A N 1
ATOM 2945 C CA . GLY A 1 358 ? -31.441 15.096 38.163 1.00 95.38 358 GLY A CA 1
ATOM 2946 C C . GLY A 1 358 ? -31.364 15.436 36.676 1.00 95.38 358 GLY A C 1
ATOM 2947 O O . GLY A 1 358 ? -32.392 15.611 36.027 1.00 95.38 358 GLY A O 1
ATOM 2948 N N . LEU A 1 359 ? -30.156 15.387 36.101 1.00 94.62 359 LEU A N 1
ATOM 2949 C CA . LEU A 1 359 ? -29.941 15.640 34.673 1.00 94.62 359 LEU A CA 1
ATOM 2950 C C . LEU A 1 359 ? -30.726 14.677 33.774 1.00 94.62 359 LEU A C 1
ATOM 2952 O O . LEU A 1 359 ? -31.311 15.103 32.783 1.00 94.62 359 LEU A O 1
ATOM 2956 N N . MET A 1 360 ? -30.753 13.383 34.096 1.00 93.75 360 MET A N 1
ATOM 2957 C CA . MET A 1 360 ? -31.463 12.388 33.287 1.00 93.75 360 MET A CA 1
ATOM 2958 C C . MET A 1 360 ? -32.984 12.472 33.449 1.00 93.75 360 MET A C 1
ATOM 2960 O O . MET A 1 360 ? -33.719 12.181 32.506 1.00 93.75 360 MET A O 1
ATOM 2964 N N . THR A 1 361 ? -33.467 12.902 34.613 1.00 91.62 361 THR A N 1
ATOM 2965 C CA . THR A 1 361 ? -34.901 13.080 34.873 1.00 91.62 361 THR A CA 1
ATOM 2966 C C . THR A 1 361 ? -35.443 14.315 34.158 1.00 91.62 361 THR A C 1
ATOM 2968 O O . THR A 1 361 ? -36.522 14.240 33.578 1.00 91.62 361 THR A O 1
ATOM 2971 N N . GLU A 1 362 ? -34.673 15.405 34.129 1.00 92.38 362 GLU A N 1
ATOM 2972 C CA . GLU A 1 362 ? -35.035 16.673 33.479 1.00 92.38 362 GLU A CA 1
ATOM 2973 C C . GLU A 1 362 ? -34.776 16.683 31.964 1.00 92.38 362 GLU A C 1
ATOM 2975 O O . GLU A 1 362 ? -35.312 17.522 31.246 1.00 92.38 362 GLU A O 1
ATOM 2980 N N . SER A 1 363 ? -33.947 15.769 31.451 1.00 90.44 363 SER A N 1
ATOM 2981 C CA . SER A 1 363 ? -33.597 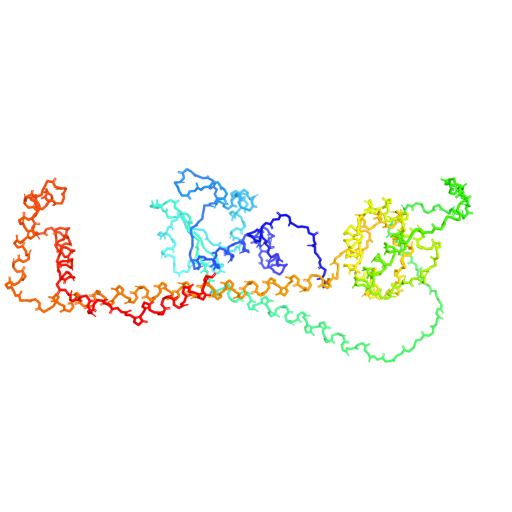15.746 30.032 1.00 90.44 363 SER A CA 1
ATOM 2982 C C . SER A 1 363 ? -34.659 15.064 29.163 1.00 90.44 363 SER A C 1
ATOM 2984 O O . SER A 1 363 ? -35.047 13.913 29.396 1.00 90.44 363 SER A O 1
ATOM 2986 N N . ASP A 1 364 ? -35.028 15.730 28.070 1.00 91.12 364 ASP A N 1
ATOM 2987 C CA . ASP A 1 364 ? -35.890 15.193 27.007 1.00 91.12 364 ASP A CA 1
ATOM 2988 C C . ASP A 1 364 ? -35.132 14.346 25.966 1.00 91.12 364 ASP A C 1
ATOM 2990 O O . ASP A 1 364 ? -35.687 13.945 24.942 1.00 91.12 364 ASP A O 1
ATOM 2994 N N . CYS A 1 365 ? -33.846 14.055 26.192 1.00 91.25 365 CYS A N 1
ATOM 2995 C CA . CYS A 1 365 ? -33.076 13.227 25.269 1.00 91.25 365 CYS A CA 1
ATOM 2996 C C . CYS A 1 365 ? -33.411 11.731 25.403 1.00 91.25 365 CYS A C 1
ATOM 2998 O O . CYS A 1 365 ? -33.928 11.262 26.420 1.00 91.25 365 CYS A O 1
ATOM 3000 N N . SER A 1 366 ? -33.039 10.950 24.384 1.00 90.50 366 SER A N 1
ATOM 3001 C CA . SER A 1 366 ? -33.228 9.493 24.371 1.00 90.50 366 SER A CA 1
ATOM 3002 C C . SER A 1 366 ? -32.597 8.793 25.579 1.00 90.50 366 SER A C 1
ATOM 3004 O O . SER A 1 366 ? -33.162 7.823 26.075 1.00 90.50 366 SER A O 1
ATOM 3006 N N . LYS A 1 367 ? -31.471 9.305 26.095 1.00 90.88 367 LYS A N 1
ATOM 3007 C CA . LYS A 1 367 ? -30.814 8.772 27.299 1.00 90.88 367 LYS A CA 1
ATOM 3008 C C . LYS A 1 367 ? -31.607 9.054 28.576 1.00 90.88 367 LYS A C 1
ATOM 3010 O O . LYS A 1 367 ? -31.729 8.166 29.411 1.00 90.88 367 LYS A O 1
ATOM 3015 N N . GLY A 1 368 ? -32.185 10.250 28.705 1.00 92.00 368 GLY A N 1
ATOM 3016 C CA . GLY A 1 368 ? -33.046 10.606 29.835 1.00 92.00 368 GLY A CA 1
ATOM 3017 C C . GLY A 1 368 ? -34.326 9.769 29.858 1.00 92.00 368 GLY A C 1
ATOM 3018 O O . GLY A 1 368 ? -34.688 9.204 30.888 1.00 92.00 368 GLY A O 1
ATOM 3019 N N . ALA A 1 369 ? -34.961 9.585 28.695 1.00 92.88 369 ALA A N 1
ATOM 3020 C CA . ALA A 1 369 ? -36.106 8.684 28.557 1.00 92.88 369 ALA A CA 1
ATOM 3021 C C . ALA A 1 369 ? -35.749 7.231 28.922 1.00 92.88 369 ALA A C 1
ATOM 3023 O O . ALA A 1 369 ? -36.472 6.598 29.690 1.00 92.88 369 ALA A O 1
ATOM 3024 N N . TRP A 1 370 ? -34.606 6.732 28.436 1.00 93.81 370 TRP A N 1
ATOM 3025 C CA . TRP A 1 370 ? -34.110 5.390 28.754 1.00 93.81 370 TRP A CA 1
ATOM 3026 C C . TRP A 1 370 ? -33.835 5.207 30.250 1.00 93.81 370 TRP A C 1
ATOM 3028 O O . TRP A 1 370 ? -34.214 4.191 30.832 1.00 93.81 370 TRP A O 1
ATOM 3038 N N . PHE A 1 371 ? -33.230 6.210 30.892 1.00 95.31 371 PHE A N 1
ATOM 3039 C CA . PHE A 1 371 ? -32.996 6.219 32.333 1.00 95.31 371 PHE A CA 1
ATOM 3040 C C . PHE A 1 371 ? -34.306 6.132 33.124 1.00 95.31 371 PHE A C 1
ATOM 3042 O O . PHE A 1 371 ? -34.403 5.325 34.045 1.00 95.31 371 PHE A O 1
ATOM 3049 N N . ARG A 1 372 ? -35.333 6.905 32.743 1.00 94.12 372 ARG A N 1
ATOM 3050 C CA . ARG A 1 372 ? -36.653 6.867 33.396 1.00 94.12 372 ARG A CA 1
ATOM 3051 C C . ARG A 1 372 ? -37.361 5.520 33.229 1.00 94.12 372 ARG A C 1
ATOM 3053 O O . ARG A 1 372 ? -38.092 5.112 34.124 1.00 94.12 372 ARG A O 1
ATOM 3060 N N . GLU A 1 373 ? -37.150 4.835 32.106 1.00 94.69 373 GLU A N 1
ATOM 3061 C CA . GLU A 1 373 ? -37.759 3.529 31.838 1.00 94.69 373 GLU A CA 1
ATOM 3062 C C . GLU A 1 373 ? -37.042 2.378 32.562 1.00 94.69 373 GLU A C 1
ATOM 3064 O O . GLU A 1 373 ? -37.694 1.492 33.113 1.00 94.69 373 GLU A O 1
ATOM 3069 N N . LYS A 1 374 ? -35.703 2.354 32.527 1.00 95.44 374 LYS A N 1
ATOM 3070 C CA . LYS A 1 374 ? -34.907 1.201 32.980 1.00 95.44 374 LYS A CA 1
ATOM 3071 C C . LYS A 1 374 ? -34.237 1.383 34.340 1.00 95.44 374 LYS A C 1
ATOM 3073 O O . LYS A 1 374 ? -33.935 0.391 35.001 1.00 95.44 374 LYS A O 1
ATOM 3078 N N . GLY A 1 375 ? -33.994 2.622 34.757 1.00 93.25 375 GLY A N 1
ATOM 3079 C CA . GLY A 1 375 ? -33.320 2.944 36.010 1.00 93.25 375 GLY A CA 1
ATOM 3080 C C . GLY A 1 375 ? -31.881 2.422 36.100 1.00 93.25 375 GLY A C 1
ATOM 3081 O O . GLY A 1 375 ? -31.229 2.103 35.107 1.00 93.25 375 GLY A O 1
ATOM 3082 N N . TRP A 1 376 ? -31.372 2.343 37.329 1.00 94.62 376 TRP A N 1
ATOM 3083 C CA . TRP A 1 376 ? -29.974 2.012 37.618 1.00 94.62 376 TRP A CA 1
ATOM 3084 C C . TRP A 1 376 ? -29.574 0.563 37.382 1.00 94.62 376 TRP A C 1
ATOM 3086 O O . TRP A 1 376 ? -28.377 0.278 37.385 1.00 94.62 376 TRP A O 1
ATOM 3096 N N . ASP A 1 377 ? -30.520 -0.355 37.215 1.00 93.50 377 ASP A N 1
ATOM 3097 C CA . ASP A 1 377 ? -30.190 -1.767 37.025 1.00 93.50 377 ASP A CA 1
ATOM 3098 C C . ASP A 1 377 ? -29.617 -2.038 35.628 1.00 93.50 377 ASP A C 1
ATOM 3100 O O . ASP A 1 377 ? -28.814 -2.964 35.456 1.00 93.50 377 ASP A O 1
ATOM 3104 N N . ASP A 1 378 ? -29.927 -1.167 34.667 1.00 96.25 378 ASP A N 1
ATOM 3105 C CA . ASP A 1 378 ? -29.493 -1.264 33.280 1.00 96.25 378 ASP A CA 1
ATOM 3106 C C . ASP A 1 378 ? -27.994 -0.992 33.082 1.00 96.25 378 ASP A C 1
ATOM 3108 O O . ASP A 1 378 ? -27.385 -0.103 33.686 1.00 96.25 378 ASP A O 1
ATOM 3112 N N . PHE A 1 379 ? -27.378 -1.774 32.196 1.00 94.44 379 PHE A N 1
ATOM 3113 C CA . PHE A 1 379 ? -25.952 -1.661 31.897 1.00 94.44 379 PHE A CA 1
ATOM 3114 C C . PHE A 1 379 ? -25.611 -0.362 31.158 1.00 94.44 379 PHE A C 1
ATOM 3116 O O . PHE A 1 379 ? -24.595 0.263 31.467 1.00 94.44 379 PHE A O 1
ATOM 3123 N N . SER A 1 380 ? -26.450 0.066 30.211 1.00 92.75 380 SER A N 1
ATOM 3124 C CA . SER A 1 380 ? -26.207 1.289 29.440 1.00 92.75 380 SER A CA 1
ATOM 3125 C C . SER A 1 380 ? -26.289 2.521 30.334 1.00 92.75 380 SER A C 1
ATOM 3127 O O . SER A 1 380 ? -25.439 3.399 30.230 1.00 92.75 380 SER A O 1
ATOM 3129 N N . VAL A 1 381 ? -27.223 2.536 31.291 1.00 93.69 381 VAL A N 1
ATOM 3130 C CA . VAL A 1 381 ? -27.310 3.586 32.319 1.00 93.69 381 VAL A CA 1
ATOM 3131 C C . VAL A 1 381 ? -26.041 3.652 33.173 1.00 93.69 381 VAL A C 1
ATOM 3133 O O . VAL A 1 381 ? -25.507 4.738 33.405 1.00 93.69 381 VAL A O 1
ATOM 3136 N N . LYS A 1 382 ? -25.506 2.503 33.609 1.00 94.88 382 LYS A N 1
ATOM 3137 C CA . LYS A 1 382 ? -24.238 2.453 34.363 1.00 94.88 382 LYS A CA 1
ATOM 3138 C C . LYS A 1 382 ? -23.064 2.988 33.542 1.00 94.88 382 LYS A C 1
ATOM 3140 O O . LYS A 1 382 ? -22.227 3.705 34.087 1.00 94.88 382 LYS A O 1
ATOM 3145 N N . LEU A 1 383 ? -23.007 2.663 32.250 1.00 94.50 383 LEU A N 1
ATOM 3146 C CA . LEU A 1 383 ? -21.966 3.151 31.345 1.00 94.50 383 LEU A CA 1
ATOM 3147 C C . LEU A 1 383 ? -22.081 4.665 31.116 1.00 94.50 383 LEU A C 1
ATOM 3149 O O . LEU A 1 383 ? -21.079 5.372 31.193 1.00 94.50 383 LEU A O 1
ATOM 3153 N N . ASP A 1 384 ? -23.293 5.172 30.893 1.00 93.69 384 ASP A N 1
ATOM 3154 C CA . ASP A 1 384 ? -23.549 6.606 30.739 1.00 93.69 384 ASP A CA 1
ATOM 3155 C C . ASP A 1 384 ? -23.172 7.385 32.006 1.00 93.69 384 ASP A C 1
ATOM 3157 O O . ASP A 1 384 ? -22.558 8.452 31.914 1.00 93.69 384 ASP A O 1
ATOM 3161 N N . PHE A 1 385 ? -23.457 6.830 33.188 1.00 95.81 385 PHE A N 1
ATOM 3162 C CA . PHE A 1 385 ? -22.998 7.406 34.450 1.00 95.81 385 PHE A CA 1
ATOM 3163 C C . PHE A 1 385 ? -21.471 7.404 34.565 1.00 95.81 385 PHE A C 1
ATOM 3165 O O . PHE A 1 385 ? -20.903 8.399 35.004 1.00 95.81 385 PHE A O 1
ATOM 3172 N N . GLN A 1 386 ? -20.787 6.330 34.157 1.00 94.12 386 GLN A N 1
ATOM 3173 C CA . GLN A 1 386 ? -19.321 6.296 34.167 1.00 94.12 386 GLN A CA 1
ATOM 3174 C C . GLN A 1 386 ? -18.710 7.362 33.256 1.00 94.12 386 GLN A C 1
ATOM 3176 O O . GLN A 1 386 ? -17.770 8.036 33.668 1.00 94.12 386 GLN A O 1
ATOM 3181 N N . VAL A 1 387 ? -19.260 7.559 32.054 1.00 93.75 387 VAL A N 1
ATOM 3182 C CA . VAL A 1 387 ? -18.816 8.624 31.138 1.00 93.75 387 VAL A CA 1
ATOM 3183 C C . VAL A 1 387 ? -19.033 9.999 31.771 1.00 93.75 387 VAL A C 1
ATOM 3185 O O . VAL A 1 387 ? -18.099 10.796 31.835 1.00 93.75 387 VAL A O 1
ATOM 3188 N N . PHE A 1 388 ? -20.227 10.250 32.315 1.00 95.62 388 PHE A N 1
ATOM 3189 C CA . PHE A 1 388 ? -20.526 11.486 33.040 1.00 95.62 388 PHE A CA 1
ATOM 3190 C C . PHE A 1 388 ? -19.556 11.723 34.204 1.00 95.62 388 PHE A C 1
ATOM 3192 O O . PHE A 1 388 ? -19.027 12.824 34.364 1.00 95.62 388 PHE A O 1
ATOM 3199 N N . LEU A 1 389 ? -19.308 10.692 35.013 1.00 93.81 389 LEU A N 1
ATOM 3200 C CA . LEU A 1 389 ? -18.413 10.763 36.158 1.00 93.81 389 LEU A CA 1
ATOM 3201 C C . LEU A 1 389 ? -16.992 11.098 35.704 1.00 93.81 389 LEU A C 1
ATOM 3203 O O . LEU A 1 389 ? -16.368 11.985 36.276 1.00 93.81 389 LEU A O 1
ATOM 3207 N N . TRP A 1 390 ? -16.492 10.439 34.661 1.00 93.62 390 TRP A N 1
ATOM 3208 C CA . TRP A 1 390 ? -15.161 10.697 34.117 1.00 93.62 390 TRP A CA 1
ATOM 3209 C C . TRP A 1 390 ? -15.010 12.128 33.600 1.00 93.62 390 TRP A C 1
ATOM 3211 O O . TRP A 1 390 ? -14.001 12.764 33.903 1.00 93.62 390 TRP A O 1
ATOM 3221 N N . ASP A 1 391 ? -16.018 12.672 32.916 1.00 93.12 391 ASP A N 1
ATOM 3222 C CA . ASP A 1 391 ? -16.009 14.067 32.462 1.00 93.12 391 ASP A CA 1
ATOM 3223 C C . ASP A 1 391 ? -15.995 15.053 33.640 1.00 93.12 391 ASP A C 1
ATOM 3225 O O . ASP A 1 391 ? -15.246 16.036 33.633 1.00 93.12 391 ASP A O 1
ATOM 3229 N N . LYS A 1 392 ? -16.775 14.779 34.695 1.00 93.94 392 LYS A N 1
ATOM 3230 C CA . LYS A 1 392 ? -16.774 15.605 35.911 1.00 93.94 392 LYS A CA 1
ATOM 3231 C C . LYS A 1 392 ? -15.443 15.530 36.648 1.00 93.94 392 LYS A C 1
ATOM 3233 O O . LYS A 1 392 ? -14.901 16.568 37.014 1.00 93.94 392 LYS A O 1
ATOM 3238 N N . LEU A 1 393 ? -14.883 14.335 36.816 1.00 91.88 393 LEU A N 1
ATOM 3239 C CA . LEU A 1 393 ? -13.582 14.155 37.455 1.00 91.88 393 LEU A CA 1
ATOM 3240 C C . LEU A 1 393 ? -12.471 14.832 36.662 1.00 91.88 393 LEU A C 1
ATOM 3242 O O . LEU A 1 393 ? -11.640 15.519 37.254 1.00 91.88 393 LEU A O 1
ATOM 3246 N N . LYS A 1 394 ? -12.492 14.718 35.332 1.00 90.06 394 LYS A N 1
ATOM 3247 C CA . LYS A 1 394 ? -11.564 15.428 34.454 1.00 90.06 394 LYS A CA 1
ATOM 3248 C C . LYS A 1 394 ? -11.620 16.939 34.677 1.00 90.06 394 LYS A C 1
ATOM 3250 O O . LYS A 1 394 ? -10.570 17.558 34.800 1.00 90.06 394 LYS A O 1
ATOM 3255 N N . ALA A 1 395 ? -12.815 17.520 34.794 1.00 88.88 395 ALA A N 1
ATOM 3256 C CA . ALA A 1 395 ? -12.984 18.951 35.058 1.00 88.88 395 ALA A CA 1
ATOM 3257 C C . ALA A 1 395 ? -12.462 19.393 36.440 1.00 88.88 395 ALA A C 1
ATOM 3259 O O . ALA A 1 395 ? -12.155 20.568 36.626 1.00 88.88 395 ALA A O 1
ATOM 3260 N N . THR A 1 396 ? -12.349 18.472 37.405 1.00 86.75 396 THR A N 1
ATOM 3261 C CA . THR A 1 396 ? -11.771 18.760 38.732 1.00 86.75 396 THR A CA 1
ATOM 3262 C C . THR A 1 396 ? -10.247 18.645 38.787 1.00 86.75 396 THR A C 1
ATOM 3264 O O . THR A 1 396 ? -9.646 19.087 39.765 1.00 86.75 396 THR A O 1
ATOM 3267 N N . LEU A 1 397 ? -9.609 18.052 37.773 1.00 86.50 397 LEU A N 1
ATOM 3268 C CA . LEU A 1 397 ? -8.150 17.985 37.696 1.00 86.50 397 LEU A CA 1
ATOM 3269 C C . LEU A 1 397 ? -7.590 19.361 37.318 1.00 86.50 397 LEU A C 1
ATOM 3271 O O . LEU A 1 397 ? -8.117 20.041 36.437 1.00 86.50 397 LEU A O 1
ATOM 3275 N N . ALA A 1 398 ? -6.499 19.774 37.966 1.00 81.94 398 ALA A N 1
ATOM 3276 C CA . ALA A 1 398 ? -5.829 21.012 37.597 1.00 81.94 398 ALA A CA 1
ATOM 3277 C C . ALA A 1 398 ? -5.238 20.882 36.185 1.00 81.94 398 ALA A C 1
ATOM 3279 O O . ALA A 1 398 ? -4.657 19.850 35.847 1.00 81.94 398 ALA A O 1
ATOM 3280 N N . MET A 1 399 ? -5.316 21.946 35.372 1.00 73.75 399 MET A N 1
ATOM 3281 C CA . MET A 1 399 ? -4.737 21.928 34.015 1.00 73.75 399 MET A CA 1
ATOM 3282 C C . MET A 1 399 ? -3.254 21.536 34.020 1.00 73.75 399 MET A C 1
ATOM 3284 O O . MET A 1 399 ? -2.819 20.782 33.158 1.00 73.75 399 MET A O 1
ATOM 3288 N N . LYS A 1 400 ? -2.511 21.937 35.058 1.00 74.75 400 LYS A N 1
ATOM 3289 C CA . LYS A 1 400 ? -1.093 21.593 35.234 1.00 74.75 400 LYS A CA 1
ATOM 3290 C C . LYS A 1 400 ? -0.820 20.090 35.374 1.00 74.75 400 LYS A C 1
ATOM 3292 O O . LYS A 1 400 ? 0.270 19.656 35.029 1.00 74.75 400 LYS A O 1
ATOM 3297 N N . ASP A 1 401 ? -1.779 19.305 35.869 1.00 77.62 401 ASP A N 1
ATOM 3298 C CA . ASP A 1 401 ? -1.625 17.850 36.020 1.00 77.62 401 ASP A CA 1
ATOM 3299 C C . ASP A 1 401 ? -1.951 17.102 34.714 1.00 77.62 401 ASP A C 1
ATOM 3301 O O . ASP A 1 401 ? -1.420 16.019 34.445 1.00 77.62 401 ASP A O 1
ATOM 3305 N N . LEU A 1 402 ? -2.833 17.693 33.901 1.00 76.00 402 LEU A N 1
ATOM 3306 C CA . LEU A 1 402 ? -3.254 17.200 32.587 1.00 76.00 402 LEU A CA 1
ATOM 3307 C C . LEU A 1 402 ? -2.227 17.513 31.490 1.00 76.00 402 LEU A C 1
ATOM 3309 O O . LEU A 1 402 ? -2.110 16.771 30.512 1.00 76.00 402 LEU A O 1
ATOM 3313 N N . GLU A 1 403 ? -1.494 18.612 31.640 1.00 82.25 403 GLU A N 1
ATOM 3314 C CA . GLU A 1 403 ? -0.466 19.040 30.702 1.00 82.25 403 GLU A CA 1
ATOM 3315 C C . GLU A 1 403 ? 0.757 18.113 30.735 1.00 82.25 403 GLU A C 1
ATOM 3317 O O . GLU A 1 403 ? 1.267 17.714 31.782 1.00 82.25 403 GLU A O 1
ATOM 3322 N N . ARG A 1 404 ? 1.249 17.775 29.541 1.00 83.75 404 ARG A N 1
ATOM 3323 C CA . ARG A 1 404 ? 2.496 17.034 29.331 1.00 83.75 404 ARG A CA 1
ATOM 3324 C C . ARG A 1 404 ? 3.356 17.826 28.349 1.00 83.75 404 ARG A C 1
ATOM 3326 O O . ARG A 1 404 ? 3.462 17.430 27.186 1.00 83.75 404 ARG A O 1
ATOM 3333 N N . PRO A 1 405 ? 3.928 18.965 28.789 1.00 84.25 405 PRO A N 1
ATOM 3334 C CA . PRO A 1 405 ? 4.712 19.838 2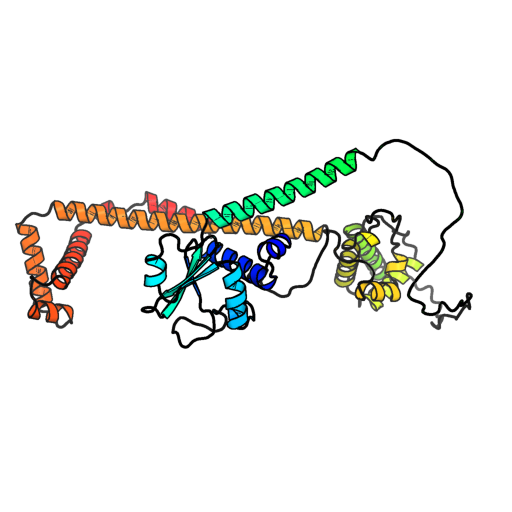7.917 1.00 84.25 405 PRO A CA 1
ATOM 3335 C C . PRO A 1 405 ? 5.920 19.102 27.322 1.00 84.25 405 PRO A C 1
ATOM 3337 O O . PRO A 1 405 ? 6.301 19.373 26.190 1.00 84.25 405 PRO A O 1
ATOM 3340 N N . ASP A 1 406 ? 6.446 18.099 28.034 1.00 88.06 406 ASP A N 1
ATOM 3341 C CA . ASP A 1 406 ? 7.484 17.184 27.556 1.00 88.06 406 ASP A CA 1
ATOM 3342 C C . ASP A 1 406 ? 7.057 16.375 26.321 1.00 88.06 406 ASP A C 1
ATOM 3344 O O . ASP A 1 406 ? 7.869 16.110 25.436 1.00 88.06 406 ASP A O 1
ATOM 3348 N N . LEU A 1 407 ? 5.791 15.954 26.249 1.00 87.00 407 LEU A N 1
ATOM 3349 C CA . LEU A 1 407 ? 5.254 15.233 25.095 1.00 87.00 407 LEU A CA 1
ATOM 3350 C C . LEU A 1 407 ? 4.862 16.202 23.980 1.00 87.00 407 LEU A C 1
ATOM 3352 O O . LEU A 1 407 ? 5.106 15.902 22.814 1.00 87.00 407 LEU A O 1
ATOM 3356 N N . ASP A 1 408 ? 4.300 17.358 24.333 1.00 86.88 408 ASP A N 1
ATOM 3357 C CA . ASP A 1 408 ? 3.876 18.379 23.374 1.00 86.88 408 ASP A CA 1
ATOM 3358 C C . ASP A 1 408 ? 5.076 18.970 22.611 1.00 86.88 408 ASP A C 1
ATOM 3360 O O . ASP A 1 408 ? 5.025 19.098 21.388 1.00 86.88 408 ASP A O 1
ATOM 3364 N N . GLU A 1 409 ? 6.194 19.229 23.296 1.00 91.00 409 GLU A N 1
ATOM 3365 C CA . GLU A 1 409 ? 7.444 19.677 22.670 1.00 91.00 409 GLU A CA 1
ATOM 3366 C C . GLU A 1 409 ? 8.009 18.620 21.708 1.00 91.00 409 GLU A C 1
ATOM 3368 O O . GLU A 1 409 ? 8.396 18.938 20.584 1.00 91.00 409 GLU A O 1
ATOM 3373 N N . ARG A 1 410 ? 7.971 17.339 22.098 1.00 88.88 410 ARG A N 1
ATOM 3374 C CA . ARG A 1 410 ? 8.440 16.226 21.254 1.00 88.88 410 ARG A CA 1
ATOM 3375 C C . ARG A 1 410 ? 7.545 15.989 20.042 1.00 88.88 410 ARG A C 1
ATOM 3377 O O . ARG A 1 410 ? 8.049 15.617 18.985 1.00 88.88 410 ARG A O 1
ATOM 3384 N N . ILE A 1 411 ? 6.233 16.180 20.182 1.00 88.94 411 ILE A N 1
ATOM 3385 C CA . ILE A 1 411 ? 5.295 16.123 19.056 1.00 88.94 411 ILE A CA 1
ATOM 3386 C C . ILE A 1 411 ? 5.605 17.260 18.082 1.00 88.94 411 ILE A C 1
ATOM 3388 O O . ILE A 1 411 ? 5.794 16.987 16.901 1.00 88.94 411 ILE A O 1
ATOM 3392 N N . LEU A 1 412 ? 5.750 18.496 18.568 1.00 90.88 412 LEU A N 1
ATOM 3393 C CA . LEU A 1 412 ? 6.084 19.660 17.739 1.00 90.88 412 LEU A CA 1
ATOM 3394 C C . LEU A 1 412 ? 7.429 19.509 17.016 1.00 90.88 412 LEU A C 1
ATOM 3396 O O . LEU A 1 412 ? 7.547 19.860 15.841 1.00 90.88 412 LEU A O 1
ATOM 3400 N N . GLU A 1 413 ? 8.449 18.984 17.696 1.00 90.75 413 GLU A N 1
ATOM 3401 C CA . GLU A 1 413 ? 9.755 18.712 17.093 1.00 90.75 413 GLU A CA 1
ATOM 3402 C C . GLU A 1 413 ? 9.639 17.679 15.965 1.00 90.75 413 GLU A C 1
ATOM 3404 O O . GLU A 1 413 ? 10.142 17.898 14.861 1.00 90.75 413 GLU A O 1
ATOM 3409 N N . LEU A 1 414 ? 8.926 16.577 16.208 1.00 85.44 414 LEU A N 1
ATOM 3410 C CA . LEU A 1 414 ? 8.709 15.546 15.197 1.00 85.44 414 LEU A CA 1
ATOM 3411 C C . LEU A 1 414 ? 7.870 16.060 14.027 1.00 85.44 414 LEU A C 1
ATOM 3413 O O . LEU A 1 414 ? 8.205 15.760 12.886 1.00 85.44 414 LEU A O 1
ATOM 3417 N N . GLU A 1 415 ? 6.842 16.870 14.282 1.00 88.50 415 GLU A N 1
ATOM 3418 C CA . GLU A 1 415 ? 6.023 17.490 13.240 1.00 88.50 415 GLU A CA 1
ATOM 3419 C C . GLU A 1 415 ? 6.875 18.373 12.320 1.00 88.50 415 GLU A C 1
ATOM 3421 O O . GLU A 1 415 ? 6.784 18.227 11.101 1.00 88.50 415 GLU A O 1
ATOM 3426 N N . ARG A 1 416 ? 7.788 19.184 12.878 1.00 88.75 416 ARG A N 1
ATOM 3427 C CA . ARG A 1 416 ? 8.749 19.992 12.098 1.00 88.75 416 ARG A CA 1
ATOM 3428 C C . ARG A 1 416 ? 9.728 19.159 11.276 1.00 88.75 416 ARG A C 1
ATOM 3430 O O . ARG A 1 416 ? 10.137 19.602 10.213 1.00 88.75 416 ARG A O 1
ATOM 3437 N N . ILE A 1 417 ? 10.135 17.991 11.772 1.00 80.75 417 ILE A N 1
ATOM 3438 C CA . ILE A 1 417 ? 11.047 17.085 11.055 1.00 80.75 417 ILE A CA 1
ATOM 3439 C C . ILE A 1 417 ? 10.309 16.324 9.939 1.00 80.75 417 ILE A C 1
ATOM 3441 O O . ILE A 1 417 ? 10.931 15.894 8.967 1.00 80.75 417 ILE A O 1
ATOM 3445 N N . THR A 1 418 ? 9.000 16.105 10.095 1.00 77.75 418 THR A N 1
ATOM 3446 C CA . THR A 1 418 ? 8.176 15.352 9.136 1.00 77.75 418 THR A CA 1
ATOM 3447 C C . THR A 1 418 ? 7.495 16.198 8.061 1.00 77.75 418 THR A C 1
ATOM 3449 O O . THR A 1 418 ? 7.075 15.613 7.058 1.00 77.75 418 THR A O 1
ATOM 3452 N N . ALA A 1 419 ? 7.360 17.509 8.283 1.00 74.38 419 ALA A N 1
ATOM 3453 C CA . ALA A 1 419 ? 6.898 18.497 7.306 1.00 74.38 419 ALA A CA 1
ATOM 3454 C C . ALA A 1 419 ? 8.005 18.822 6.296 1.00 74.38 419 ALA A C 1
ATOM 3456 O O . ALA A 1 419 ? 7.666 18.955 5.098 1.00 74.38 419 ALA A O 1
#

Secondary structure (DSSP, 8-state):
--------S-GGG-----HHHHHHHS-HHHHHHHHHHHHHHHHHTTEEE--SS--S-TT--TT-SHHHHS---HHHHHHHHHHHEEEESSHHHHHH-SSTTTT-SEEEEEETTTTEEEEEE-HHHHHHHHHHHHHHHHHHHHHHHHHHHS------------------------------------------PPPPHHHHHHHHHHHHHHHHHT-STT-----HHHHHHHHHHHHHHSTT-HHHHHHHHHHHHT-TTTTT-STT------HHHHTSHHHHHHHHTTTT-TT-S--HHHHHHHHHHHHHHHHHHHHHHHHHHHHHHHHHHHHHHHHHHHHHHHT--HHHHHHHHHHHHHHHHH--SHHHHHHHHHGGGSHHHHHHHHHHHHHHHHHHS-HHHH--HHHHHHHHHHHHHH-

Foldseek 3Di:
DAADPDDPDDPLLDQDDDVVVCVLLVDSLLSSVVSVVVVVCVVPPFKDWFAQDDDPAPPGDPCRHPCNSVVDDSVSVVVSCVSAFEEDAEPVRQVPDPCSGPLHFKYWYQHPVRRIIMIGGDPVSVVVVVVVVVVVVVVVVVVVVVVVVVPPDDDDDDDDDDDDDDDDDDDDDDDDDDDDDDDDPDDDDDDPDDQPPVLLVVLVLLVVLLCVWLNPFQDDPDDVVVSVLVSCLCCPVVVVDPVSSNVLSNQLSQFCVSSCNDPPDNDTDHPVVSSDPVNVVCSVVCVGRTNNDQTPVNVVVVVVVVVVVVLVVLLVVLVVVLVVLVVVLVVLLVVQLVVVVVVDDPVNVVVLVVVVLVCLCPDPDPSSVVCVVPNDVDPVVVVVSVVSSSVVSSVVDDVVSSDDVVSVVSSVVSVVSND

pLDDT: mean 78.63, std 19.61, range [25.17, 97.25]